Protein AF-0000000066528950 (afdb_homodimer)

Organism: Pseudomonas aeruginosa (strain ATCC 15692 / DSM 22644 / CIP 104116 / JCM 14847 / LMG 12228 / 1C / PRS 101 / PAO1) (NCBI:txid208964)

Radius of gyration: 24.38 Å; Cα contacts (8 Å, |Δi|>4): 460; chains: 2; bounding box: 80×76×51 Å

pLDDT: mean 88.5, std 14.5, range [29.97, 98.81]

GO terms:
  GO:0000976 transcription cis-regulatory region binding (F, IDA)
  GO:0034763 negative regulation of transmembrane transport (P, IMP)
  GO:0045892 negative regulation of DNA-templated transcription (P, IMP)
  GO:0032410 negative regulation of transporter activity (P, IMP)

Solvent-accessible surface area (backbone atoms only — not comparable to full-atom values): 22883 Å² total; per-residue (Å²): 131,84,80,65,73,78,75,67,48,72,70,48,49,51,47,51,50,36,34,43,54,30,38,42,53,39,37,68,73,43,33,74,85,64,40,51,71,62,62,24,29,72,69,42,50,78,49,72,68,56,46,35,74,72,31,66,37,68,68,37,41,49,49,50,35,51,54,50,51,38,50,69,68,54,54,68,72,76,78,57,79,78,56,64,83,41,64,54,43,44,42,46,55,52,48,51,53,50,53,55,46,59,70,30,69,69,46,44,44,51,50,32,51,39,51,53,40,8,83,84,36,38,68,56,12,36,50,48,41,55,58,30,61,50,40,53,23,52,52,48,18,54,58,48,38,72,58,37,70,88,55,56,66,68,59,38,36,53,49,28,24,26,51,62,33,19,63,32,36,85,46,49,64,44,48,59,17,25,74,88,54,68,84,49,70,67,58,51,50,52,47,48,51,50,50,32,51,32,53,41,48,32,53,52,49,56,70,69,51,72,72,87,112,132,84,81,64,71,76,74,66,48,74,68,48,50,52,47,50,50,37,35,43,54,31,38,41,54,40,38,68,74,43,32,74,85,64,39,51,72,63,63,24,30,71,68,41,50,79,48,72,66,55,46,35,73,73,32,69,37,68,68,36,41,51,51,49,34,51,52,50,49,38,48,68,69,54,53,69,70,79,77,58,79,79,56,63,84,41,65,52,44,43,42,46,55,54,48,51,52,51,53,53,45,58,70,31,67,68,47,45,45,50,49,31,50,40,51,54,40,9,84,84,35,38,67,55,11,36,49,48,41,55,59,32,61,48,40,53,24,51,52,47,20,52,56,48,38,72,57,38,69,87,56,56,67,69,58,38,36,53,49,29,25,27,50,63,32,18,63,33,36,86,47,48,65,45,47,59,18,26,74,88,54,70,84,50,69,67,59,50,51,52,49,48,52,50,52,32,52,32,52,42,48,32,54,52,52,57,71,68,53,70,73,86,113

InterPro domains:
  IPR001647 DNA-binding HTH domain, TetR-type [PF00440] (20-65)
  IPR001647 DNA-binding HTH domain, TetR-type [PR00455] (19-32)
  IPR001647 DNA-binding HTH domain, TetR-type [PR00455] (40-63)
  IPR001647 DNA-binding HTH domain, TetR-type [PS50977] (13-73)
  IPR009057 Homedomain-like superfamily [SSF46689] (7-81)
  IPR039536 Transcriptional regulator TetR, C-terminal, Proteobacteria type [PF14246] (90-199)
  IPR050109 HTH-type, TetR-like transcriptional regulator [PTHR30055] (3-188)

Sequence (426 aa):
MNDASPRLTERGRQRRRAMLDAATQAFLEHGFEGTTLDMVIERAGGSRGTLYSSFGGKEGLFAAVIAHMIGEIFDDSADQPRPAATLSATLEHFGRRFLTSLLDPRCQSLYRLVVAESPRFPAIGKSFYEQGPQQSYLLLSERLAAVAPHMDEETLYAVACQFLEMLKADLFLKALSVADFQPTMALLETRLKLSVDIIACYLEHLSQSPAQGMNDASPRLTERGRQRRRAMLDAATQAFLEHGFEGTTLDMVIERAGGSRGTLYSSFGGKEGLFAAVIAHMIGEIFDDSADQPRPAATLSATLEHFGRRFLTSLLDPRCQSLYRLVVAESPRFPAIGKSFYEQGPQQSYLLLSERLAAVAPHMDEETLYAVACQFLEMLKADLFLKALSVADFQPTMALLETRLKLSVDIIACYLEHLSQSPAQG

Secondary structure (DSSP, 8-state):
---------HHHHHHHHHHHHHHHHHHHHHHHHH--HHHHHHHH---HHHHHHHHSSHHHHHHHHHHHHHHHHH---TTS----SSHHHHHHHHHHHHHHHHTSHHHHHHHHHHHHHTTT-HHHHHHHHHHTHHHHHHHHHHHHHHH-TTS-HHHHHHHHHHHHHHTTTTTHHHHHHSTT----HHHHHHHHHHHHHHHHHHHHHHHHS----/---------HHHHHHHHHHHHHHHHHHHHHHHHH--HHHHHHHH---HHHHHHHHSSHHHHHHHHHHHHHHHHH---TTS----SSHHHHHHHHHHHHHHHHHSHHHHHHHHHHHHHTTT-HHHHHHHHHHTHHHHHHHHHHHHHHH-TTS-HHHHHHHHHHHHHHTTTTTHHHHHHSTT----HHHHHHHHHHHHHHHHHHHHHHHHS----

Structure (mmCIF, N/CA/C/O backbone):
data_AF-0000000066528950-model_v1
#
loop_
_entity.id
_entity.type
_entity.pdbx_description
1 polymer NalC
#
loop_
_atom_site.group_PDB
_atom_site.id
_atom_site.type_symbol
_atom_site.label_atom_id
_atom_site.label_alt_id
_atom_site.label_comp_id
_atom_site.label_asym_id
_atom_site.label_entity_id
_atom_site.label_seq_id
_atom_site.pdbx_PDB_ins_code
_atom_site.Cartn_x
_atom_site.Cartn_y
_atom_site.Cartn_z
_atom_site.occupancy
_atom_site.B_iso_or_equiv
_atom_site.auth_seq_id
_atom_site.auth_comp_id
_atom_site.auth_asym_id
_atom_site.auth_atom_id
_atom_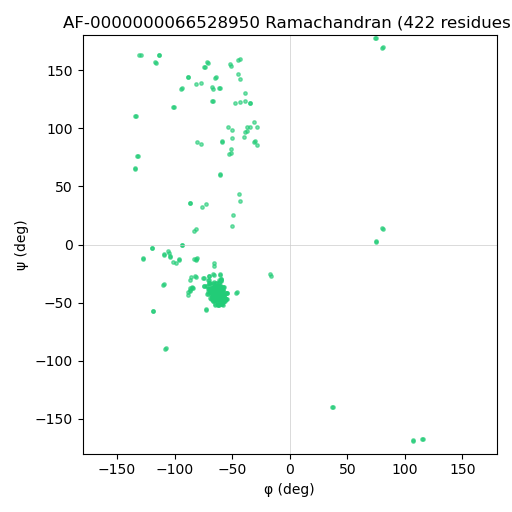site.pdbx_PDB_model_num
ATOM 1 N N . MET A 1 1 ? 31.219 -38.688 -7.145 1 31.03 1 MET A N 1
ATOM 2 C CA . MET A 1 1 ? 30.156 -38.312 -8.07 1 31.03 1 MET A CA 1
ATOM 3 C C . MET A 1 1 ? 29.906 -36.812 -8.023 1 31.03 1 MET A C 1
ATOM 5 O O . MET A 1 1 ? 29.625 -36.25 -6.957 1 31.03 1 MET A O 1
ATOM 9 N N . ASN A 1 2 ? 30.641 -35.969 -8.773 1 33.94 2 ASN A N 1
ATOM 10 C CA . ASN A 1 2 ? 30.688 -34.5 -8.898 1 33.94 2 ASN A CA 1
ATOM 11 C C . ASN A 1 2 ? 29.297 -33.938 -9.125 1 33.94 2 ASN A C 1
ATOM 13 O O . ASN A 1 2 ? 28.641 -34.219 -10.125 1 33.94 2 ASN A O 1
ATOM 17 N N . ASP A 1 3 ? 28.453 -33.781 -8.164 1 37.16 3 ASP A N 1
ATOM 18 C CA . ASP A 1 3 ? 27.078 -33.344 -8.125 1 37.16 3 ASP A CA 1
ATOM 19 C C . ASP A 1 3 ? 26.906 -32.031 -8.922 1 37.16 3 ASP A C 1
ATOM 21 O O . ASP A 1 3 ? 26.859 -30.953 -8.344 1 37.16 3 ASP A O 1
ATOM 25 N N . ALA A 1 4 ? 27.828 -31.781 -9.945 1 39.41 4 ALA A N 1
ATOM 26 C CA . ALA A 1 4 ? 27.703 -30.594 -10.789 1 39.41 4 ALA A CA 1
ATOM 27 C C . ALA A 1 4 ? 26.281 -30.484 -11.344 1 39.41 4 ALA A C 1
ATOM 29 O O . ALA A 1 4 ? 25.797 -31.406 -12 1 39.41 4 ALA A O 1
ATOM 30 N N . SER A 1 5 ? 25.281 -29.953 -10.633 1 45.22 5 SER A N 1
ATOM 31 C CA . SER A 1 5 ? 24.016 -29.656 -11.281 1 45.22 5 SER A CA 1
ATOM 32 C C . SER A 1 5 ? 24.203 -29.344 -12.766 1 45.22 5 SER A C 1
ATOM 34 O O . SER A 1 5 ? 25.094 -28.562 -13.125 1 45.22 5 SER A O 1
ATOM 36 N N . PRO A 1 6 ? 23.984 -30.125 -13.773 1 48.28 6 PRO A N 1
ATOM 37 C CA . PRO A 1 6 ? 24.266 -29.938 -15.203 1 48.28 6 PRO A CA 1
ATOM 38 C C . PRO A 1 6 ? 24.047 -28.5 -15.664 1 48.28 6 PRO A C 1
ATOM 40 O O . PRO A 1 6 ? 23.094 -27.859 -15.25 1 48.28 6 PRO A O 1
ATOM 43 N N . ARG A 1 7 ? 25.078 -27.656 -15.758 1 52.94 7 ARG A N 1
ATOM 44 C CA . ARG A 1 7 ? 25.188 -26.391 -16.484 1 52.94 7 ARG A CA 1
ATOM 45 C C . ARG A 1 7 ? 24.281 -26.375 -17.703 1 52.94 7 ARG A C 1
ATOM 47 O O . ARG A 1 7 ? 24.422 -27.203 -18.594 1 52.94 7 ARG A O 1
ATOM 54 N N . LEU A 1 8 ? 22.891 -25.953 -17.422 1 59.25 8 LEU A N 1
ATOM 55 C CA . LEU A 1 8 ? 21.984 -25.844 -18.578 1 59.25 8 LEU A CA 1
ATOM 56 C C . LEU A 1 8 ? 22.75 -25.359 -19.812 1 59.25 8 LEU A C 1
ATOM 58 O O . LEU A 1 8 ? 23.547 -24.438 -19.719 1 59.25 8 LEU A O 1
ATOM 62 N N . THR A 1 9 ? 22.719 -26.125 -20.844 1 73.5 9 THR A N 1
ATOM 63 C CA . THR A 1 9 ? 23.203 -25.719 -22.172 1 73.5 9 THR A CA 1
ATOM 64 C C . THR A 1 9 ? 22.562 -24.391 -22.578 1 73.5 9 THR A C 1
ATOM 66 O O . THR A 1 9 ? 21.641 -23.906 -21.922 1 73.5 9 THR A O 1
ATOM 69 N N . GLU A 1 10 ? 23.188 -23.656 -23.422 1 76.06 10 GLU A N 1
ATOM 70 C CA . GLU A 1 10 ? 22.641 -22.406 -23.938 1 76.06 10 GLU A CA 1
ATOM 71 C C . GLU A 1 10 ? 21.188 -22.578 -24.359 1 76.06 10 GLU A C 1
ATOM 73 O O . GLU A 1 10 ? 20.359 -21.688 -24.109 1 76.06 10 GLU A O 1
ATOM 78 N N . ARG A 1 11 ? 20.875 -23.703 -25.016 1 75.75 11 ARG A N 1
ATOM 79 C CA . ARG A 1 11 ? 19.5 -24 -25.422 1 75.75 11 ARG A CA 1
ATOM 80 C C . ARG A 1 11 ? 18.594 -24.141 -24.203 1 75.75 11 ARG A C 1
ATOM 82 O O . ARG A 1 11 ? 17.438 -23.688 -24.219 1 75.75 11 ARG A O 1
ATOM 89 N N . GLY A 1 12 ? 19.109 -24.75 -23.172 1 79.06 12 GLY A N 1
ATOM 90 C CA . GLY A 1 12 ? 18.375 -24.906 -21.922 1 79.06 12 GLY A CA 1
ATOM 91 C C . GLY A 1 12 ? 18.078 -23.594 -21.234 1 79.06 12 GLY A C 1
ATOM 92 O O . GLY A 1 12 ? 16.969 -23.391 -20.75 1 79.06 12 GLY A O 1
ATOM 93 N N . ARG A 1 13 ? 19.047 -22.719 -21.328 1 83.12 13 ARG A N 1
ATOM 94 C CA . ARG A 1 13 ? 18.891 -21.391 -20.719 1 83.12 13 ARG A CA 1
ATOM 95 C C . ARG A 1 13 ? 17.859 -20.562 -21.484 1 83.12 13 ARG A C 1
ATOM 97 O O . ARG A 1 13 ? 17.047 -19.875 -20.859 1 83.12 13 ARG A O 1
ATOM 104 N N . GLN A 1 14 ? 17.875 -20.688 -22.719 1 85.75 14 GLN A N 1
ATOM 105 C CA . GLN A 1 14 ? 16.922 -19.969 -23.547 1 85.75 14 GLN A CA 1
ATOM 106 C C . GLN A 1 14 ? 15.5 -20.469 -23.297 1 85.75 14 GLN A C 1
ATOM 108 O O . GLN A 1 14 ? 14.555 -19.672 -23.234 1 85.75 14 GLN A O 1
ATOM 113 N N . ARG A 1 15 ? 15.398 -21.75 -23.156 1 86.81 15 ARG A N 1
ATOM 114 C CA . ARG A 1 15 ? 14.094 -22.344 -22.906 1 86.81 15 ARG A CA 1
ATOM 115 C C . ARG A 1 15 ? 13.57 -21.938 -21.531 1 86.81 15 ARG A C 1
ATOM 117 O O . ARG A 1 15 ? 12.383 -21.641 -21.375 1 86.81 15 ARG A O 1
ATOM 124 N N . ARG A 1 16 ? 14.43 -22.016 -20.641 1 88.88 16 ARG A N 1
ATOM 125 C CA . ARG A 1 16 ? 14.047 -21.609 -19.297 1 88.88 16 ARG A CA 1
ATOM 126 C C . ARG A 1 16 ? 13.562 -20.172 -19.266 1 88.88 16 ARG A C 1
ATOM 128 O O . ARG A 1 16 ? 12.562 -19.859 -18.625 1 88.88 16 ARG A O 1
ATOM 135 N N . ARG A 1 17 ? 14.25 -19.328 -19.969 1 90.88 17 ARG A N 1
ATOM 136 C CA . ARG A 1 17 ? 13.867 -17.922 -20.047 1 90.88 17 ARG A CA 1
ATOM 137 C C . ARG A 1 17 ? 12.523 -17.766 -20.75 1 90.88 17 ARG A C 1
ATOM 139 O O . ARG A 1 17 ? 11.688 -16.953 -20.328 1 90.88 17 ARG A O 1
ATOM 146 N N . ALA A 1 18 ? 12.352 -18.5 -21.781 1 92.5 18 ALA A N 1
ATOM 147 C CA . ALA A 1 18 ? 11.086 -18.469 -22.516 1 92.5 18 ALA A CA 1
ATOM 148 C C . ALA A 1 18 ? 9.93 -18.922 -21.625 1 92.5 18 ALA A C 1
ATOM 150 O O . ALA A 1 18 ? 8.844 -18.328 -21.672 1 92.5 18 ALA A O 1
ATOM 151 N N . MET A 1 19 ? 10.195 -19.906 -20.875 1 93.19 19 MET A N 1
ATOM 152 C CA . MET A 1 19 ? 9.164 -20.406 -19.969 1 93.19 19 MET A CA 1
ATOM 153 C C . MET A 1 19 ? 8.859 -19.391 -18.875 1 93.19 19 MET A C 1
ATOM 155 O O . MET A 1 19 ? 7.699 -19.203 -18.516 1 93.19 19 MET A O 1
ATOM 159 N N . LEU A 1 20 ? 9.875 -18.812 -18.422 1 93.94 20 LEU A N 1
ATOM 160 C CA . LEU A 1 20 ? 9.695 -17.797 -17.391 1 93.94 20 LEU A CA 1
ATOM 161 C C . LEU A 1 20 ? 8.883 -16.625 -17.922 1 93.94 20 LEU A C 1
ATOM 163 O O . LEU A 1 20 ? 7.992 -16.125 -17.219 1 93.94 20 LEU A O 1
ATOM 167 N N . ASP A 1 21 ? 9.164 -16.188 -19.109 1 94.5 21 ASP A N 1
ATOM 168 C CA . ASP A 1 21 ? 8.445 -15.078 -19.719 1 94.5 21 ASP A CA 1
ATOM 169 C C . ASP A 1 21 ? 6.977 -15.43 -19.953 1 94.5 21 ASP A C 1
ATOM 171 O O . ASP A 1 21 ? 6.09 -14.625 -19.641 1 94.5 21 ASP A O 1
ATOM 175 N N . ALA A 1 22 ? 6.777 -16.609 -20.406 1 95.81 22 ALA A N 1
ATOM 176 C CA . ALA A 1 22 ? 5.414 -17.078 -20.641 1 95.81 22 ALA A CA 1
ATOM 177 C C . ALA A 1 22 ? 4.641 -17.203 -19.328 1 95.81 22 ALA A C 1
ATOM 179 O O . ALA A 1 22 ? 3.465 -16.828 -19.266 1 95.81 22 ALA A O 1
ATOM 180 N N . ALA A 1 23 ? 5.328 -17.766 -18.406 1 96.25 23 ALA A N 1
ATOM 181 C CA . ALA A 1 23 ? 4.703 -17.922 -17.094 1 96.25 23 ALA A CA 1
ATOM 182 C C . ALA A 1 23 ? 4.363 -16.578 -16.484 1 96.25 23 ALA A C 1
ATOM 184 O O . ALA A 1 23 ? 3.307 -16.422 -15.867 1 96.25 23 ALA A O 1
ATOM 185 N N . THR A 1 24 ? 5.262 -15.641 -16.625 1 95.38 24 THR A N 1
ATOM 186 C CA . THR A 1 24 ? 5.031 -14.297 -16.109 1 95.38 24 THR A CA 1
ATOM 187 C C . THR A 1 24 ? 3.748 -13.703 -16.688 1 95.38 24 THR A C 1
ATOM 189 O O . THR A 1 24 ? 2.887 -13.234 -15.945 1 95.38 24 THR A O 1
ATOM 192 N N . GLN A 1 25 ? 3.602 -13.789 -17.906 1 94.31 25 GLN A N 1
ATOM 193 C CA . GLN A 1 25 ? 2.414 -13.266 -18.578 1 94.31 25 GLN A CA 1
ATOM 194 C C . GLN A 1 25 ? 1.156 -13.992 -18.109 1 94.31 25 GLN A C 1
ATOM 196 O O . GLN A 1 25 ? 0.139 -13.359 -17.812 1 94.31 25 GLN A O 1
ATOM 201 N N . ALA A 1 26 ? 1.238 -15.312 -18 1 94.62 26 ALA A N 1
ATOM 202 C CA . ALA A 1 26 ? 0.092 -16.125 -17.594 1 94.62 26 ALA A CA 1
ATOM 203 C C . ALA A 1 26 ? -0.336 -15.789 -16.172 1 94.62 26 ALA A C 1
ATOM 205 O O . ALA A 1 26 ? -1.521 -15.562 -15.898 1 94.62 26 ALA A O 1
ATOM 206 N N . PHE A 1 27 ? 0.618 -15.734 -15.25 1 93.56 27 PHE A N 1
ATOM 207 C CA . PHE A 1 27 ? 0.308 -15.461 -13.852 1 93.56 27 PHE A CA 1
ATOM 208 C C . PHE A 1 27 ? -0.244 -14.047 -13.68 1 93.56 27 PHE A C 1
ATOM 210 O O . PHE A 1 27 ? -1.135 -13.82 -12.859 1 93.56 27 PHE A O 1
ATOM 217 N N . LEU A 1 28 ? 0.272 -13.102 -14.445 1 90.5 28 LEU A N 1
ATOM 218 C CA . LEU A 1 28 ? -0.211 -11.727 -14.352 1 90.5 28 LEU A CA 1
ATOM 219 C C . LEU A 1 28 ? -1.622 -11.609 -14.922 1 90.5 28 LEU A C 1
ATOM 221 O O . LEU A 1 28 ? -2.436 -10.828 -14.414 1 90.5 28 LEU A O 1
ATOM 225 N N . GLU A 1 29 ? -1.892 -12.391 -15.906 1 87.62 29 GLU A N 1
ATOM 226 C CA . GLU A 1 29 ? -3.17 -12.305 -16.609 1 87.62 29 GLU A CA 1
ATOM 227 C C . GLU A 1 29 ? -4.25 -13.109 -15.883 1 87.62 29 GLU A C 1
ATOM 229 O O . GLU A 1 29 ? -5.398 -12.68 -15.797 1 87.62 29 GLU A O 1
ATOM 234 N N . HIS A 1 30 ? -3.842 -14.32 -15.297 1 88.12 30 HIS A N 1
ATOM 235 C CA . HIS A 1 30 ? -4.863 -15.258 -14.852 1 88.12 30 HIS A CA 1
ATOM 236 C C . HIS A 1 30 ? -4.746 -15.523 -13.352 1 88.12 30 HIS A C 1
ATOM 238 O O . HIS A 1 30 ? -5.598 -16.203 -12.773 1 88.12 30 HIS A O 1
ATOM 244 N N . GLY A 1 31 ? -3.75 -14.922 -12.812 1 86.69 31 GLY A N 1
ATOM 245 C CA . GLY A 1 31 ? -3.523 -15.266 -11.414 1 86.69 31 GLY A CA 1
ATOM 246 C C . GLY A 1 31 ? -2.922 -16.641 -11.234 1 86.69 31 GLY A C 1
ATOM 247 O O . GLY A 1 31 ? -2.65 -17.344 -12.211 1 86.69 31 GLY A O 1
ATOM 248 N N . PHE A 1 32 ? -2.648 -16.984 -9.977 1 88.62 32 PHE A N 1
ATOM 249 C CA . PHE A 1 32 ? -2.035 -18.281 -9.664 1 88.62 32 PHE A CA 1
ATOM 250 C C . PHE A 1 32 ? -2.99 -19.422 -9.977 1 88.62 32 PHE A C 1
ATOM 252 O O . PHE A 1 32 ? -2.613 -20.375 -10.648 1 88.62 32 PHE A O 1
ATOM 259 N N . GLU A 1 33 ? -4.211 -19.281 -9.508 1 85.81 33 GLU A N 1
ATOM 260 C CA . GLU A 1 33 ? -5.176 -20.375 -9.68 1 85.81 33 GLU A CA 1
ATOM 261 C C . GLU A 1 33 ? -5.578 -20.531 -11.141 1 85.81 33 GLU A C 1
ATOM 263 O O . GLU A 1 33 ? -5.73 -21.656 -11.625 1 85.81 33 GLU A O 1
ATOM 268 N N . GLY A 1 34 ? -5.617 -19.469 -11.805 1 88.19 34 GLY A N 1
ATOM 269 C CA . GLY A 1 34 ? -6.102 -19.5 -13.172 1 88.19 34 GLY A CA 1
ATOM 270 C C . GLY A 1 34 ? -5.047 -19.953 -14.172 1 88.19 34 GLY A C 1
ATOM 271 O O . GLY A 1 34 ? -5.363 -20.25 -15.32 1 88.19 34 GLY A O 1
ATOM 272 N N . THR A 1 35 ? -3.838 -20 -13.711 1 93.69 35 THR A N 1
ATOM 273 C CA . THR A 1 35 ? -2.744 -20.375 -14.602 1 93.69 35 THR A CA 1
ATOM 274 C C . THR A 1 35 ? -2.467 -21.875 -14.5 1 93.69 35 THR A C 1
ATOM 276 O O . THR A 1 35 ? -2.451 -22.438 -13.398 1 93.69 35 THR A O 1
ATOM 279 N N . THR A 1 36 ? -2.324 -22.5 -15.68 1 94.38 36 THR A N 1
ATOM 280 C CA . THR A 1 36 ? -1.925 -23.906 -15.719 1 94.38 36 THR A CA 1
ATOM 281 C C . THR A 1 36 ? -0.564 -24.062 -16.391 1 94.38 36 THR A C 1
ATOM 283 O O . THR A 1 36 ? -0.136 -23.188 -17.141 1 94.38 36 THR A O 1
ATOM 286 N N . LEU A 1 37 ? 0.059 -25.141 -16.047 1 95.19 37 LEU A N 1
ATOM 287 C CA . LEU A 1 37 ? 1.342 -25.422 -16.688 1 95.19 37 LEU A CA 1
ATOM 288 C C . LEU A 1 37 ? 1.179 -25.562 -18.203 1 95.19 37 LEU A C 1
ATOM 290 O O . LEU A 1 37 ? 2.068 -25.188 -18.969 1 95.19 37 LEU A O 1
ATOM 294 N N . ASP A 1 38 ? 0.055 -26.031 -18.625 1 95.06 38 ASP A N 1
ATOM 295 C CA . ASP A 1 38 ? -0.221 -26.219 -20.047 1 95.06 38 ASP A CA 1
ATOM 296 C C . ASP A 1 38 ? -0.268 -24.859 -20.766 1 95.06 38 ASP A C 1
ATOM 298 O O . ASP A 1 38 ? 0.194 -24.75 -21.906 1 95.06 38 ASP A O 1
ATOM 302 N N . MET A 1 39 ? -0.856 -23.922 -20.156 1 95.12 39 MET A N 1
ATOM 303 C CA . MET A 1 39 ? -0.883 -22.578 -20.734 1 95.12 39 MET A CA 1
ATOM 304 C C . MET A 1 39 ? 0.529 -22.078 -21.016 1 95.12 39 MET A C 1
ATOM 306 O O . MET A 1 39 ? 0.772 -21.438 -22.047 1 95.12 39 MET A O 1
ATOM 310 N N . VAL A 1 40 ? 1.465 -22.328 -20.078 1 96.06 40 VAL A N 1
ATOM 311 C CA . VAL A 1 40 ? 2.848 -21.875 -20.188 1 96.06 40 VAL A CA 1
ATOM 312 C C . VAL A 1 40 ? 3.566 -22.641 -21.297 1 96.06 40 VAL A C 1
ATOM 314 O O . VAL A 1 40 ? 4.266 -22.062 -22.125 1 96.06 40 VAL A O 1
ATOM 317 N N . ILE A 1 41 ? 3.291 -23.922 -21.359 1 94.69 41 ILE A N 1
ATOM 318 C CA . ILE A 1 41 ? 3.93 -24.797 -22.328 1 94.69 41 ILE A CA 1
ATOM 319 C C . ILE A 1 41 ? 3.469 -24.422 -23.734 1 94.69 41 ILE A C 1
ATOM 321 O O . ILE A 1 41 ? 4.27 -24.406 -24.672 1 94.69 41 ILE A O 1
ATOM 325 N N . GLU A 1 42 ? 2.229 -24.141 -23.828 1 95 42 GLU A N 1
ATOM 326 C CA . GLU A 1 42 ? 1.663 -23.766 -25.125 1 95 42 GLU A CA 1
ATOM 327 C C . GLU A 1 42 ? 2.309 -22.5 -25.672 1 95 42 GLU A C 1
ATOM 329 O O . GLU A 1 42 ? 2.521 -22.375 -26.875 1 95 42 GLU A O 1
ATOM 334 N N . ARG A 1 43 ? 2.67 -21.641 -24.859 1 92.44 43 ARG A N 1
ATOM 335 C CA . ARG A 1 43 ? 3.211 -20.344 -25.266 1 92.44 43 ARG A CA 1
ATOM 336 C C . ARG A 1 43 ? 4.723 -20.422 -25.453 1 92.44 43 ARG A C 1
ATOM 338 O O . ARG A 1 43 ? 5.266 -19.797 -26.375 1 92.44 43 ARG A O 1
ATOM 345 N N . ALA A 1 44 ? 5.438 -21.094 -24.609 1 93 44 ALA A N 1
ATOM 346 C CA . ALA A 1 44 ? 6.898 -21.047 -24.562 1 93 44 ALA A CA 1
ATOM 347 C C . ALA A 1 44 ? 7.5 -22.281 -25.234 1 93 44 ALA A C 1
ATOM 349 O O . ALA A 1 44 ? 8.688 -22.297 -25.578 1 93 44 ALA A O 1
ATOM 350 N N . GLY A 1 45 ? 6.676 -23.281 -25.453 1 90.25 45 GLY A N 1
ATOM 351 C CA . GLY A 1 45 ? 7.215 -24.562 -25.875 1 90.25 45 GLY A CA 1
ATOM 352 C C . GLY A 1 45 ? 7.773 -25.375 -24.734 1 90.25 45 GLY A C 1
ATOM 353 O O . GLY A 1 45 ? 7.824 -24.922 -23.594 1 90.25 45 GLY A O 1
ATOM 354 N N . GLY A 1 46 ? 8.07 -26.609 -25.016 1 87.75 46 GLY A N 1
ATOM 355 C CA . GLY A 1 46 ? 8.602 -27.516 -24.016 1 87.75 46 GLY A CA 1
ATOM 356 C C . GLY A 1 46 ? 7.605 -28.562 -23.562 1 87.75 46 GLY A C 1
ATOM 357 O O . GLY A 1 46 ? 6.621 -28.828 -24.25 1 87.75 46 GLY A O 1
ATOM 358 N N . SER A 1 47 ? 8.086 -29.203 -22.484 1 90.62 47 SER A N 1
ATOM 359 C CA . SER A 1 47 ? 7.242 -30.266 -21.969 1 90.62 47 SER A CA 1
ATOM 360 C C . SER A 1 47 ? 7.012 -30.125 -20.469 1 90.62 47 SER A C 1
ATOM 362 O O . SER A 1 47 ? 7.711 -29.375 -19.797 1 90.62 47 SER A O 1
ATOM 364 N N . ARG A 1 48 ? 5.984 -30.828 -20 1 91.44 48 ARG A N 1
ATOM 365 C CA . ARG A 1 48 ? 5.719 -30.859 -18.562 1 91.44 48 ARG A CA 1
ATOM 366 C C . ARG A 1 48 ? 6.934 -31.375 -17.797 1 91.44 48 ARG A C 1
ATOM 368 O O . ARG A 1 48 ? 7.238 -30.891 -16.703 1 91.44 48 ARG A O 1
ATOM 375 N N . GLY A 1 49 ? 7.613 -32.344 -18.406 1 91.06 49 GLY A N 1
ATOM 376 C CA . GLY A 1 49 ? 8.82 -32.875 -17.797 1 91.06 49 GLY A CA 1
ATOM 377 C C . GLY A 1 49 ? 9.906 -31.828 -17.625 1 91.06 49 GLY A C 1
ATOM 378 O O . GLY A 1 49 ? 10.516 -31.734 -16.547 1 91.06 49 GLY A O 1
ATOM 379 N N . THR A 1 50 ? 10.094 -31.047 -18.609 1 89.25 50 THR A N 1
ATOM 380 C CA . THR A 1 50 ? 11.102 -29.984 -18.562 1 89.25 50 THR A CA 1
ATOM 381 C C . THR A 1 50 ? 10.734 -28.938 -17.531 1 89.25 50 THR A C 1
ATOM 383 O O . THR A 1 50 ? 11.609 -28.453 -16.797 1 89.25 50 THR A O 1
ATOM 386 N N . LEU A 1 51 ? 9.477 -28.594 -17.406 1 92.62 51 LEU A N 1
ATOM 387 C CA . LEU A 1 51 ? 9.016 -27.594 -16.453 1 92.62 51 LEU A CA 1
ATOM 388 C C . LEU A 1 51 ? 9.211 -28.078 -15.023 1 92.62 51 LEU A C 1
ATOM 390 O O . LEU A 1 51 ? 9.672 -27.328 -14.156 1 92.62 51 LEU A O 1
ATOM 394 N N . TYR A 1 52 ? 8.891 -29.344 -14.828 1 92.31 52 TYR A N 1
ATOM 395 C CA . TYR A 1 52 ? 9.039 -29.906 -13.484 1 92.31 52 TYR A CA 1
ATOM 396 C C . TYR A 1 52 ? 10.508 -30.016 -13.102 1 92.31 52 TYR A C 1
ATOM 398 O O . TYR A 1 52 ? 10.875 -29.75 -11.953 1 92.31 52 TYR A O 1
ATOM 406 N N . SER A 1 53 ? 11.32 -30.422 -14.07 1 91.06 53 SER A N 1
ATOM 407 C CA . SER A 1 53 ? 12.75 -30.531 -13.797 1 91.06 53 SER A CA 1
ATOM 408 C C . SER A 1 53 ? 13.367 -29.172 -13.5 1 91.06 53 SER A C 1
ATOM 410 O O . SER A 1 53 ? 14.242 -29.047 -12.648 1 91.06 53 SER A O 1
ATOM 412 N N . SER A 1 54 ? 12.852 -28.172 -14.164 1 91.56 54 SER A N 1
ATOM 413 C CA . SER A 1 54 ? 13.438 -26.844 -14.047 1 91.56 54 SER A CA 1
ATOM 414 C C . SER A 1 54 ? 12.891 -26.094 -12.828 1 91.56 54 SER A C 1
ATOM 416 O O . SER A 1 54 ? 13.617 -25.359 -12.164 1 91.56 54 SER A O 1
ATOM 418 N N . PHE A 1 55 ? 11.539 -26.266 -12.5 1 94.62 55 PHE A N 1
ATOM 419 C CA . PHE A 1 55 ? 10.914 -25.359 -11.531 1 94.62 55 PHE A CA 1
ATOM 420 C C . PHE A 1 55 ? 10.227 -26.156 -10.422 1 94.62 55 PHE A C 1
ATOM 422 O O . PHE A 1 55 ? 9.82 -25.578 -9.406 1 94.62 55 PHE A O 1
ATOM 429 N N . GLY A 1 56 ? 10.07 -27.406 -10.57 1 93.06 56 GLY A N 1
ATOM 430 C CA . GLY A 1 56 ? 9.484 -28.234 -9.531 1 93.06 56 GLY A CA 1
ATOM 431 C C . GLY A 1 56 ? 7.969 -28.156 -9.5 1 93.06 56 GLY A C 1
ATOM 432 O O . GLY A 1 56 ? 7.348 -28.453 -8.469 1 93.06 56 GLY A O 1
ATOM 433 N N . GLY A 1 57 ? 7.348 -27.562 -10.641 1 92.81 57 GLY A N 1
ATOM 434 C CA . GLY A 1 57 ? 5.898 -27.469 -10.711 1 92.81 57 GLY A CA 1
ATOM 435 C C . GLY A 1 57 ? 5.398 -26.031 -10.719 1 92.81 57 GLY A C 1
ATOM 436 O O . GLY A 1 57 ? 6.18 -25.109 -10.93 1 92.81 57 GLY A O 1
ATOM 437 N N . LYS A 1 58 ? 4.137 -25.953 -10.516 1 92.69 58 LYS A N 1
ATOM 438 C CA . LYS A 1 58 ? 3.502 -24.641 -10.641 1 92.69 58 LYS A CA 1
ATOM 439 C C . LYS A 1 58 ? 3.971 -23.703 -9.539 1 92.69 58 LYS A C 1
ATOM 441 O O . LYS A 1 58 ? 4.234 -22.516 -9.789 1 92.69 58 LYS A O 1
ATOM 446 N N . GLU A 1 59 ? 4.074 -24.219 -8.336 1 93.12 59 GLU A N 1
ATOM 447 C CA . GLU A 1 59 ? 4.488 -23.375 -7.211 1 93.12 59 GLU A CA 1
ATOM 448 C C . GLU A 1 59 ? 5.926 -22.891 -7.383 1 93.12 59 GLU A C 1
ATOM 450 O O . GLU A 1 59 ? 6.23 -21.734 -7.121 1 93.12 59 GLU A O 1
ATOM 455 N N . GLY A 1 60 ? 6.73 -23.797 -7.781 1 94.31 60 GLY A N 1
ATOM 456 C CA . GLY A 1 60 ? 8.109 -23.406 -8.055 1 94.31 60 GLY A CA 1
ATOM 457 C C . GLY A 1 60 ? 8.234 -22.422 -9.188 1 94.31 60 GLY A C 1
ATOM 458 O O . GLY A 1 60 ? 9.039 -21.484 -9.117 1 94.31 60 GLY A O 1
ATOM 459 N N . LEU A 1 61 ? 7.492 -22.656 -10.227 1 94.56 61 LEU A N 1
ATOM 460 C CA . LEU A 1 61 ? 7.457 -21.719 -11.352 1 94.56 61 LEU A CA 1
ATOM 461 C C . LEU A 1 61 ? 6.965 -20.344 -10.906 1 94.56 61 LEU A C 1
ATOM 463 O O . LEU A 1 61 ? 7.523 -19.328 -11.312 1 94.56 61 LEU A O 1
ATOM 467 N N . PHE A 1 62 ? 6.008 -20.359 -10.094 1 93.44 62 PHE A N 1
ATOM 468 C CA . PHE A 1 62 ? 5.457 -19.125 -9.57 1 93.44 62 PHE A CA 1
ATOM 469 C C . PHE A 1 62 ? 6.508 -18.359 -8.766 1 93.44 62 PHE A C 1
ATOM 471 O O . PHE A 1 62 ? 6.707 -17.156 -8.977 1 93.44 62 PHE A O 1
ATOM 478 N N . ALA A 1 63 ? 7.223 -19.047 -7.938 1 93.62 63 ALA A N 1
ATOM 479 C CA . ALA A 1 63 ? 8.289 -18.438 -7.145 1 93.62 63 ALA A CA 1
ATOM 480 C C . ALA A 1 63 ? 9.375 -17.859 -8.039 1 93.62 63 ALA A C 1
ATOM 482 O O . ALA A 1 63 ? 9.883 -16.766 -7.781 1 93.62 63 ALA A O 1
ATOM 483 N N . ALA A 1 64 ? 9.695 -18.5 -9.039 1 93.75 64 ALA A N 1
ATOM 484 C CA . ALA A 1 64 ? 10.719 -18.062 -9.977 1 93.75 64 ALA A CA 1
ATOM 485 C C . ALA A 1 64 ? 10.273 -16.797 -10.719 1 93.75 64 ALA A C 1
ATOM 487 O O . ALA A 1 64 ? 11.07 -15.891 -10.961 1 93.75 64 ALA A O 1
ATOM 488 N N . VAL A 1 65 ? 9.062 -16.766 -11.094 1 94.06 65 VAL A N 1
ATOM 489 C CA . VAL A 1 65 ? 8.5 -15.609 -11.781 1 94.06 65 VAL A CA 1
ATOM 490 C C . VAL A 1 65 ? 8.555 -14.391 -10.867 1 94.06 65 VAL A C 1
ATOM 492 O O . VAL A 1 65 ? 8.977 -13.305 -11.289 1 94.06 65 VAL A O 1
ATOM 495 N N . ILE A 1 66 ? 8.195 -14.562 -9.656 1 93 66 ILE A N 1
ATOM 496 C CA . ILE A 1 66 ? 8.188 -13.461 -8.695 1 93 66 ILE A CA 1
ATOM 497 C C . ILE A 1 66 ? 9.609 -12.945 -8.5 1 93 66 ILE A C 1
ATOM 499 O O . ILE A 1 66 ? 9.852 -11.734 -8.562 1 93 66 ILE A O 1
ATOM 503 N N . ALA A 1 67 ? 10.484 -13.836 -8.32 1 91.31 67 ALA A N 1
ATOM 504 C CA . ALA A 1 67 ? 11.891 -13.469 -8.156 1 91.31 67 ALA A CA 1
ATOM 505 C C . ALA A 1 67 ? 12.398 -12.711 -9.375 1 91.31 67 ALA A C 1
ATOM 507 O O . ALA A 1 67 ? 13.109 -11.711 -9.242 1 91.31 67 ALA A O 1
ATOM 508 N N . HIS A 1 68 ? 12.016 -13.211 -10.477 1 91.12 68 HIS A N 1
ATOM 509 C CA . HIS A 1 68 ? 12.414 -12.594 -11.734 1 91.12 68 HIS A CA 1
ATOM 510 C C . HIS A 1 68 ? 11.867 -11.172 -11.836 1 91.12 68 HIS A C 1
ATOM 512 O O . HIS A 1 68 ? 12.602 -10.242 -12.195 1 91.12 68 HIS A O 1
ATOM 518 N N . MET A 1 69 ? 10.688 -10.992 -11.555 1 91.81 69 MET A N 1
ATOM 519 C CA . MET A 1 69 ? 10.055 -9.68 -11.641 1 91.81 69 MET A CA 1
ATOM 520 C C . MET A 1 69 ? 10.648 -8.719 -10.625 1 91.81 69 MET A C 1
ATOM 522 O O . MET A 1 69 ? 10.891 -7.547 -10.93 1 91.81 69 MET A O 1
ATOM 526 N N . ILE A 1 70 ? 10.891 -9.211 -9.43 1 89.94 70 ILE A N 1
ATOM 527 C CA . ILE A 1 70 ? 11.508 -8.391 -8.391 1 89.94 70 ILE A CA 1
ATOM 528 C C . ILE A 1 70 ? 12.859 -7.867 -8.891 1 89.94 70 ILE A C 1
ATOM 530 O O . ILE A 1 70 ? 13.148 -6.672 -8.773 1 89.94 70 ILE A O 1
ATOM 534 N N . GLY A 1 71 ? 13.641 -8.727 -9.406 1 85.94 71 GLY A N 1
ATOM 535 C CA . GLY A 1 71 ? 14.938 -8.344 -9.938 1 85.94 71 GLY A CA 1
ATOM 536 C C . GLY A 1 71 ? 14.852 -7.301 -11.039 1 85.94 71 GLY A C 1
ATOM 537 O O . GLY A 1 71 ? 15.656 -6.371 -11.086 1 85.94 71 GLY A O 1
ATOM 538 N N . GLU A 1 72 ? 13.875 -7.406 -11.898 1 84.44 72 GLU A N 1
ATOM 539 C CA . GLU A 1 72 ? 13.695 -6.484 -13.016 1 84.44 72 GLU A CA 1
ATOM 540 C C . GLU A 1 72 ? 13.242 -5.109 -12.531 1 84.44 72 GLU A C 1
ATOM 542 O O . GLU A 1 72 ? 13.68 -4.086 -13.055 1 84.44 72 GLU A O 1
ATOM 547 N N . ILE A 1 73 ? 12.445 -5.133 -11.586 1 83.25 73 ILE A N 1
ATOM 548 C CA . ILE A 1 73 ? 11.766 -3.904 -11.172 1 83.25 73 ILE A CA 1
ATOM 549 C C . ILE A 1 73 ? 12.633 -3.145 -10.172 1 83.25 73 ILE A C 1
ATOM 551 O O . ILE A 1 73 ? 12.727 -1.916 -10.227 1 83.25 73 ILE A O 1
ATOM 555 N N . PHE A 1 74 ? 13.281 -3.896 -9.273 1 79.75 74 PHE A N 1
ATOM 556 C CA . PHE A 1 74 ? 13.961 -3.24 -8.164 1 79.75 74 PHE A CA 1
ATOM 557 C C . PHE A 1 74 ? 15.477 -3.266 -8.375 1 79.75 74 PHE A C 1
ATOM 559 O O . PHE A 1 74 ? 16.234 -2.777 -7.535 1 79.75 74 PHE A O 1
ATOM 566 N N . ASP A 1 75 ? 15.883 -3.955 -9.43 1 69.06 75 ASP A N 1
ATOM 567 C CA . ASP A 1 75 ? 17.328 -4.004 -9.688 1 69.06 75 ASP A CA 1
ATOM 568 C C . ASP A 1 75 ? 17.891 -2.598 -9.883 1 69.06 75 ASP A C 1
ATOM 570 O O . ASP A 1 75 ? 17.406 -1.848 -10.742 1 69.06 75 ASP A O 1
ATOM 574 N N . ASP A 1 76 ? 18.297 -1.959 -8.805 1 60.94 76 ASP A N 1
ATOM 575 C CA . ASP A 1 76 ? 18.984 -0.672 -8.82 1 60.94 76 ASP A CA 1
ATOM 576 C C . ASP A 1 76 ? 20.312 -0.764 -9.586 1 60.94 76 ASP A C 1
ATOM 578 O O . ASP A 1 76 ? 21.344 -1.127 -9.016 1 60.94 76 ASP A O 1
ATOM 582 N N . SER A 1 77 ? 20.359 -1.113 -10.828 1 52.66 77 SER A N 1
ATOM 583 C CA . SER A 1 77 ? 21.672 -1.032 -11.477 1 52.66 77 SER A CA 1
ATOM 584 C C . SER A 1 77 ? 22.453 0.177 -10.984 1 52.66 77 SER A C 1
ATOM 586 O O . SER A 1 77 ? 21.906 1.266 -10.828 1 52.66 77 SER A O 1
ATOM 588 N N . ALA A 1 78 ? 23.359 0.002 -10.109 1 49.03 78 ALA A N 1
ATOM 589 C CA . ALA A 1 78 ? 24.469 0.812 -9.594 1 49.03 78 ALA A CA 1
ATOM 590 C C . ALA A 1 78 ? 24.781 1.97 -10.531 1 49.03 78 ALA A C 1
ATOM 592 O O . ALA A 1 78 ? 25.469 2.926 -10.148 1 49.03 78 ALA A O 1
ATOM 593 N N . ASP A 1 79 ? 24.516 1.83 -11.719 1 48.34 79 ASP A N 1
ATOM 594 C CA . ASP A 1 79 ? 25.219 2.723 -12.641 1 48.34 79 ASP A CA 1
ATOM 595 C C . ASP A 1 79 ? 24.531 4.094 -12.695 1 48.34 79 ASP A C 1
ATOM 597 O O . ASP A 1 79 ? 24.688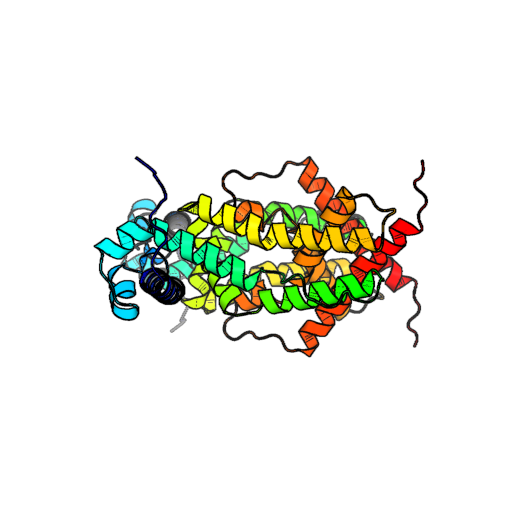 4.824 -13.672 1 48.34 79 ASP A O 1
ATOM 601 N N . GLN A 1 80 ? 23.625 4.355 -11.734 1 53.91 80 GLN A N 1
ATOM 602 C CA . GLN A 1 80 ? 23.094 5.68 -12.062 1 53.91 80 GLN A CA 1
ATOM 603 C C . GLN A 1 80 ? 24.031 6.777 -11.562 1 53.91 80 GLN A C 1
ATOM 605 O O . GLN A 1 80 ? 24.734 6.598 -10.578 1 53.91 80 GLN A O 1
ATOM 610 N N . PRO A 1 81 ? 24.203 7.773 -12.422 1 53.66 81 PRO A N 1
ATOM 611 C CA . PRO A 1 81 ? 25.047 8.906 -12.016 1 53.66 81 PRO A CA 1
ATOM 612 C C . PRO A 1 81 ? 24.766 9.359 -10.586 1 53.66 81 PRO A C 1
ATOM 614 O O . PRO A 1 81 ? 23.625 9.312 -10.125 1 53.66 81 PRO A O 1
ATOM 617 N N . ARG A 1 82 ? 25.812 9.359 -9.742 1 57.88 82 ARG A N 1
ATOM 618 C CA . ARG A 1 82 ? 25.766 9.859 -8.375 1 57.88 82 ARG A CA 1
ATOM 619 C C . ARG A 1 82 ? 25.234 11.289 -8.328 1 57.88 82 ARG A C 1
ATOM 621 O O . ARG A 1 82 ? 25.828 12.203 -8.914 1 57.88 82 ARG A O 1
ATOM 628 N N . PRO A 1 83 ? 23.844 11.461 -7.934 1 59.25 83 PRO A N 1
ATOM 629 C CA . PRO A 1 83 ? 23.375 12.844 -7.789 1 59.25 83 PRO A CA 1
ATOM 630 C C . PRO A 1 83 ? 24.359 13.727 -7.035 1 59.25 83 PRO A C 1
ATOM 632 O O . PRO A 1 83 ? 25.297 13.227 -6.418 1 59.25 83 PRO A O 1
ATOM 635 N N . ALA A 1 84 ? 24.219 15.016 -7.242 1 62.47 84 ALA A N 1
ATOM 636 C CA . ALA A 1 84 ? 24.938 15.969 -6.406 1 62.47 84 ALA A CA 1
ATOM 637 C C . ALA A 1 84 ? 24.891 15.562 -4.938 1 62.47 84 ALA A C 1
ATOM 639 O O . ALA A 1 84 ? 23.969 14.867 -4.512 1 62.47 84 ALA A O 1
ATOM 640 N N . ALA A 1 85 ? 25.781 15.695 -4.227 1 79.31 85 ALA A N 1
ATOM 641 C CA . ALA A 1 85 ? 26.125 15.258 -2.881 1 79.31 85 ALA A CA 1
ATOM 642 C C . ALA A 1 85 ? 25.312 16.016 -1.829 1 79.31 85 ALA A C 1
ATOM 644 O O . ALA A 1 85 ? 25.875 16.547 -0.868 1 79.31 85 ALA A O 1
ATOM 645 N N . THR A 1 86 ? 23.953 16.359 -2.207 1 91.88 86 THR A N 1
ATOM 646 C CA . THR A 1 86 ? 23.156 16.938 -1.128 1 91.88 86 THR A CA 1
ATOM 647 C C . THR A 1 86 ? 22.016 15.984 -0.739 1 91.88 86 THR A C 1
ATOM 649 O O . THR A 1 86 ? 21.688 15.07 -1.491 1 91.88 86 THR A O 1
ATOM 652 N N . LEU A 1 87 ? 21.5 16.234 0.361 1 94.38 87 LEU A N 1
ATOM 653 C CA . LEU A 1 87 ? 20.375 15.469 0.86 1 94.38 87 LEU A CA 1
ATOM 654 C C . LEU A 1 87 ? 19.188 15.555 -0.099 1 94.38 87 LEU A C 1
ATOM 656 O O . LEU A 1 87 ? 18.625 14.523 -0.494 1 94.38 87 LEU A O 1
ATOM 660 N N . SER A 1 88 ? 18.859 16.766 -0.569 1 96.19 88 SER A N 1
ATOM 661 C CA . SER A 1 88 ? 17.703 16.984 -1.436 1 96.19 88 SER A CA 1
ATOM 662 C C . SER A 1 88 ? 17.875 16.297 -2.783 1 96.19 88 SER A C 1
ATOM 664 O O . SER A 1 88 ? 16.953 15.68 -3.301 1 96.19 88 SER A O 1
ATOM 666 N N . ALA A 1 89 ? 19.062 16.406 -3.318 1 94.69 89 ALA A N 1
ATOM 667 C CA . ALA A 1 89 ? 19.328 15.781 -4.613 1 94.69 89 ALA A CA 1
ATOM 668 C C . ALA A 1 89 ? 19.25 14.266 -4.523 1 94.69 89 ALA A C 1
ATOM 670 O O . ALA A 1 89 ? 18.766 13.609 -5.441 1 94.69 89 ALA A O 1
ATOM 671 N N . THR A 1 90 ? 19.781 13.734 -3.457 1 94 90 THR A N 1
ATOM 672 C CA . THR A 1 90 ? 19.734 12.289 -3.23 1 94 90 THR A CA 1
ATOM 673 C C . THR A 1 90 ? 18.281 11.82 -3.111 1 94 90 THR A C 1
ATOM 675 O O . THR A 1 90 ? 17.891 10.852 -3.766 1 94 90 THR A O 1
ATOM 678 N N . LEU A 1 91 ? 17.5 12.523 -2.34 1 96.94 91 LEU A N 1
ATOM 679 C CA . LEU A 1 91 ? 16.094 12.195 -2.145 1 96.94 91 LEU A CA 1
ATOM 680 C C . LEU A 1 91 ? 15.328 12.297 -3.457 1 96.94 91 LEU A C 1
ATOM 682 O O . LEU A 1 91 ? 14.531 11.414 -3.787 1 96.94 91 LEU A O 1
ATOM 686 N N . GLU A 1 92 ? 15.578 13.344 -4.184 1 96.44 92 GLU A N 1
ATOM 687 C CA . GLU A 1 92 ? 14.867 13.57 -5.438 1 96.44 92 GLU A CA 1
ATOM 688 C C . GLU A 1 92 ? 15.172 12.477 -6.457 1 96.44 92 GLU A C 1
ATOM 690 O O . GLU A 1 92 ? 14.266 11.945 -7.102 1 96.44 92 GLU A O 1
ATOM 695 N N . HIS A 1 93 ? 16.422 12.172 -6.582 1 92.81 93 HIS A N 1
ATOM 696 C CA . HIS A 1 93 ? 16.844 11.172 -7.555 1 92.81 93 HIS A CA 1
ATOM 697 C C . HIS A 1 93 ? 16.266 9.797 -7.223 1 92.81 93 HIS A C 1
ATOM 699 O O . HIS A 1 93 ? 15.641 9.164 -8.078 1 92.81 93 HIS A O 1
ATOM 705 N N . PHE A 1 94 ? 16.438 9.398 -6.039 1 92.94 94 PHE A N 1
ATOM 706 C CA . PHE A 1 94 ? 15.953 8.086 -5.621 1 92.94 94 PHE A CA 1
ATOM 707 C C . PHE A 1 94 ? 14.43 8.039 -5.605 1 92.94 94 PHE A C 1
ATOM 709 O O . PHE A 1 94 ? 13.828 7.059 -6.043 1 92.94 94 PHE A O 1
ATOM 716 N N . GLY A 1 95 ? 13.812 9.086 -5.09 1 95.75 95 GLY A N 1
ATOM 717 C CA . GLY A 1 95 ? 12.367 9.164 -5.035 1 95.75 95 GLY A CA 1
ATOM 718 C C . GLY A 1 95 ? 11.711 9.102 -6.402 1 95.75 95 GLY A C 1
ATOM 719 O O . GLY A 1 95 ? 10.688 8.438 -6.578 1 95.75 95 GLY A O 1
ATOM 720 N N . ARG A 1 96 ? 12.266 9.789 -7.375 1 94.75 96 ARG A N 1
ATOM 721 C CA . ARG A 1 96 ? 11.742 9.797 -8.734 1 94.75 96 ARG A CA 1
ATOM 722 C C . ARG A 1 96 ? 11.766 8.391 -9.336 1 94.75 96 ARG A C 1
ATOM 724 O O . ARG A 1 96 ? 10.789 7.953 -9.945 1 94.75 96 ARG A O 1
ATOM 731 N N . ARG A 1 97 ? 12.836 7.754 -9.18 1 91.44 97 ARG A N 1
ATOM 732 C CA . ARG A 1 97 ? 12.969 6.398 -9.703 1 91.44 97 ARG A CA 1
ATOM 733 C C . ARG A 1 97 ? 11.984 5.449 -9.031 1 91.44 97 ARG A C 1
ATOM 735 O O . ARG A 1 97 ? 11.352 4.625 -9.695 1 91.44 97 ARG A O 1
ATOM 742 N N . PHE A 1 98 ? 11.914 5.535 -7.766 1 93.56 98 PHE A N 1
ATOM 743 C CA . PHE A 1 98 ? 11.008 4.688 -6.992 1 93.56 98 PHE A CA 1
ATOM 744 C C . PHE A 1 98 ? 9.562 4.906 -7.426 1 93.56 98 PHE A C 1
ATOM 746 O O . PHE A 1 98 ? 8.844 3.943 -7.703 1 93.56 98 PHE A O 1
ATOM 753 N N . LEU A 1 99 ? 9.18 6.16 -7.453 1 94.69 99 LEU A N 1
ATOM 754 C CA . LEU A 1 99 ? 7.809 6.516 -7.816 1 94.69 99 LEU A CA 1
ATOM 755 C C . LEU A 1 99 ? 7.48 6.035 -9.227 1 94.69 99 LEU A C 1
ATOM 757 O O . LEU A 1 99 ? 6.387 5.523 -9.469 1 94.69 99 LEU A O 1
ATOM 761 N N . THR A 1 100 ? 8.383 6.168 -10.141 1 91.69 100 THR A N 1
ATOM 762 C CA . THR A 1 100 ? 8.203 5.707 -11.516 1 91.69 100 THR A CA 1
ATOM 763 C C . THR A 1 100 ? 8.016 4.195 -11.555 1 91.69 100 THR A C 1
ATOM 765 O O . THR A 1 100 ? 7.145 3.689 -12.266 1 91.69 100 THR A O 1
ATOM 768 N N . SER A 1 101 ? 8.812 3.475 -10.836 1 91.62 101 SER A N 1
ATOM 769 C CA . SER A 1 101 ? 8.695 2.021 -10.773 1 91.62 101 SER A CA 1
ATOM 770 C C . SER A 1 101 ? 7.355 1.597 -10.18 1 91.62 101 SER A C 1
ATOM 772 O O . SER A 1 101 ? 6.723 0.662 -10.68 1 91.62 101 SER A O 1
ATOM 774 N N . LEU A 1 102 ? 6.922 2.26 -9.164 1 93.88 102 LEU A N 1
ATOM 775 C CA . LEU A 1 102 ? 5.68 1.941 -8.469 1 93.88 102 LEU A CA 1
ATOM 776 C C . LEU A 1 102 ? 4.484 2.064 -9.398 1 93.88 102 LEU A C 1
ATOM 778 O O . LEU A 1 102 ? 3.531 1.287 -9.305 1 93.88 102 LEU A O 1
ATOM 782 N N . LEU A 1 103 ? 4.559 3.018 -10.258 1 94.38 103 LEU A N 1
ATOM 783 C CA . LEU A 1 103 ? 3.391 3.326 -11.078 1 94.38 103 LEU A CA 1
ATOM 784 C C . LEU A 1 103 ? 3.449 2.586 -12.406 1 94.38 103 LEU A C 1
ATOM 786 O O . LEU A 1 103 ? 2.525 2.688 -13.219 1 94.38 103 LEU A O 1
ATOM 790 N N . ASP A 1 104 ? 4.523 1.821 -12.586 1 92.19 104 ASP A N 1
ATOM 791 C CA . ASP A 1 104 ? 4.605 0.924 -13.734 1 92.19 104 ASP A CA 1
ATOM 792 C C . ASP A 1 104 ? 3.566 -0.191 -13.633 1 92.19 104 ASP A C 1
ATOM 794 O O . ASP A 1 104 ? 3.42 -0.818 -12.586 1 92.19 104 ASP A O 1
ATOM 798 N N . PRO A 1 105 ? 2.867 -0.456 -14.727 1 90.94 105 PRO A N 1
ATOM 799 C CA . PRO A 1 105 ? 1.816 -1.476 -14.703 1 90.94 105 PRO A CA 1
ATOM 800 C C . PRO A 1 105 ? 2.338 -2.85 -14.289 1 90.94 105 PRO A C 1
ATOM 802 O O . PRO A 1 105 ? 1.624 -3.617 -13.641 1 90.94 105 PRO A O 1
ATOM 805 N N . ARG A 1 106 ? 3.496 -3.211 -14.672 1 89.31 106 ARG A N 1
ATOM 806 C CA . ARG A 1 106 ? 4.07 -4.496 -14.289 1 89.31 106 ARG A CA 1
ATOM 807 C C . ARG A 1 106 ? 4.277 -4.574 -12.781 1 89.31 106 ARG A C 1
ATOM 809 O O . ARG A 1 106 ? 4.027 -5.613 -12.164 1 89.31 106 ARG A O 1
ATOM 816 N N . CYS A 1 107 ? 4.766 -3.473 -12.234 1 92.81 107 CYS A N 1
ATOM 817 C CA . CYS A 1 107 ? 4.949 -3.42 -10.789 1 92.81 107 CYS A CA 1
ATOM 818 C C . CYS A 1 107 ? 3.611 -3.539 -10.07 1 92.81 107 CYS A C 1
ATOM 820 O O . CYS A 1 107 ? 3.502 -4.254 -9.07 1 92.81 107 CYS A O 1
ATOM 822 N N . GLN A 1 108 ? 2.633 -2.865 -10.578 1 94.12 108 GLN A N 1
ATOM 823 C CA . GLN A 1 108 ? 1.305 -2.906 -9.977 1 94.12 108 GLN A CA 1
ATOM 824 C C . GLN A 1 108 ? 0.715 -4.312 -10.039 1 94.12 108 GLN A C 1
ATOM 826 O O . GLN A 1 108 ? 0.097 -4.777 -9.078 1 94.12 108 GLN A O 1
ATOM 831 N N . SER A 1 109 ? 0.897 -4.992 -11.164 1 92.88 109 SER A N 1
ATOM 832 C CA . SER A 1 109 ? 0.418 -6.363 -11.32 1 92.88 109 SER A CA 1
ATOM 833 C C . SER A 1 109 ? 1.131 -7.309 -10.352 1 92.88 109 SER A C 1
ATOM 835 O O . SER A 1 109 ? 0.502 -8.188 -9.758 1 92.88 109 SER A O 1
ATOM 837 N N . LEU A 1 110 ? 2.424 -7.152 -10.266 1 93.19 110 LEU A N 1
ATOM 838 C CA . LEU A 1 110 ? 3.193 -7.953 -9.32 1 93.19 110 LEU A CA 1
ATOM 839 C C . LEU A 1 110 ? 2.709 -7.719 -7.895 1 93.19 110 LEU A C 1
ATOM 841 O O . LEU A 1 110 ? 2.529 -8.672 -7.133 1 93.19 110 LEU A O 1
ATOM 845 N N . TYR A 1 111 ? 2.518 -6.426 -7.508 1 95.38 111 TYR A N 1
ATOM 846 C CA . TYR A 1 111 ? 2.027 -6.055 -6.188 1 95.38 111 TYR A CA 1
ATOM 847 C C . TYR A 1 111 ? 0.703 -6.746 -5.883 1 95.38 111 TYR A C 1
ATOM 849 O O . TYR A 1 111 ? 0.542 -7.355 -4.82 1 95.38 111 TYR A O 1
ATOM 857 N N . ARG A 1 112 ? -0.2 -6.711 -6.828 1 93.94 112 ARG A N 1
ATOM 858 C CA . ARG A 1 112 ? -1.511 -7.332 -6.68 1 93.94 112 ARG A CA 1
ATOM 859 C C . ARG A 1 112 ? -1.381 -8.836 -6.457 1 93.94 112 ARG A C 1
ATOM 861 O O . ARG A 1 112 ? -2.037 -9.398 -5.578 1 93.94 112 ARG A O 1
ATOM 868 N N . LEU A 1 113 ? -0.636 -9.406 -7.27 1 92.06 113 LEU A N 1
ATOM 869 C CA . LEU A 1 113 ? -0.451 -10.852 -7.211 1 92.06 113 LEU A CA 1
ATOM 870 C C . LEU A 1 113 ? 0.13 -11.273 -5.863 1 92.06 113 LEU A C 1
ATOM 872 O O . LEU A 1 113 ? -0.345 -12.227 -5.246 1 92.06 113 LEU A O 1
ATOM 876 N N . VAL A 1 114 ? 1.146 -10.562 -5.383 1 93.62 114 VAL A N 1
ATOM 877 C CA . VAL A 1 114 ? 1.821 -10.906 -4.137 1 93.62 114 VAL A CA 1
ATOM 878 C C . VAL A 1 114 ? 0.874 -10.688 -2.959 1 93.62 114 VAL A C 1
ATOM 880 O O . VAL A 1 114 ? 0.745 -11.555 -2.09 1 93.62 114 VAL A O 1
ATOM 883 N N . VAL A 1 115 ? 0.191 -9.555 -2.916 1 94.06 115 VAL A N 1
ATOM 884 C CA . VAL A 1 115 ? -0.708 -9.227 -1.814 1 94.06 115 VAL A CA 1
ATOM 885 C C . VAL A 1 115 ? -1.836 -10.25 -1.743 1 94.06 115 VAL A C 1
ATOM 887 O O . VAL A 1 115 ? -2.229 -10.68 -0.655 1 94.06 115 VAL A O 1
ATOM 890 N N . ALA A 1 116 ? -2.262 -10.68 -2.855 1 89 116 ALA A N 1
ATOM 891 C CA . ALA A 1 116 ? -3.369 -11.633 -2.916 1 89 116 ALA A CA 1
ATOM 892 C C . ALA A 1 116 ? -2.916 -13.023 -2.496 1 89 116 ALA A C 1
ATOM 894 O O . ALA A 1 116 ? -3.656 -13.75 -1.827 1 89 116 ALA A O 1
ATOM 895 N N . GLU A 1 117 ? -1.702 -13.414 -2.828 1 90.19 117 GLU A N 1
ATOM 896 C CA . GLU A 1 117 ? -1.316 -14.812 -2.744 1 90.19 117 GLU A CA 1
ATOM 897 C C . GLU A 1 117 ? -0.435 -15.078 -1.525 1 90.19 117 GLU A C 1
ATOM 899 O O . GLU A 1 117 ? -0.215 -16.234 -1.146 1 90.19 117 GLU A O 1
ATOM 904 N N . SER A 1 118 ? -0.017 -14.039 -0.912 1 92.81 118 SER A N 1
ATOM 905 C CA . SER A 1 118 ? 0.92 -14.18 0.199 1 92.81 118 SER A CA 1
ATOM 906 C C . SER A 1 118 ? 0.343 -15.055 1.306 1 92.81 118 SER A C 1
ATOM 908 O O . SER A 1 118 ? 1.062 -15.844 1.919 1 92.81 118 SER A O 1
ATOM 910 N N . PRO A 1 119 ? -0.933 -14.969 1.628 1 90.31 119 PRO A N 1
ATOM 911 C CA . PRO A 1 119 ? -1.456 -15.852 2.672 1 90.31 119 PRO A CA 1
ATOM 912 C C . PRO A 1 119 ? -1.323 -17.328 2.312 1 90.31 119 PRO A C 1
ATOM 914 O O . PRO A 1 119 ? -1.073 -18.156 3.188 1 90.31 119 PRO A O 1
ATOM 917 N N . ARG A 1 120 ? -1.491 -17.594 1.088 1 88.44 120 ARG A N 1
ATOM 918 C CA . ARG A 1 120 ? -1.382 -18.969 0.609 1 88.44 120 ARG A CA 1
ATOM 919 C C . ARG A 1 120 ? 0.077 -19.359 0.406 1 88.44 120 ARG A C 1
ATOM 921 O O . ARG A 1 120 ? 0.432 -20.531 0.536 1 88.44 120 ARG A O 1
ATOM 928 N N . PHE A 1 121 ? 0.929 -18.422 0.115 1 91.94 121 PHE A N 1
ATOM 929 C CA . PHE A 1 121 ? 2.338 -18.656 -0.179 1 91.94 121 PHE A CA 1
ATOM 930 C C . PHE A 1 121 ? 3.223 -17.703 0.622 1 91.94 121 PHE A C 1
ATOM 932 O O . PHE A 1 121 ? 3.852 -16.812 0.057 1 91.94 121 PHE A O 1
ATOM 939 N N . PRO A 1 122 ? 3.396 -17.953 1.844 1 93.75 122 PRO A N 1
ATOM 940 C CA . PRO A 1 122 ? 4.109 -17.016 2.717 1 93.75 122 PRO A CA 1
ATOM 941 C C . PRO A 1 122 ? 5.539 -16.75 2.256 1 93.75 122 PRO A C 1
ATOM 943 O O . PRO A 1 122 ? 6.059 -15.648 2.441 1 93.75 122 PRO A O 1
ATOM 946 N N . ALA A 1 123 ? 6.133 -17.703 1.664 1 92.81 123 ALA A N 1
ATOM 947 C CA . ALA A 1 123 ? 7.508 -17.531 1.207 1 92.81 123 ALA A CA 1
ATOM 948 C C . ALA A 1 123 ? 7.59 -16.484 0.105 1 92.81 123 ALA A C 1
ATOM 950 O O . ALA A 1 123 ? 8.578 -15.742 0.011 1 92.81 123 ALA A O 1
ATOM 951 N N . ILE A 1 124 ? 6.613 -16.406 -0.702 1 92 124 ILE A N 1
ATOM 952 C CA . ILE A 1 124 ? 6.566 -15.438 -1.8 1 92 124 ILE A CA 1
ATOM 953 C C . ILE A 1 124 ? 6.43 -14.023 -1.242 1 92 124 ILE A C 1
ATOM 955 O O . ILE A 1 124 ? 7.141 -13.109 -1.667 1 92 124 ILE A O 1
ATOM 959 N N . GLY A 1 125 ? 5.516 -13.875 -0.296 1 95.19 125 GLY A N 1
ATOM 960 C CA . GLY A 1 125 ? 5.355 -12.57 0.334 1 95.19 125 GLY A CA 1
ATOM 961 C C . GLY A 1 125 ? 6.621 -12.078 1.007 1 95.19 125 GLY A C 1
ATOM 962 O O . GLY A 1 125 ? 7 -10.914 0.853 1 95.19 125 GLY A O 1
ATOM 963 N N . LYS A 1 126 ? 7.242 -12.969 1.673 1 95.56 126 LYS A N 1
ATOM 964 C CA . LYS A 1 126 ? 8.477 -12.641 2.375 1 95.56 126 LYS A CA 1
ATOM 965 C C . LYS A 1 126 ? 9.578 -12.25 1.393 1 95.56 126 LYS A C 1
ATOM 967 O O . LYS A 1 126 ? 10.273 -11.25 1.595 1 95.56 126 LYS A O 1
ATOM 972 N N . SER A 1 127 ? 9.75 -13.016 0.363 1 92.06 127 SER A N 1
ATOM 973 C CA . SER A 1 127 ? 10.766 -12.727 -0.646 1 92.06 127 SER A CA 1
ATOM 974 C C . SER A 1 127 ? 10.5 -11.391 -1.333 1 92.06 127 SER A C 1
ATOM 976 O O . SER A 1 127 ? 11.43 -10.609 -1.553 1 92.06 127 SER A O 1
ATOM 978 N N . PHE A 1 128 ? 9.289 -11.156 -1.664 1 94.25 128 PHE A N 1
ATOM 979 C CA . PHE A 1 128 ? 8.914 -9.898 -2.289 1 94.25 128 PHE A CA 1
ATOM 980 C C . PHE A 1 128 ? 9.273 -8.719 -1.394 1 94.25 128 PHE A C 1
ATOM 982 O O . PHE A 1 128 ? 9.922 -7.77 -1.838 1 94.25 128 PHE A O 1
ATOM 989 N N . TYR A 1 129 ? 8.93 -8.812 -0.161 1 96.56 129 TYR A N 1
ATOM 990 C CA . TYR A 1 129 ? 9.172 -7.699 0.754 1 96.56 129 TYR A CA 1
ATOM 991 C C . TYR A 1 129 ? 10.664 -7.457 0.936 1 96.56 129 TYR A C 1
ATOM 993 O O . TYR A 1 129 ? 11.133 -6.316 0.864 1 96.56 129 TYR A O 1
ATOM 1001 N N . GLU A 1 130 ? 11.398 -8.508 1.125 1 94.38 130 GLU A N 1
ATOM 1002 C CA . GLU A 1 130 ? 12.82 -8.406 1.46 1 94.38 130 GLU A CA 1
ATOM 1003 C C . GLU A 1 130 ? 13.641 -7.957 0.254 1 94.38 130 GLU A C 1
ATOM 1005 O O . GLU A 1 130 ? 14.578 -7.176 0.394 1 94.38 130 GLU A O 1
ATOM 1010 N N . GLN A 1 131 ? 13.227 -8.406 -0.894 1 91.69 131 GLN A N 1
ATOM 1011 C CA . GLN A 1 131 ? 14.031 -8.133 -2.076 1 91.69 131 GLN A CA 1
ATOM 1012 C C . GLN A 1 131 ? 13.516 -6.91 -2.826 1 91.69 131 GLN A C 1
ATOM 1014 O O . GLN A 1 131 ? 14.195 -6.383 -3.711 1 91.69 131 GLN A O 1
ATOM 1019 N N . GLY A 1 132 ? 12.375 -6.48 -2.504 1 93.19 132 GLY A N 1
ATOM 1020 C CA . GLY A 1 132 ? 11.797 -5.305 -3.133 1 93.19 132 GLY A CA 1
ATOM 1021 C C . GLY A 1 132 ? 11.766 -4.094 -2.221 1 93.19 132 GLY A C 1
ATOM 1022 O O . GLY A 1 132 ? 12.742 -3.34 -2.154 1 93.19 132 GLY A O 1
ATOM 1023 N N . PRO A 1 133 ? 10.703 -3.924 -1.439 1 95.12 133 PRO A N 1
ATOM 1024 C CA . PRO A 1 133 ? 10.555 -2.738 -0.591 1 95.12 133 PRO A CA 1
ATOM 1025 C C . PRO A 1 133 ? 11.703 -2.57 0.4 1 95.12 133 PRO A C 1
ATOM 1027 O O . PRO A 1 133 ? 12.305 -1.497 0.475 1 95.12 133 PRO A O 1
ATOM 1030 N N . GLN A 1 134 ? 11.992 -3.588 1.124 1 96.06 134 GLN A N 1
ATOM 1031 C CA . GLN A 1 134 ? 13.016 -3.477 2.158 1 96.06 134 GLN A CA 1
ATOM 1032 C C . GLN A 1 134 ? 14.383 -3.154 1.55 1 96.06 134 GLN A C 1
ATOM 1034 O O . GLN A 1 134 ? 15.141 -2.361 2.105 1 96.06 134 GLN A O 1
ATOM 1039 N N . GLN A 1 135 ? 14.68 -3.76 0.476 1 92.94 135 GLN A N 1
ATOM 1040 C CA . GLN A 1 135 ? 15.938 -3.445 -0.198 1 92.94 135 GLN A CA 1
ATOM 1041 C C . GLN A 1 135 ? 15.977 -1.98 -0.623 1 92.94 135 GLN A C 1
ATOM 1043 O O . GLN A 1 135 ? 17.031 -1.346 -0.573 1 92.94 135 GLN A O 1
ATOM 1048 N N . SER A 1 136 ? 14.875 -1.442 -1.113 1 94.31 136 SER A N 1
ATOM 1049 C CA . SER A 1 136 ? 14.805 -0.032 -1.481 1 94.31 136 SER A CA 1
ATOM 1050 C C . SER A 1 136 ? 15.062 0.868 -0.278 1 94.31 136 SER A C 1
ATOM 1052 O O . SER A 1 136 ? 15.773 1.869 -0.386 1 94.31 136 SER A O 1
ATOM 1054 N N . TYR A 1 137 ? 14.508 0.504 0.891 1 96.62 137 TYR A N 1
ATOM 1055 C CA . TYR A 1 137 ? 14.758 1.259 2.113 1 96.62 137 TYR A CA 1
ATOM 1056 C C . TYR A 1 137 ? 16.234 1.26 2.461 1 96.62 137 TYR A C 1
ATOM 1058 O O . TYR A 1 137 ? 16.812 2.307 2.787 1 96.62 137 TYR A O 1
ATOM 1066 N N . LEU A 1 138 ? 16.812 0.111 2.363 1 94.44 138 LEU A N 1
ATOM 1067 C CA . LEU A 1 138 ? 18.219 -0.062 2.73 1 94.44 138 LEU A CA 1
ATOM 1068 C C . LEU A 1 138 ? 19.125 0.734 1.798 1 94.44 138 LEU A C 1
ATOM 1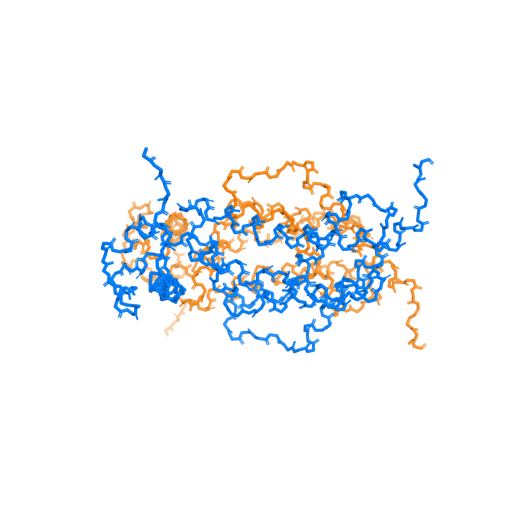070 O O . LEU A 1 138 ? 20.047 1.419 2.254 1 94.44 138 LEU A O 1
ATOM 1074 N N . LEU A 1 139 ? 18.828 0.663 0.539 1 91.75 139 LEU A N 1
ATOM 1075 C CA . LEU A 1 139 ? 19.641 1.364 -0.446 1 91.75 139 LEU A CA 1
ATOM 1076 C C . LEU A 1 139 ? 19.562 2.873 -0.249 1 91.75 139 LEU A C 1
ATOM 1078 O O . LEU A 1 139 ? 20.578 3.568 -0.279 1 91.75 139 LEU A O 1
ATOM 1082 N N . LEU A 1 140 ? 18.422 3.4 -0.067 1 94.81 140 LEU A N 1
ATOM 1083 C CA . LEU A 1 140 ? 18.281 4.836 0.164 1 94.81 140 LEU A CA 1
ATOM 1084 C C . LEU A 1 140 ? 18.969 5.246 1.461 1 94.81 140 LEU A C 1
ATOM 1086 O O . LEU A 1 140 ? 19.641 6.281 1.515 1 94.81 140 LEU A O 1
ATOM 1090 N N . SER A 1 141 ? 18.766 4.445 2.535 1 95.62 141 SER A N 1
ATOM 1091 C CA . SER A 1 141 ? 19.422 4.73 3.807 1 95.62 141 SER A CA 1
ATOM 1092 C C . SER A 1 141 ? 20.922 4.836 3.637 1 95.62 141 SER A C 1
ATOM 1094 O O . SER A 1 141 ? 21.562 5.73 4.207 1 95.62 141 SER A O 1
ATOM 1096 N N . GLU A 1 142 ? 21.469 3.971 2.863 1 92.62 142 GLU A N 1
ATOM 1097 C CA . GLU A 1 142 ? 22.906 3.973 2.602 1 92.62 142 GLU A CA 1
ATOM 1098 C C . GLU A 1 142 ? 23.328 5.23 1.845 1 92.62 142 GLU A C 1
ATOM 1100 O O . GLU A 1 142 ? 24.375 5.816 2.139 1 92.62 142 GLU A O 1
ATOM 1105 N N . ARG A 1 143 ? 22.562 5.605 0.866 1 92.19 143 ARG A N 1
ATOM 1106 C CA . ARG A 1 143 ? 22.875 6.801 0.087 1 92.19 143 ARG A CA 1
ATOM 1107 C C . ARG A 1 143 ? 22.766 8.055 0.943 1 92.19 143 ARG A C 1
ATOM 1109 O O . ARG A 1 143 ? 23.547 8.992 0.779 1 92.19 143 ARG A O 1
ATOM 1116 N N . LEU A 1 144 ? 21.797 8.086 1.803 1 94.38 144 LEU A N 1
ATOM 1117 C CA . LEU A 1 144 ? 21.641 9.227 2.705 1 94.38 144 LEU A CA 1
ATOM 1118 C C . LEU A 1 144 ? 22.812 9.305 3.682 1 94.38 144 LEU A C 1
ATOM 1120 O O . LEU A 1 144 ? 23.281 10.391 4.008 1 94.38 144 LEU A O 1
ATOM 1124 N N . ALA A 1 145 ? 23.266 8.148 4.16 1 93.38 145 ALA A N 1
ATOM 1125 C CA . ALA A 1 145 ? 24.391 8.094 5.09 1 93.38 145 ALA A CA 1
ATOM 1126 C C . ALA A 1 145 ? 25.641 8.695 4.461 1 93.38 145 ALA A C 1
ATOM 1128 O O . ALA A 1 145 ? 26.469 9.297 5.156 1 93.38 145 ALA A O 1
ATOM 1129 N N . ALA A 1 146 ? 25.766 8.602 3.176 1 90.81 146 ALA A N 1
ATOM 1130 C CA . ALA A 1 146 ? 26.922 9.125 2.457 1 90.81 146 ALA A CA 1
ATOM 1131 C C . ALA A 1 146 ? 26.922 10.656 2.465 1 90.81 146 ALA A C 1
ATOM 1133 O O . ALA A 1 146 ? 28 11.273 2.438 1 90.81 146 ALA A O 1
ATOM 1134 N N . VAL A 1 147 ? 25.828 11.281 2.559 1 91.56 147 VAL A N 1
ATOM 1135 C CA . VAL A 1 147 ? 25.766 12.734 2.484 1 91.56 147 VAL A CA 1
ATOM 1136 C C . VAL A 1 147 ? 25.438 13.312 3.859 1 91.56 147 VAL A C 1
ATOM 1138 O O . VAL A 1 147 ? 25.438 14.531 4.051 1 91.56 147 VAL A O 1
ATOM 1141 N N . ALA A 1 148 ? 25.109 12.492 4.797 1 91.25 148 ALA A N 1
ATOM 1142 C CA . ALA A 1 148 ? 24.859 12.875 6.184 1 91.25 148 ALA A CA 1
ATOM 1143 C C . ALA A 1 148 ? 25.547 11.922 7.152 1 91.25 148 ALA A C 1
ATOM 1145 O O . ALA A 1 148 ? 24.875 11.273 7.969 1 91.25 148 ALA A O 1
ATOM 1146 N N . PRO A 1 149 ? 26.812 11.922 7.137 1 89.31 149 PRO A N 1
ATOM 1147 C CA . PRO A 1 149 ? 27.578 10.938 7.906 1 89.31 149 PRO A CA 1
ATOM 1148 C C . PRO A 1 149 ? 27.406 11.109 9.414 1 89.31 149 PRO A C 1
ATOM 1150 O O . PRO A 1 149 ? 27.703 10.195 10.188 1 89.31 149 PRO A O 1
ATOM 1153 N N . HIS A 1 150 ? 26.969 12.18 9.883 1 91.81 150 HIS A N 1
ATOM 1154 C CA . HIS A 1 150 ? 26.828 12.438 11.312 1 91.81 150 HIS A CA 1
ATOM 1155 C C . HIS A 1 150 ? 25.547 11.836 11.859 1 91.81 150 HIS A C 1
ATOM 1157 O O . HIS A 1 150 ? 25.359 11.758 13.078 1 91.81 150 HIS A O 1
ATOM 1163 N N . MET A 1 151 ? 24.656 11.438 11 1 93.62 151 MET A N 1
ATOM 1164 C CA . MET A 1 151 ? 23.375 10.891 11.43 1 93.62 151 MET A CA 1
ATOM 1165 C C . MET A 1 151 ? 23.469 9.383 11.641 1 93.62 151 MET A C 1
ATOM 1167 O O . MET A 1 151 ? 24.156 8.688 10.891 1 93.62 151 MET A O 1
ATOM 1171 N N . ASP A 1 152 ? 22.766 8.93 12.617 1 94.5 152 ASP A N 1
ATOM 1172 C CA . ASP A 1 152 ? 22.828 7.508 12.938 1 94.5 152 ASP A CA 1
ATOM 1173 C C . ASP A 1 152 ? 22.062 6.672 11.914 1 94.5 152 ASP A C 1
ATOM 1175 O O . ASP A 1 152 ? 21.047 7.113 11.383 1 94.5 152 ASP A O 1
ATOM 1179 N N . GLU A 1 153 ? 22.469 5.461 11.766 1 95.44 153 GLU A N 1
ATOM 1180 C CA . GLU A 1 153 ? 21.953 4.555 10.742 1 95.44 153 GLU A CA 1
ATOM 1181 C C . GLU A 1 153 ? 20.5 4.199 10.992 1 95.44 153 GLU A C 1
ATOM 1183 O O . GLU A 1 153 ? 19.719 4.062 10.047 1 95.44 153 GLU A O 1
ATOM 1188 N N . GLU A 1 154 ? 20.156 4.027 12.18 1 96.06 154 GLU A N 1
ATOM 1189 C CA . GLU A 1 154 ? 18.781 3.652 12.508 1 96.06 154 GLU A CA 1
ATOM 1190 C C . GLU A 1 154 ? 17.797 4.754 12.125 1 96.06 154 GLU A C 1
ATOM 1192 O O . GLU A 1 154 ? 16.734 4.477 11.586 1 96.06 154 GLU A O 1
ATOM 1197 N N . THR A 1 155 ? 18.219 5.98 12.422 1 95.94 155 THR A N 1
ATOM 1198 C CA . THR A 1 155 ? 17.391 7.125 12.062 1 95.94 155 THR A CA 1
ATOM 1199 C C . THR A 1 155 ? 17.266 7.242 10.547 1 95.94 155 THR A C 1
ATOM 1201 O O . THR A 1 155 ? 16.156 7.457 10.023 1 95.94 155 THR A O 1
ATOM 1204 N N . LEU A 1 156 ? 18.375 7.039 9.875 1 97 156 LEU A N 1
ATOM 1205 C CA . LEU A 1 156 ? 18.359 7.164 8.422 1 97 156 LEU A CA 1
ATOM 1206 C C . LEU A 1 156 ? 17.516 6.062 7.789 1 97 156 LEU A C 1
ATOM 1208 O O . LEU A 1 156 ? 16.812 6.301 6.801 1 97 156 LEU A O 1
ATOM 1212 N N . TYR A 1 157 ? 17.578 4.863 8.336 1 97.94 157 TYR A N 1
ATOM 1213 C CA . TYR A 1 157 ? 16.75 3.775 7.84 1 97.94 157 TYR A CA 1
ATOM 1214 C C . TYR A 1 157 ? 15.266 4.086 8.039 1 97.94 157 TYR A C 1
ATOM 1216 O O . TYR A 1 157 ? 14.461 3.912 7.121 1 97.94 157 TYR A O 1
ATOM 1224 N N . ALA A 1 158 ? 14.922 4.539 9.25 1 98.31 158 ALA A N 1
ATOM 1225 C CA . ALA A 1 158 ? 13.531 4.867 9.539 1 98.31 158 ALA A CA 1
ATOM 1226 C C . ALA A 1 158 ? 13.023 5.977 8.625 1 98.31 158 ALA A C 1
ATOM 1228 O O . ALA A 1 158 ? 11.906 5.902 8.109 1 98.31 158 ALA A O 1
ATOM 1229 N N . VAL A 1 159 ? 13.82 6.988 8.375 1 98.44 159 VAL A N 1
ATOM 1230 C CA . VAL A 1 159 ? 13.461 8.109 7.52 1 98.44 159 VAL A CA 1
ATOM 1231 C C . VAL A 1 159 ? 13.305 7.629 6.078 1 98.44 159 VAL A C 1
ATOM 1233 O O . VAL A 1 159 ? 12.422 8.086 5.355 1 98.44 159 VAL A O 1
ATOM 1236 N N . ALA A 1 160 ? 14.195 6.73 5.652 1 98.12 160 ALA A N 1
ATOM 1237 C CA . ALA A 1 160 ? 14.094 6.164 4.309 1 98.12 160 ALA A CA 1
ATOM 1238 C C . ALA A 1 160 ? 12.766 5.43 4.121 1 98.12 160 ALA A C 1
ATOM 1240 O O . ALA A 1 160 ? 12.117 5.57 3.086 1 98.12 160 ALA A O 1
ATOM 1241 N N . CYS A 1 161 ? 12.352 4.629 5.117 1 98.56 161 CYS A N 1
ATOM 1242 C CA . CYS A 1 161 ? 11.062 3.947 5.086 1 98.56 161 CYS A CA 1
ATOM 1243 C C . CYS A 1 161 ? 9.922 4.949 4.961 1 98.56 161 CYS A C 1
ATOM 1245 O O . CYS A 1 161 ? 9.055 4.805 4.094 1 98.56 161 CYS A O 1
ATOM 1247 N N . GLN A 1 162 ? 9.953 5.965 5.824 1 98.75 162 GLN A N 1
ATOM 1248 C CA . GLN A 1 162 ? 8.906 6.984 5.836 1 98.75 162 GLN A CA 1
ATOM 1249 C C . GLN A 1 162 ? 8.844 7.723 4.5 1 98.75 162 GLN A C 1
ATOM 1251 O O . GLN A 1 162 ? 7.758 7.941 3.959 1 98.75 162 GLN A O 1
ATOM 1256 N N . PHE A 1 163 ? 10 8.039 3.947 1 98.81 163 PHE A N 1
ATOM 1257 C CA . PHE A 1 163 ? 10.078 8.805 2.713 1 98.81 163 PHE A CA 1
ATOM 1258 C C . PHE A 1 163 ? 9.484 8.023 1.547 1 98.81 163 PHE A C 1
ATOM 1260 O O . PHE A 1 163 ? 8.625 8.531 0.822 1 98.81 163 PHE A O 1
ATOM 1267 N N . LEU A 1 164 ? 9.914 6.84 1.381 1 98.25 164 LEU A N 1
ATOM 1268 C CA . LEU A 1 164 ? 9.469 6.07 0.224 1 98.25 164 LEU A CA 1
ATOM 1269 C C . LEU A 1 164 ? 7.98 5.746 0.324 1 98.25 164 LEU A C 1
ATOM 1271 O O . LEU A 1 164 ? 7.266 5.789 -0.679 1 98.25 164 LEU A O 1
ATOM 1275 N N . GLU A 1 165 ? 7.484 5.461 1.512 1 98.44 165 GLU A N 1
ATOM 1276 C CA . GLU A 1 165 ? 6.062 5.191 1.68 1 98.44 165 GLU A CA 1
ATOM 1277 C C . GLU A 1 165 ? 5.234 6.457 1.474 1 98.44 165 GLU A C 1
ATOM 1279 O O . GLU A 1 165 ? 4.148 6.406 0.888 1 98.44 165 GLU A O 1
ATOM 1284 N N . MET A 1 166 ? 5.719 7.621 1.919 1 98.12 166 MET A N 1
ATOM 1285 C CA . MET A 1 166 ? 4.934 8.844 1.766 1 98.12 166 MET A CA 1
ATOM 1286 C C . MET A 1 166 ? 4.773 9.203 0.293 1 98.12 166 MET A C 1
ATOM 1288 O O . MET A 1 166 ? 3.809 9.875 -0.086 1 98.12 166 MET A O 1
ATOM 1292 N N . LEU A 1 167 ? 5.742 8.773 -0.569 1 98.31 167 LEU A N 1
ATOM 1293 C CA . LEU A 1 167 ? 5.672 9.07 -1.996 1 98.31 167 LEU A CA 1
ATOM 1294 C C . LEU A 1 167 ? 4.406 8.477 -2.613 1 98.31 167 LEU A C 1
ATOM 1296 O O . LEU A 1 167 ? 3.945 8.938 -3.656 1 98.31 167 LEU A O 1
ATOM 1300 N N . LYS A 1 168 ? 3.896 7.457 -2.025 1 97.94 168 LYS A N 1
ATOM 1301 C CA . LYS A 1 168 ? 2.686 6.816 -2.527 1 97.94 168 LYS A CA 1
ATOM 1302 C C . LYS A 1 168 ? 1.489 7.758 -2.447 1 97.94 168 LYS A C 1
ATOM 1304 O O . LYS A 1 168 ? 0.609 7.727 -3.311 1 97.94 168 LYS A O 1
ATOM 1309 N N . ALA A 1 169 ? 1.375 8.586 -1.348 1 97.06 169 ALA A N 1
ATOM 1310 C CA . ALA A 1 169 ? 0.401 9.656 -1.187 1 97.06 169 ALA A CA 1
ATOM 1311 C C . ALA A 1 169 ? -0.951 9.273 -1.776 1 97.06 169 ALA A C 1
ATOM 1313 O O . ALA A 1 169 ? -1.446 8.164 -1.534 1 97.06 169 ALA A O 1
ATOM 1314 N N . ASP A 1 170 ? -1.613 10.156 -2.414 1 97.81 170 ASP A N 1
ATOM 1315 C CA . ASP A 1 170 ? -2.883 9.891 -3.086 1 97.81 170 ASP A CA 1
ATOM 1316 C C . ASP A 1 170 ? -2.656 9.383 -4.508 1 97.81 170 ASP A C 1
ATOM 1318 O O . ASP A 1 170 ? -3.408 9.727 -5.422 1 97.81 170 ASP A O 1
ATOM 1322 N N . LEU A 1 171 ? -1.626 8.602 -4.758 1 98 171 LEU A N 1
ATOM 1323 C CA . LEU A 1 171 ? -1.247 8.195 -6.105 1 98 171 LEU A CA 1
ATOM 1324 C C . LEU A 1 171 ? -1.328 6.676 -6.254 1 98 171 LEU A C 1
ATOM 1326 O O . LEU A 1 171 ? -2.09 6.172 -7.078 1 98 171 LEU A O 1
ATOM 1330 N N . PHE A 1 172 ? -0.615 5.926 -5.426 1 97.38 172 PHE A N 1
ATOM 1331 C CA . PHE A 1 172 ? -0.362 4.516 -5.691 1 97.38 172 PHE A CA 1
ATOM 1332 C C . PHE A 1 172 ? -1.626 3.689 -5.48 1 97.38 172 PHE A C 1
ATOM 1334 O O . PHE A 1 172 ? -2.074 2.99 -6.391 1 97.38 172 PHE A O 1
ATOM 1341 N N . LEU A 1 173 ? -2.205 3.807 -4.273 1 97.06 173 LEU A N 1
ATOM 1342 C CA . LEU A 1 173 ? -3.406 3.021 -4.012 1 97.06 173 LEU A CA 1
ATOM 1343 C C . LEU A 1 173 ? -4.539 3.436 -4.945 1 97.06 173 LEU A C 1
ATOM 1345 O O . LEU A 1 173 ? -5.336 2.596 -5.375 1 97.06 173 LEU A O 1
ATOM 1349 N N . LYS A 1 174 ? -4.594 4.742 -5.25 1 97.31 174 LYS A N 1
ATOM 1350 C CA . LYS A 1 174 ? -5.586 5.195 -6.219 1 97.31 174 LYS A CA 1
ATOM 1351 C C . LYS A 1 174 ? -5.379 4.52 -7.57 1 97.31 174 LYS A C 1
ATOM 1353 O O . LYS A 1 174 ? -6.336 4.055 -8.195 1 97.31 174 LYS A O 1
ATOM 1358 N N . ALA A 1 175 ? -4.164 4.41 -8.023 1 96.69 175 ALA A N 1
ATOM 1359 C CA . ALA A 1 175 ? -3.84 3.766 -9.297 1 96.69 175 ALA A CA 1
ATOM 1360 C C . ALA A 1 175 ? -4.195 2.283 -9.266 1 96.69 175 ALA A C 1
ATOM 1362 O O . ALA A 1 175 ? -4.574 1.707 -10.289 1 96.69 175 ALA A O 1
ATOM 1363 N N . LEU A 1 176 ? -4.07 1.646 -8.094 1 95.75 176 LEU A N 1
ATOM 1364 C CA . LEU A 1 176 ? -4.375 0.228 -7.949 1 95.75 176 LEU A CA 1
ATOM 1365 C C . LEU A 1 176 ? -5.883 -0.002 -7.934 1 95.75 176 LEU A C 1
ATOM 1367 O O . LEU A 1 176 ? -6.359 -1.059 -8.359 1 95.75 176 LEU A O 1
ATOM 1371 N N . SER A 1 177 ? -6.633 0.965 -7.473 1 95.5 177 SER A N 1
ATOM 1372 C CA . SER A 1 177 ? -8.023 0.708 -7.098 1 95.5 177 SER A CA 1
ATOM 1373 C C . SER A 1 177 ? -8.984 1.366 -8.078 1 95.5 177 SER A C 1
ATOM 1375 O O . SER A 1 177 ? -10.117 0.898 -8.258 1 95.5 177 SER A O 1
ATOM 1377 N N . VAL A 1 178 ? -8.594 2.508 -8.578 1 95.31 178 VAL A N 1
ATOM 1378 C CA . VAL A 1 178 ? -9.492 3.283 -9.438 1 95.31 178 VAL A CA 1
ATOM 1379 C C . VAL A 1 178 ? -9.109 3.076 -10.898 1 95.31 178 VAL A C 1
ATOM 1381 O O . VAL A 1 178 ? -8.023 3.484 -11.328 1 95.31 178 VAL A O 1
ATOM 1384 N N . ALA A 1 179 ? -10.023 2.553 -11.586 1 91.38 179 ALA A N 1
ATOM 1385 C CA . ALA A 1 179 ? -9.789 2.221 -12.984 1 91.38 179 ALA A CA 1
ATOM 1386 C C . ALA A 1 179 ? -9.453 3.469 -13.797 1 91.38 179 ALA A C 1
ATOM 1388 O O . ALA A 1 179 ? -10.055 4.527 -13.602 1 91.38 179 ALA A O 1
ATOM 1389 N N . ASP A 1 180 ? -8.477 3.439 -14.617 1 88.94 180 ASP A N 1
ATOM 1390 C CA . ASP A 1 180 ? -8.102 4.438 -15.617 1 88.94 180 ASP A CA 1
ATOM 1391 C C . ASP A 1 180 ? -7.441 5.648 -14.961 1 88.94 180 ASP A C 1
ATOM 1393 O O . ASP A 1 180 ? -7.191 6.656 -15.625 1 88.94 180 ASP A O 1
ATOM 1397 N N . PHE A 1 181 ? -7.301 5.527 -13.656 1 94.88 181 PHE A N 1
ATOM 1398 C CA . PHE A 1 181 ? -6.539 6.605 -13.039 1 94.88 181 PHE A CA 1
ATOM 1399 C C . PHE A 1 181 ? -5.086 6.57 -13.492 1 94.88 181 PHE A C 1
ATOM 1401 O O . PHE A 1 181 ? -4.398 5.562 -13.32 1 94.88 181 PHE A O 1
ATOM 1408 N N . GLN A 1 182 ? -4.59 7.648 -14.062 1 92.88 182 GLN A N 1
ATOM 1409 C CA . GLN A 1 182 ? -3.201 7.918 -14.422 1 92.88 182 GLN A CA 1
ATOM 1410 C C . GLN A 1 182 ? -2.779 9.312 -13.984 1 92.88 182 GLN A C 1
ATOM 1412 O O . GLN A 1 182 ? -3.258 10.312 -14.523 1 92.88 182 GLN A O 1
ATOM 1417 N N . PRO A 1 183 ? -1.917 9.32 -13.016 1 95.62 183 PRO A N 1
ATOM 1418 C CA . PRO A 1 183 ? -1.521 10.656 -12.586 1 95.62 183 PRO A CA 1
ATOM 1419 C C . PRO A 1 183 ? -0.776 11.438 -13.664 1 95.62 183 PRO A C 1
ATOM 1421 O O . PRO A 1 183 ? -0.011 10.844 -14.438 1 95.62 183 PRO A O 1
ATOM 1424 N N . THR A 1 184 ? -1.035 12.703 -13.695 1 95.56 184 THR A N 1
ATOM 1425 C CA . THR A 1 184 ? -0.294 13.57 -14.602 1 95.56 184 THR A CA 1
ATOM 1426 C C . THR A 1 184 ? 1.146 13.75 -14.133 1 95.56 184 THR A C 1
ATOM 1428 O O . THR A 1 184 ? 1.441 13.57 -12.945 1 95.56 184 THR A O 1
ATOM 1431 N N . MET A 1 185 ? 1.969 14.07 -15.078 1 95.62 185 MET A N 1
ATOM 1432 C CA . MET A 1 185 ? 3.357 14.352 -14.719 1 95.62 185 MET A CA 1
ATOM 1433 C C . MET A 1 185 ? 3.441 15.508 -13.727 1 95.62 185 MET A C 1
ATOM 1435 O O . MET A 1 185 ? 4.281 15.5 -12.828 1 95.62 185 MET A O 1
ATOM 1439 N N . ALA A 1 186 ? 2.631 16.453 -13.883 1 96.94 186 ALA A N 1
ATOM 1440 C CA . ALA A 1 186 ? 2.613 17.609 -12.984 1 96.94 186 ALA A CA 1
ATOM 1441 C C . ALA A 1 186 ? 2.289 17.172 -11.555 1 96.94 186 ALA A C 1
ATOM 1443 O O . ALA A 1 186 ? 2.922 17.641 -10.602 1 96.94 186 ALA A O 1
ATOM 1444 N N . LEU A 1 187 ? 1.3 16.328 -11.406 1 96.88 187 LEU A N 1
ATOM 1445 C CA . LEU A 1 187 ? 0.922 15.844 -10.078 1 96.88 187 LEU A CA 1
ATOM 1446 C C . LEU A 1 187 ? 2.055 15.031 -9.461 1 96.88 187 LEU A C 1
ATOM 1448 O O . LEU A 1 187 ? 2.355 15.188 -8.273 1 96.88 187 LEU A O 1
ATOM 1452 N N . LEU A 1 188 ? 2.732 14.203 -10.281 1 97.62 188 LEU A N 1
ATOM 1453 C CA . LEU A 1 188 ? 3.859 13.406 -9.812 1 97.62 188 LEU A CA 1
ATOM 1454 C C . LEU A 1 188 ? 4.988 14.297 -9.305 1 97.62 188 LEU A C 1
ATOM 1456 O O . LEU A 1 188 ? 5.551 14.055 -8.234 1 97.62 188 LEU A O 1
ATOM 1460 N N . GLU A 1 189 ? 5.27 15.297 -10.07 1 97.62 189 GLU A N 1
ATOM 1461 C CA . GLU A 1 189 ? 6.355 16.203 -9.711 1 97.62 189 GLU A CA 1
ATOM 1462 C C . GLU A 1 189 ? 6.031 16.984 -8.438 1 97.62 189 GLU A C 1
ATOM 1464 O O . GLU A 1 189 ? 6.906 17.203 -7.598 1 97.62 189 GLU A O 1
ATOM 1469 N N . THR A 1 190 ? 4.82 17.391 -8.336 1 97.44 190 THR A N 1
ATOM 1470 C CA . THR A 1 190 ? 4.418 18.156 -7.156 1 97.44 190 THR A CA 1
ATOM 1471 C C . THR A 1 190 ? 4.488 17.281 -5.902 1 97.44 190 THR A C 1
ATOM 1473 O O . THR A 1 190 ? 4.941 17.734 -4.852 1 97.44 190 THR A O 1
ATOM 1476 N N . ARG A 1 191 ? 4.039 16.031 -5.973 1 98.12 191 ARG A N 1
ATOM 1477 C CA . ARG A 1 191 ? 4.078 15.125 -4.828 1 98.12 191 ARG A CA 1
ATOM 1478 C C . ARG A 1 191 ? 5.516 14.742 -4.484 1 98.12 191 ARG A C 1
ATOM 1480 O O . ARG A 1 191 ? 5.871 14.641 -3.309 1 98.12 191 ARG A O 1
ATOM 1487 N N . LEU A 1 192 ? 6.289 14.523 -5.527 1 98.38 192 LEU A N 1
ATOM 1488 C CA . LEU A 1 192 ? 7.695 14.219 -5.289 1 98.38 192 LEU A CA 1
ATOM 1489 C C . LEU A 1 192 ? 8.391 15.391 -4.594 1 98.38 192 LEU A C 1
ATOM 1491 O O . LEU A 1 192 ? 9.094 15.195 -3.6 1 98.38 192 LEU A O 1
ATOM 1495 N N . LYS A 1 193 ? 8.242 16.578 -5.129 1 98.44 193 LYS A N 1
ATOM 1496 C CA . LYS A 1 193 ? 8.883 17.75 -4.566 1 98.44 193 LYS A CA 1
ATOM 1497 C C . LYS A 1 193 ? 8.453 17.984 -3.117 1 98.44 193 LYS A C 1
ATOM 1499 O O . LYS A 1 193 ? 9.281 18.266 -2.256 1 98.44 193 LYS A O 1
ATOM 1504 N N . LEU A 1 194 ? 7.184 17.844 -2.881 1 98.38 194 LEU A N 1
ATOM 1505 C CA . LEU A 1 194 ? 6.684 18 -1.521 1 98.38 194 LEU A CA 1
ATOM 1506 C C . LEU A 1 194 ? 7.316 16.984 -0.58 1 98.38 194 LEU A C 1
ATOM 1508 O O . LEU A 1 194 ? 7.73 17.328 0.529 1 98.38 194 LEU A O 1
ATOM 1512 N N . SER A 1 195 ? 7.359 15.703 -0.976 1 98.75 195 SER A N 1
ATOM 1513 C CA . SER A 1 195 ? 7.957 14.648 -0.156 1 98.75 195 SER A CA 1
ATOM 1514 C C . SER A 1 195 ? 9.43 14.945 0.134 1 98.75 195 SER A C 1
ATOM 1516 O O . SER A 1 195 ? 9.891 14.773 1.265 1 98.75 195 SER A O 1
ATOM 1518 N N . VAL A 1 196 ? 10.133 15.398 -0.881 1 98.56 196 VAL A N 1
ATOM 1519 C CA . VAL A 1 196 ? 11.539 15.742 -0.73 1 98.56 196 VAL A CA 1
ATOM 1520 C C . VAL A 1 196 ? 11.688 16.906 0.248 1 98.56 196 VAL A C 1
ATOM 1522 O O . VAL A 1 196 ? 12.523 16.859 1.158 1 98.56 196 VAL A O 1
ATOM 1525 N N . ASP A 1 197 ? 10.906 17.953 0.099 1 98.25 197 ASP A N 1
ATOM 1526 C CA . ASP A 1 197 ? 10.984 19.141 0.959 1 98.25 197 ASP A CA 1
ATOM 1527 C C . ASP A 1 197 ? 10.703 18.766 2.414 1 98.25 197 ASP A C 1
ATOM 1529 O O . ASP A 1 197 ? 11.367 19.266 3.324 1 98.25 197 ASP A O 1
ATOM 1533 N N . ILE A 1 198 ? 9.742 17.922 2.646 1 98.44 198 ILE A N 1
ATOM 1534 C CA . ILE A 1 198 ? 9.359 17.516 3.992 1 98.44 198 ILE A CA 1
ATOM 1535 C C . ILE A 1 198 ? 10.523 16.797 4.668 1 98.44 198 ILE A C 1
ATOM 1537 O O . ILE A 1 198 ? 10.922 17.172 5.777 1 98.44 198 ILE A O 1
ATOM 1541 N N . ILE A 1 199 ? 11.055 15.828 3.992 1 98.62 199 ILE A N 1
ATOM 1542 C CA . ILE A 1 199 ? 12.086 15.008 4.602 1 98.62 199 ILE A CA 1
ATOM 1543 C C . ILE A 1 199 ? 13.383 15.805 4.723 1 98.62 199 ILE A C 1
ATOM 1545 O O . ILE A 1 199 ? 14.086 15.719 5.734 1 98.62 199 ILE A O 1
ATOM 1549 N N . ALA A 1 200 ? 13.742 16.562 3.682 1 97.25 200 ALA A N 1
ATOM 1550 C CA . ALA A 1 200 ? 14.945 17.391 3.738 1 97.25 200 ALA A CA 1
ATOM 1551 C C . ALA A 1 200 ? 14.867 18.391 4.887 1 97.25 200 ALA A C 1
ATOM 1553 O O . ALA A 1 200 ? 15.852 18.594 5.605 1 97.25 200 ALA A O 1
ATOM 1554 N N . CYS A 1 201 ? 13.734 19.047 5.055 1 96.56 201 CYS A N 1
ATOM 1555 C CA . CYS A 1 201 ? 13.531 20 6.152 1 96.56 201 CYS A CA 1
ATOM 1556 C C . CYS A 1 201 ? 13.797 19.328 7.496 1 96.56 201 CYS A C 1
ATOM 1558 O O . CYS A 1 201 ? 14.492 19.891 8.344 1 96.56 201 CYS A O 1
ATOM 1560 N N . TYR A 1 202 ? 13.273 18.156 7.676 1 97.38 202 TYR A N 1
ATOM 1561 C CA . TYR A 1 202 ? 13.43 17.438 8.938 1 97.38 202 TYR A CA 1
ATOM 1562 C C . TYR A 1 202 ? 14.883 17.062 9.18 1 97.38 202 TYR A C 1
ATOM 1564 O O . TYR A 1 202 ? 15.406 17.25 10.281 1 97.38 202 TYR A O 1
ATOM 1572 N N . LEU A 1 203 ? 15.516 16.5 8.164 1 96.25 203 LEU A N 1
ATOM 1573 C CA . LEU A 1 203 ? 16.906 16.078 8.297 1 96.25 203 LEU A CA 1
ATOM 1574 C C . LEU A 1 203 ? 17.812 17.266 8.562 1 96.25 203 LEU A C 1
ATOM 1576 O O . LEU A 1 203 ? 18.781 17.156 9.32 1 96.25 203 LEU A O 1
ATOM 1580 N N . GLU A 1 204 ? 17.531 18.375 7.945 1 93.56 204 GLU A N 1
ATOM 1581 C CA . GLU A 1 204 ? 18.297 19.594 8.211 1 93.56 204 GLU A CA 1
ATOM 1582 C C . GLU A 1 204 ? 18.078 20.062 9.648 1 93.56 204 GLU A C 1
ATOM 1584 O O . GLU A 1 204 ? 19.016 20.531 10.297 1 93.56 204 GLU A O 1
ATOM 1589 N N . HIS A 1 205 ? 16.859 20.016 10.062 1 93.38 205 HIS A N 1
ATOM 1590 C CA . HIS A 1 205 ? 16.547 20.359 11.438 1 93.38 205 HIS A CA 1
ATOM 1591 C C . HIS A 1 205 ? 17.328 19.5 12.422 1 93.38 205 HIS A C 1
ATOM 1593 O O . HIS A 1 205 ? 17.828 20 13.43 1 93.38 205 HIS A O 1
ATOM 1599 N N . LEU A 1 206 ? 17.422 18.188 12.195 1 92.62 206 LEU A N 1
ATOM 1600 C CA . LEU A 1 206 ? 18.156 17.266 13.062 1 92.62 206 LEU A CA 1
ATOM 1601 C C . LEU A 1 206 ? 19.641 17.609 13.094 1 92.62 206 LEU A C 1
ATOM 1603 O O . LEU A 1 206 ? 20.312 17.422 14.117 1 92.62 206 LEU A O 1
ATOM 1607 N N . SER A 1 207 ? 20.094 18.016 12.008 1 88.81 207 SER A N 1
ATOM 1608 C CA . SER A 1 207 ? 21.516 18.344 11.898 1 88.81 207 SER A CA 1
ATOM 1609 C C . SER A 1 207 ? 21.859 19.609 12.68 1 88.81 207 SER A C 1
ATOM 1611 O O . SER A 1 207 ? 23 19.797 13.109 1 88.81 207 SER A O 1
ATOM 1613 N N . GLN A 1 208 ? 20.953 20.562 12.82 1 84.12 208 GLN A N 1
ATOM 1614 C CA . GLN A 1 208 ? 21.188 21.828 13.508 1 84.12 208 GLN A CA 1
ATOM 1615 C C . GLN A 1 208 ? 20.938 21.688 15.008 1 84.12 208 GLN A C 1
ATOM 1617 O O . GLN A 1 208 ? 21.344 22.547 15.789 1 84.12 208 GLN A O 1
ATOM 1622 N N . SER A 1 209 ? 20.094 20.797 15.477 1 74.44 209 SER A N 1
ATOM 1623 C CA . SER A 1 209 ? 19.797 20.625 16.891 1 74.44 209 SER A CA 1
ATOM 1624 C C . SER A 1 209 ? 20.859 19.812 17.594 1 74.44 209 SER A C 1
ATOM 1626 O O . SER A 1 209 ? 21.094 18.641 17.25 1 74.44 209 SER A O 1
ATOM 1628 N N . PRO A 1 210 ? 22.016 20.328 18.172 1 55.94 210 PRO A N 1
ATOM 1629 C CA . PRO A 1 210 ? 23.047 19.594 18.906 1 55.94 210 PRO A CA 1
ATOM 1630 C C . PRO A 1 210 ? 22.484 18.5 19.797 1 55.94 210 PRO A C 1
ATOM 1632 O O . PRO A 1 210 ? 21.328 18.594 20.219 1 55.94 210 PRO A O 1
ATOM 1635 N N . ALA A 1 211 ? 23.062 17.234 19.703 1 47.78 211 ALA A N 1
ATOM 1636 C CA . ALA A 1 211 ? 22.797 16.156 20.656 1 47.78 211 ALA A CA 1
ATOM 1637 C C . ALA A 1 211 ? 22.719 16.688 22.078 1 47.78 211 ALA A C 1
ATOM 1639 O O . ALA A 1 211 ? 23.625 17.391 22.531 1 47.78 211 ALA A O 1
ATOM 1640 N N . GLN A 1 212 ? 21.484 17.031 22.547 1 36.66 212 GLN A N 1
ATOM 1641 C CA . GLN A 1 212 ? 21.641 17.172 23.984 1 36.66 212 GLN A CA 1
ATOM 1642 C C . GLN A 1 212 ? 22.484 16.031 24.562 1 36.66 212 GLN A C 1
ATOM 1644 O O . GLN A 1 212 ? 21.984 14.914 24.734 1 36.66 212 GLN A O 1
ATOM 1649 N N . GLY A 1 213 ? 23.484 15.547 23.922 1 29.97 213 GLY A N 1
ATOM 1650 C CA . GLY A 1 213 ? 24.422 15.039 24.906 1 29.97 213 GLY A CA 1
ATOM 1651 C C . GLY A 1 213 ? 24.844 16.078 25.938 1 29.97 213 GLY A C 1
ATOM 1652 O O . GLY A 1 213 ? 24.719 17.281 25.703 1 29.97 213 GLY A O 1
ATOM 1653 N N . MET B 1 1 ? -49.5 4.734 -7.414 1 31.45 1 MET B N 1
ATOM 1654 C CA . MET B 1 1 ? -48.812 3.557 -6.875 1 31.45 1 MET B CA 1
ATOM 1655 C C . MET B 1 1 ? -47.531 3.947 -6.16 1 31.45 1 MET B C 1
ATOM 1657 O O . MET B 1 1 ? -46.656 4.59 -6.746 1 31.45 1 MET B O 1
ATOM 1661 N N . ASN B 1 2 ? -47.531 4.301 -4.824 1 32.53 2 ASN B N 1
ATOM 1662 C CA . ASN B 1 2 ? -46.531 4.777 -3.875 1 32.53 2 ASN B CA 1
ATOM 1663 C C . ASN B 1 2 ? -45.312 3.867 -3.842 1 32.53 2 ASN B C 1
ATOM 1665 O O . ASN B 1 2 ? -45.406 2.695 -3.477 1 32.53 2 ASN B O 1
ATOM 1669 N N . ASP B 1 3 ? -44.375 3.9 -4.777 1 32.72 3 ASP B N 1
ATOM 1670 C CA . ASP B 1 3 ? -43.156 3.17 -5.031 1 32.72 3 ASP B CA 1
ATOM 1671 C C . ASP B 1 3 ? -42.281 3.129 -3.781 1 32.72 3 ASP B C 1
ATOM 1673 O O . ASP B 1 3 ? -41.188 3.707 -3.762 1 32.72 3 ASP B O 1
ATOM 1677 N N . ALA B 1 4 ? -42.844 3.447 -2.543 1 37.28 4 ALA B N 1
ATOM 1678 C CA . ALA B 1 4 ? -42.062 3.33 -1.314 1 37.28 4 ALA B CA 1
ATOM 1679 C C . ALA B 1 4 ? -41.375 1.966 -1.227 1 37.28 4 ALA B C 1
ATOM 1681 O O . ALA B 1 4 ? -42.031 0.929 -1.334 1 37.28 4 ALA B O 1
ATOM 1682 N N . SER B 1 5 ? -40.188 1.79 -1.68 1 43.66 5 SER B N 1
ATOM 1683 C CA . SER B 1 5 ? -39.469 0.538 -1.481 1 43.66 5 SER B CA 1
ATOM 1684 C C . SER B 1 5 ? -39.875 -0.131 -0.172 1 43.66 5 SER B C 1
ATOM 1686 O O . SER B 1 5 ? -39.938 0.526 0.869 1 43.66 5 SER B O 1
ATOM 1688 N N . PRO B 1 6 ? -40.625 -1.151 -0.015 1 47.38 6 PRO B N 1
ATOM 1689 C CA . PRO B 1 6 ? -41.125 -1.71 1.243 1 47.38 6 PRO B CA 1
ATOM 1690 C C . PRO B 1 6 ? -40.094 -1.666 2.361 1 47.38 6 PRO B C 1
ATOM 1692 O O . PRO B 1 6 ? -38.938 -1.97 2.133 1 47.38 6 PRO B O 1
ATOM 1695 N N . ARG B 1 7 ? -40.094 -0.682 3.246 1 51.44 7 ARG B N 1
ATOM 1696 C CA . ARG B 1 7 ? -39.406 -0.593 4.543 1 51.44 7 ARG B CA 1
ATOM 1697 C C . ARG B 1 7 ? -39.25 -1.974 5.172 1 51.44 7 ARG B C 1
ATOM 1699 O O . ARG B 1 7 ? -40.25 -2.682 5.387 1 51.44 7 ARG B O 1
ATOM 1706 N N . LEU B 1 8 ? -38.031 -2.654 4.789 1 59.53 8 LEU B N 1
ATOM 1707 C CA . LEU B 1 8 ? -37.781 -3.955 5.402 1 59.53 8 LEU B CA 1
ATOM 1708 C C . LEU B 1 8 ? -38.312 -3.99 6.836 1 59.53 8 LEU B C 1
ATOM 1710 O O . LEU B 1 8 ? -38.094 -3.047 7.602 1 59.53 8 LEU B O 1
ATOM 1714 N N . THR B 1 9 ? -39.188 -4.898 7.094 1 72.44 9 THR B N 1
ATOM 1715 C CA . THR B 1 9 ? -39.594 -5.199 8.453 1 72.44 9 THR B CA 1
ATOM 1716 C C . THR B 1 9 ? -38.375 -5.441 9.359 1 72.44 9 THR B C 1
ATOM 1718 O O . THR B 1 9 ? -37.25 -5.555 8.875 1 72.44 9 THR B O 1
ATOM 1721 N N . GLU B 1 10 ? -38.531 -5.211 10.602 1 76.5 10 GLU B N 1
ATOM 1722 C CA . GLU B 1 10 ? -37.469 -5.484 11.562 1 76.5 10 GLU B CA 1
ATOM 1723 C C . GLU B 1 10 ? -36.844 -6.848 11.312 1 76.5 10 GLU B C 1
ATOM 1725 O O . GLU B 1 10 ? -35.625 -6.996 11.383 1 76.5 10 GLU B O 1
ATOM 1730 N N . ARG B 1 11 ? -37.656 -7.852 11 1 74.75 11 ARG B N 1
ATOM 1731 C CA . ARG B 1 11 ? -37.188 -9.195 10.688 1 74.75 11 ARG B CA 1
ATOM 1732 C C . ARG B 1 11 ? -36.344 -9.188 9.422 1 74.75 11 ARG B C 1
ATOM 1734 O O . ARG B 1 11 ? -35.344 -9.891 9.344 1 74.75 11 ARG B O 1
ATOM 1741 N N . GLY B 1 12 ? -36.781 -8.398 8.484 1 78.81 12 GLY B N 1
ATOM 1742 C CA . GLY B 1 12 ? -36.031 -8.266 7.238 1 78.81 12 GLY B CA 1
ATOM 1743 C C . GLY B 1 12 ? -34.656 -7.621 7.414 1 78.81 12 GLY B C 1
ATOM 1744 O O . GLY B 1 12 ? -33.688 -8.07 6.824 1 78.81 12 GLY B O 1
ATOM 1745 N N . ARG B 1 13 ? -34.656 -6.664 8.312 1 82.81 13 ARG B N 1
ATOM 1746 C CA . ARG B 1 13 ? -33.406 -5.973 8.602 1 82.81 13 ARG B CA 1
ATOM 1747 C C . ARG B 1 13 ? -32.406 -6.895 9.32 1 82.81 13 ARG B C 1
ATOM 1749 O O . ARG B 1 13 ? -31.219 -6.883 9.023 1 82.81 13 ARG B O 1
ATOM 1756 N N . GLN B 1 14 ? -32.938 -7.645 10.164 1 85.88 14 GLN B N 1
ATOM 1757 C CA . GLN B 1 14 ? -32.094 -8.594 10.898 1 85.88 14 GLN B CA 1
ATOM 1758 C C . GLN B 1 14 ? -31.516 -9.656 9.977 1 85.88 14 GLN B C 1
ATOM 1760 O O . GLN B 1 14 ? -30.359 -10.047 10.102 1 85.88 14 GLN B O 1
ATOM 1765 N N . ARG B 1 15 ? -32.344 -10.094 9.078 1 86.5 15 ARG B N 1
ATOM 1766 C CA . ARG B 1 15 ? -31.906 -11.102 8.117 1 86.5 15 ARG B CA 1
ATOM 1767 C C . ARG B 1 15 ? -30.844 -10.539 7.172 1 86.5 15 ARG B C 1
ATOM 1769 O O . ARG B 1 15 ? -29.859 -11.211 6.867 1 86.5 15 ARG B O 1
ATOM 1776 N N . ARG B 1 16 ? -31.141 -9.406 6.762 1 88.75 16 ARG B N 1
ATOM 1777 C CA . ARG B 1 16 ? -30.172 -8.758 5.875 1 88.75 16 ARG B CA 1
ATOM 1778 C C . ARG B 1 16 ? -28.812 -8.602 6.562 1 88.75 16 ARG B C 1
ATOM 1780 O O . ARG B 1 16 ? -27.781 -8.844 5.953 1 88.75 16 ARG B O 1
ATOM 1787 N N . ARG B 1 17 ? -28.859 -8.227 7.793 1 90.81 17 ARG B N 1
ATOM 1788 C CA . ARG B 1 17 ? -27.625 -8.07 8.562 1 90.81 17 ARG B CA 1
ATOM 1789 C C . ARG B 1 17 ? -26.922 -9.414 8.75 1 90.81 17 ARG B C 1
ATOM 1791 O O . ARG B 1 17 ? -25.703 -9.5 8.648 1 90.81 17 ARG B O 1
ATOM 1798 N N . ALA B 1 18 ? -27.688 -10.398 9.016 1 92.38 18 ALA B N 1
ATOM 1799 C CA . ALA B 1 18 ? -27.125 -11.734 9.18 1 92.38 18 ALA B CA 1
ATOM 1800 C C . ALA B 1 18 ? -26.469 -12.219 7.887 1 92.38 18 ALA B C 1
ATOM 1802 O O . ALA B 1 18 ? -25.406 -12.836 7.918 1 92.38 18 ALA B O 1
ATOM 1803 N N . MET B 1 19 ? -27.109 -11.93 6.828 1 93.12 19 MET B N 1
ATOM 1804 C CA . MET B 1 19 ? -26.562 -12.32 5.527 1 93.12 19 MET B CA 1
ATOM 1805 C C . MET B 1 19 ? -25.281 -11.547 5.219 1 93.12 19 MET B C 1
ATOM 1807 O O . MET B 1 19 ? -24.328 -12.109 4.691 1 93.12 19 MET B O 1
ATOM 1811 N N . LEU B 1 20 ? -25.328 -10.344 5.562 1 94 20 LEU B N 1
ATOM 1812 C CA . LEU B 1 20 ? -24.156 -9.516 5.332 1 94 20 LEU B CA 1
ATOM 1813 C C . LEU B 1 20 ? -22.969 -10.016 6.16 1 94 20 LEU B C 1
ATOM 1815 O O . LEU B 1 20 ? -21.844 -10.086 5.664 1 94 20 LEU B O 1
ATOM 1819 N N . ASP B 1 21 ? -23.219 -10.359 7.375 1 94.44 21 ASP B N 1
ATOM 1820 C CA . ASP B 1 21 ? -22.188 -10.867 8.266 1 94.44 21 ASP B CA 1
ATOM 1821 C C . ASP B 1 21 ? -21.625 -12.188 7.762 1 94.44 21 ASP B C 1
ATOM 1823 O O . ASP B 1 21 ? -20.406 -12.383 7.727 1 94.44 21 ASP B O 1
ATOM 1827 N N . ALA B 1 22 ? -22.5 -13.023 7.34 1 95.81 22 ALA B 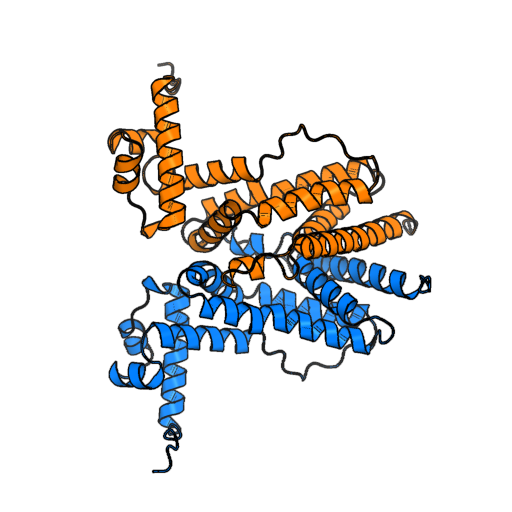N 1
ATOM 1828 C CA . ALA B 1 22 ? -22.094 -14.32 6.805 1 95.81 22 ALA B CA 1
ATOM 1829 C C . ALA B 1 22 ? -21.297 -14.156 5.512 1 95.81 22 ALA B C 1
ATOM 1831 O O . ALA B 1 22 ? -20.297 -14.844 5.301 1 95.81 22 ALA B O 1
ATOM 1832 N N . ALA B 1 23 ? -21.812 -13.297 4.719 1 96.25 23 ALA B N 1
ATOM 1833 C CA . ALA B 1 23 ? -21.125 -13.031 3.455 1 96.25 23 ALA B CA 1
ATOM 1834 C C . ALA B 1 23 ? -19.734 -12.453 3.691 1 96.25 23 ALA B C 1
ATOM 1836 O O . ALA B 1 23 ? -18.781 -12.805 2.996 1 96.25 23 ALA B O 1
ATOM 1837 N N . THR B 1 24 ? -19.656 -11.562 4.648 1 95.38 24 THR B N 1
ATOM 1838 C CA . THR B 1 24 ? -18.375 -10.961 4.988 1 95.38 24 THR B CA 1
ATOM 1839 C C . THR B 1 24 ? -17.359 -12.039 5.355 1 95.38 24 THR B C 1
ATOM 1841 O O . THR B 1 24 ? -16.25 -12.062 4.809 1 95.38 24 THR B O 1
ATOM 1844 N N . GLN B 1 25 ? -17.719 -12.898 6.156 1 94.31 25 GLN B N 1
ATOM 1845 C CA . GLN B 1 25 ? -16.844 -13.977 6.578 1 94.31 25 GLN B CA 1
ATOM 1846 C C . GLN B 1 25 ? -16.453 -14.859 5.402 1 94.31 25 GLN B C 1
ATOM 1848 O O . GLN B 1 25 ? -15.281 -15.219 5.242 1 94.31 25 GLN B O 1
ATOM 1853 N N . ALA B 1 26 ? -17.422 -15.203 4.566 1 94.62 26 ALA B N 1
ATOM 1854 C CA . ALA B 1 26 ? -17.172 -16.078 3.42 1 94.62 26 ALA B CA 1
ATOM 1855 C C . ALA B 1 26 ? -16.219 -15.438 2.428 1 94.62 26 ALA B C 1
ATOM 1857 O O . ALA B 1 26 ? -15.25 -16.062 1.991 1 94.62 26 ALA B O 1
ATOM 1858 N N . PHE B 1 27 ? -16.453 -14.172 2.092 1 93.5 27 PHE B N 1
ATOM 1859 C CA . PHE B 1 27 ? -15.617 -13.477 1.12 1 93.5 27 PHE B CA 1
ATOM 1860 C C . PHE B 1 27 ? -14.203 -13.289 1.656 1 93.5 27 PHE B C 1
ATOM 1862 O O . PHE B 1 27 ? -13.227 -13.375 0.903 1 93.5 27 PHE B O 1
ATOM 1869 N N . LEU B 1 28 ? -14.078 -13.031 2.953 1 90.44 28 LEU B N 1
ATOM 1870 C CA . LEU B 1 28 ? -12.758 -12.852 3.545 1 90.44 28 LEU B CA 1
ATOM 1871 C C . LEU B 1 28 ? -12 -14.172 3.59 1 90.44 28 LEU B C 1
ATOM 1873 O O . LEU B 1 28 ? -10.781 -14.203 3.42 1 90.44 28 LEU B O 1
ATOM 1877 N N . GLU B 1 29 ? -12.727 -15.234 3.766 1 87.56 29 GLU B N 1
ATOM 1878 C CA . GLU B 1 29 ? -12.109 -16.547 3.93 1 87.56 29 GLU B CA 1
ATOM 1879 C C . GLU B 1 29 ? -11.812 -17.188 2.578 1 87.56 29 GLU B C 1
ATOM 1881 O O . GLU B 1 29 ? -10.773 -17.828 2.404 1 87.56 29 GLU B O 1
ATOM 1886 N N . HIS B 1 30 ? -12.75 -16.969 1.552 1 88.06 30 HIS B N 1
ATOM 1887 C CA . HIS B 1 30 ? -12.664 -17.766 0.34 1 88.06 30 HIS B CA 1
ATOM 1888 C C . HIS B 1 30 ? -12.445 -16.891 -0.89 1 88.06 30 HIS B C 1
ATOM 1890 O O . HIS B 1 30 ? -12.227 -17.406 -1.99 1 88.06 30 HIS B O 1
ATOM 1896 N N . GLY B 1 31 ? -12.445 -15.641 -0.619 1 86.62 31 GLY B N 1
ATOM 1897 C CA . GLY B 1 31 ? -12.375 -14.773 -1.782 1 86.62 31 GLY B CA 1
ATOM 1898 C C . GLY B 1 31 ? -13.688 -14.695 -2.547 1 86.62 31 GLY B C 1
ATOM 1899 O O . GLY B 1 31 ? -14.68 -15.312 -2.154 1 86.62 31 GLY B O 1
ATOM 1900 N N . PHE B 1 32 ? -13.695 -13.875 -3.588 1 88.75 32 PHE B N 1
ATOM 1901 C CA . PHE B 1 32 ? -14.898 -13.68 -4.387 1 88.75 32 PHE B CA 1
ATOM 1902 C C . PHE B 1 32 ? -15.266 -14.953 -5.141 1 88.75 32 PHE B C 1
ATOM 1904 O O . PHE B 1 32 ? -16.406 -15.406 -5.09 1 88.75 32 PHE B O 1
ATOM 1911 N N . GLU B 1 33 ? -14.273 -15.516 -5.793 1 86 33 GLU B N 1
ATOM 1912 C CA . GLU B 1 33 ? -14.531 -16.688 -6.621 1 86 33 GLU B CA 1
ATOM 1913 C C . GLU B 1 33 ? -14.883 -17.906 -5.766 1 86 33 GLU B C 1
ATOM 1915 O O . GLU B 1 33 ? -15.758 -18.688 -6.125 1 86 33 GLU B O 1
ATOM 1920 N N . GLY B 1 34 ? -14.289 -17.969 -4.66 1 88.19 34 GLY B N 1
ATOM 1921 C CA . GLY B 1 34 ? -14.461 -19.141 -3.818 1 88.19 34 GLY B CA 1
ATOM 1922 C C . GLY B 1 34 ? -15.742 -19.109 -3.01 1 88.19 34 GLY B C 1
ATOM 1923 O O . GLY B 1 34 ? -16.156 -20.125 -2.449 1 88.19 34 GLY B O 1
ATOM 1924 N N . THR B 1 35 ? -16.375 -17.969 -2.986 1 93.75 35 THR B N 1
ATOM 1925 C CA . THR B 1 35 ? -17.594 -17.828 -2.211 1 93.75 35 THR B CA 1
ATOM 1926 C C . THR B 1 35 ? -18.812 -18.094 -3.084 1 93.75 35 THR B C 1
ATOM 1928 O O . THR B 1 35 ? -18.891 -17.609 -4.223 1 93.75 35 THR B O 1
ATOM 1931 N N . THR B 1 36 ? -19.75 -18.891 -2.545 1 94.38 36 THR B N 1
ATOM 1932 C CA . THR B 1 36 ? -21.016 -19.109 -3.227 1 94.38 36 THR B CA 1
ATOM 1933 C C . THR B 1 36 ? -22.172 -18.578 -2.391 1 94.38 36 THR B C 1
ATOM 1935 O O . THR B 1 36 ? -22.047 -18.406 -1.177 1 94.38 36 THR B O 1
ATOM 1938 N N . LEU B 1 37 ? -23.234 -18.297 -3.084 1 95.12 37 LEU B N 1
ATOM 1939 C CA . LEU B 1 37 ? -24.422 -17.828 -2.367 1 95.12 37 LEU B CA 1
ATOM 1940 C C . LEU B 1 37 ? -24.906 -18.891 -1.391 1 95.12 37 LEU B C 1
ATOM 1942 O O . LEU B 1 37 ? -25.422 -18.562 -0.32 1 95.12 37 LEU B O 1
ATOM 1946 N N . ASP B 1 38 ? -24.703 -20.109 -1.711 1 95.06 38 ASP B N 1
ATOM 1947 C CA . ASP B 1 38 ? -25.125 -21.219 -0.851 1 95.06 38 ASP B CA 1
ATOM 1948 C C . ASP B 1 38 ? -24.359 -21.203 0.467 1 95.06 38 ASP B C 1
ATOM 1950 O O . ASP B 1 38 ? -24.922 -21.5 1.524 1 95.06 38 ASP B O 1
ATOM 1954 N N . MET B 1 39 ? -23.125 -20.953 0.402 1 95.12 39 MET B N 1
ATOM 1955 C CA . MET B 1 39 ? -22.312 -20.844 1.613 1 95.12 39 MET B CA 1
ATOM 1956 C C . MET B 1 39 ? -22.891 -19.812 2.566 1 95.12 39 MET B C 1
ATOM 1958 O O . MET B 1 39 ? -22.922 -20.016 3.781 1 95.12 39 MET B O 1
ATOM 1962 N N . VAL B 1 40 ? -23.344 -18.672 2.018 1 96.06 40 VAL B N 1
ATOM 1963 C CA . VAL B 1 40 ? -23.891 -17.562 2.803 1 96.06 40 VAL B CA 1
ATOM 1964 C C . VAL B 1 40 ? -25.25 -17.953 3.385 1 96.06 40 VAL B C 1
ATOM 1966 O O . VAL B 1 40 ? -25.5 -17.734 4.566 1 96.06 40 VAL B O 1
ATOM 1969 N N . ILE B 1 41 ? -26.031 -18.625 2.584 1 94.62 41 ILE B N 1
ATOM 1970 C CA . ILE B 1 41 ? -27.359 -19.047 2.988 1 94.62 41 ILE B CA 1
ATOM 1971 C C . ILE B 1 41 ? -27.266 -20.078 4.105 1 94.62 41 ILE B C 1
ATOM 1973 O O . ILE B 1 41 ? -28.047 -20.047 5.062 1 94.62 41 ILE B O 1
ATOM 1977 N N . GLU B 1 42 ? -26.359 -20.938 3.961 1 95 42 GLU B N 1
ATOM 1978 C CA . 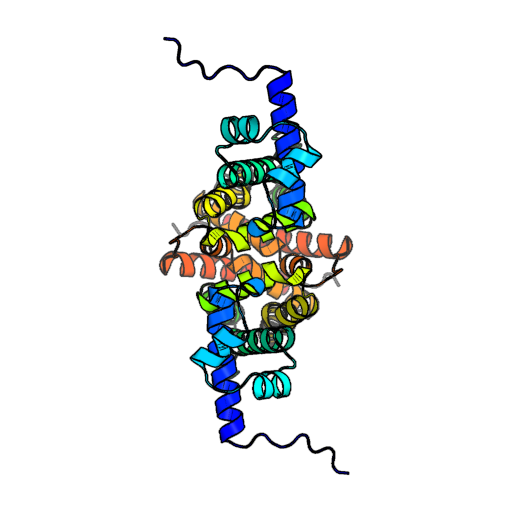GLU B 1 42 ? -26.172 -21.984 4.957 1 95 42 GLU B CA 1
ATOM 1979 C C . GLU B 1 42 ? -25.812 -21.406 6.32 1 95 42 GLU B C 1
ATOM 1981 O O . GLU B 1 42 ? -26.234 -21.922 7.352 1 95 42 GLU B O 1
ATOM 1986 N N . ARG B 1 43 ? -25.141 -20.359 6.344 1 92.5 43 ARG B N 1
ATOM 1987 C CA . ARG B 1 43 ? -24.656 -19.75 7.582 1 92.5 43 ARG B CA 1
ATOM 1988 C C . ARG B 1 43 ? -25.688 -18.797 8.156 1 92.5 43 ARG B C 1
ATOM 1990 O O . ARG B 1 43 ? -25.875 -18.719 9.375 1 92.5 43 ARG B O 1
ATOM 1997 N N . ALA B 1 44 ? -26.312 -17.984 7.367 1 93.06 44 ALA B N 1
ATOM 1998 C CA . ALA B 1 44 ? -27.156 -16.891 7.816 1 93.06 44 ALA B CA 1
ATOM 1999 C C . ALA B 1 44 ? -28.641 -17.266 7.777 1 93.06 44 ALA B C 1
ATOM 2001 O O . ALA B 1 44 ? -29.469 -16.594 8.391 1 93.06 44 ALA B O 1
ATOM 2002 N N . GLY B 1 45 ? -28.938 -18.328 7.07 1 90.31 45 GLY B N 1
ATOM 2003 C CA . GLY B 1 45 ? -30.328 -18.625 6.789 1 90.31 45 GLY B CA 1
ATOM 2004 C C . GLY B 1 45 ? -30.891 -17.828 5.629 1 90.31 45 GLY B C 1
ATOM 2005 O O . GLY B 1 45 ? -30.203 -16.969 5.07 1 90.31 45 GLY B O 1
ATOM 2006 N N . GLY B 1 46 ? -32.062 -18.203 5.219 1 87.88 46 GLY B N 1
ATOM 2007 C CA . GLY B 1 46 ? -32.719 -17.531 4.105 1 87.88 46 GLY B CA 1
ATOM 2008 C C . GLY B 1 46 ? -32.75 -18.359 2.832 1 87.88 46 GLY B C 1
ATOM 2009 O O . GLY B 1 46 ? -32.562 -19.578 2.877 1 87.88 46 GLY B O 1
ATOM 2010 N N . SER B 1 47 ? -33.125 -17.594 1.807 1 90.56 47 SER B N 1
ATOM 2011 C CA . SER B 1 47 ? -33.219 -18.281 0.524 1 90.56 47 SER B CA 1
ATOM 2012 C C . SER B 1 47 ? -32.5 -17.516 -0.577 1 90.56 47 SER B C 1
ATOM 2014 O O . SER B 1 47 ? -32.156 -16.344 -0.401 1 90.56 47 SER B O 1
ATOM 2016 N N . ARG B 1 48 ? -32.25 -18.219 -1.651 1 91.56 48 ARG B N 1
ATOM 2017 C CA . ARG B 1 48 ? -31.641 -17.578 -2.82 1 91.56 48 ARG B CA 1
ATOM 2018 C C . ARG B 1 48 ? -32.5 -16.422 -3.309 1 91.56 48 ARG B C 1
ATOM 2020 O O . ARG B 1 48 ? -31.984 -15.391 -3.732 1 91.56 48 ARG B O 1
ATOM 2027 N N . GLY B 1 49 ? -33.812 -16.641 -3.211 1 91.06 49 GLY B N 1
ATOM 2028 C CA . GLY B 1 49 ? -34.719 -15.57 -3.59 1 91.06 49 GLY B CA 1
ATOM 2029 C C . GLY B 1 49 ? -34.562 -14.32 -2.752 1 91.06 49 GLY B C 1
ATOM 2030 O O . GLY B 1 49 ? -34.531 -13.211 -3.287 1 91.06 49 GLY B O 1
ATOM 2031 N N . THR B 1 50 ? -34.438 -14.5 -1.494 1 89.25 50 THR B N 1
ATOM 2032 C CA . THR B 1 50 ? -34.25 -13.383 -0.573 1 89.25 50 THR B CA 1
ATOM 2033 C C . THR B 1 50 ? -32.938 -12.664 -0.835 1 89.25 50 THR B C 1
ATOM 2035 O O . THR B 1 50 ? -32.875 -11.438 -0.807 1 89.25 50 THR B O 1
ATOM 2038 N N . LEU B 1 51 ? -31.891 -13.398 -1.134 1 92.62 51 LEU B N 1
ATOM 2039 C CA . LEU B 1 51 ? -30.562 -12.82 -1.392 1 92.62 51 LEU B CA 1
ATOM 2040 C C . LEU B 1 51 ? -30.578 -12 -2.68 1 92.62 51 LEU B C 1
ATOM 2042 O O . LEU B 1 51 ? -30.031 -10.898 -2.723 1 92.62 51 LEU B O 1
ATOM 2046 N N . TYR B 1 52 ? -31.25 -12.555 -3.656 1 92.25 52 TYR B N 1
ATOM 2047 C CA . TYR B 1 52 ? -31.312 -11.852 -4.934 1 92.25 52 TYR B CA 1
ATOM 2048 C C . TYR B 1 52 ? -32.156 -10.586 -4.816 1 92.25 52 TYR B C 1
ATOM 2050 O O . TYR B 1 52 ? -31.812 -9.547 -5.395 1 92.25 52 TYR B O 1
ATOM 2058 N N . SER B 1 53 ? -33.25 -10.719 -4.082 1 90.88 53 SER B N 1
ATOM 2059 C CA . SER B 1 53 ? -34.094 -9.555 -3.898 1 90.88 53 SER B CA 1
ATOM 2060 C C . SER B 1 53 ? -33.406 -8.461 -3.109 1 90.88 53 SER B C 1
ATOM 2062 O O . SER B 1 53 ? -33.562 -7.27 -3.389 1 90.88 53 SER B O 1
ATOM 2064 N N . SER B 1 54 ? -32.562 -8.883 -2.199 1 91.5 54 SER B N 1
ATOM 2065 C CA . SER B 1 54 ? -31.922 -7.926 -1.308 1 91.5 54 SER B CA 1
ATOM 2066 C C . SER B 1 54 ? -30.656 -7.352 -1.941 1 91.5 54 SER B C 1
ATOM 2068 O O . SER B 1 54 ? -30.344 -6.172 -1.755 1 91.5 54 SER B O 1
ATOM 2070 N N . PHE B 1 55 ? -29.844 -8.188 -2.721 1 94.56 55 PHE B N 1
ATOM 2071 C CA . PHE B 1 55 ? -28.5 -7.766 -3.098 1 94.56 55 PHE B CA 1
ATOM 2072 C C . PHE B 1 55 ? -28.312 -7.879 -4.605 1 94.56 55 PHE B C 1
ATOM 2074 O O . PHE B 1 55 ? -27.312 -7.379 -5.145 1 94.56 55 PHE B O 1
ATOM 2081 N N . GLY B 1 56 ? -29.156 -8.5 -5.285 1 93.06 56 GLY B N 1
ATOM 2082 C CA . GLY B 1 56 ? -29.062 -8.602 -6.734 1 93.06 56 GLY B CA 1
ATOM 2083 C C . GLY B 1 56 ? -28.094 -9.672 -7.199 1 93.06 56 GLY B C 1
ATOM 2084 O O . GLY B 1 56 ? -27.594 -9.617 -8.32 1 93.06 56 GLY B O 1
ATOM 2085 N N . GLY B 1 57 ? -27.656 -10.602 -6.215 1 92.75 57 GLY B N 1
ATOM 2086 C CA . GLY B 1 57 ? -26.734 -11.672 -6.555 1 92.75 57 GLY B CA 1
ATOM 2087 C C . GLY B 1 57 ? -25.391 -11.547 -5.852 1 92.75 57 GLY B C 1
ATOM 2088 O O . GLY B 1 57 ? -25.266 -10.781 -4.895 1 92.75 57 GLY B O 1
ATOM 2089 N N . LYS B 1 58 ? -24.516 -12.328 -6.348 1 92.81 58 LYS B N 1
ATOM 2090 C CA . LYS B 1 58 ? -23.219 -12.414 -5.684 1 92.81 58 LYS B CA 1
ATOM 2091 C C . LYS B 1 58 ? -22.453 -11.094 -5.789 1 92.81 58 LYS B C 1
ATOM 2093 O O . LYS B 1 58 ? -21.844 -10.648 -4.82 1 92.81 58 LYS B O 1
ATOM 2098 N N . GLU B 1 59 ? -22.484 -10.492 -6.957 1 93.25 59 GLU B N 1
ATOM 2099 C CA . GLU B 1 59 ? -21.766 -9.242 -7.16 1 93.25 59 GLU B CA 1
ATOM 2100 C C . GLU B 1 59 ? -22.344 -8.125 -6.293 1 93.25 59 GLU B C 1
ATOM 2102 O O . GLU B 1 59 ? -21.609 -7.344 -5.695 1 93.25 59 GLU B O 1
ATOM 2107 N N . GLY B 1 60 ? -23.625 -8.094 -6.27 1 94.31 60 GLY B N 1
ATOM 2108 C CA . GLY B 1 60 ? -24.266 -7.113 -5.406 1 94.31 60 GLY B CA 1
ATOM 2109 C C . GLY B 1 60 ? -23.984 -7.344 -3.934 1 94.31 60 GLY B C 1
ATOM 2110 O O . GLY B 1 60 ? -23.766 -6.395 -3.182 1 94.31 60 GLY B O 1
ATOM 2111 N N . LEU B 1 61 ? -24.031 -8.578 -3.545 1 94.5 61 LEU B N 1
ATOM 2112 C CA . LEU B 1 61 ? -23.703 -8.945 -2.174 1 94.5 61 LEU B CA 1
ATOM 2113 C C . LEU B 1 61 ? -22.266 -8.57 -1.845 1 94.5 61 LEU B C 1
ATOM 2115 O O . LEU B 1 61 ? -21.984 -8.047 -0.761 1 94.5 61 LEU B O 1
ATOM 2119 N N . PHE B 1 62 ? -21.438 -8.805 -2.752 1 93.56 62 PHE B N 1
ATOM 2120 C CA . PHE B 1 62 ? -20.031 -8.469 -2.58 1 93.56 62 PHE B CA 1
ATOM 2121 C C . PHE B 1 62 ? -19.844 -6.965 -2.385 1 93.56 62 PHE B C 1
ATOM 2123 O O . PHE B 1 62 ? -19.172 -6.531 -1.455 1 93.56 62 PHE B O 1
ATOM 2130 N N . ALA B 1 63 ? -20.5 -6.188 -3.191 1 93.62 63 ALA B N 1
ATOM 2131 C CA . ALA B 1 63 ? -20.453 -4.73 -3.08 1 93.62 63 ALA B CA 1
ATOM 2132 C C . ALA B 1 63 ? -20.984 -4.266 -1.725 1 93.62 63 ALA B C 1
ATOM 2134 O O . ALA B 1 63 ? -20.406 -3.367 -1.105 1 93.62 63 ALA B O 1
ATOM 2135 N N . ALA B 1 64 ? -21.969 -4.859 -1.27 1 93.69 64 ALA B N 1
ATOM 2136 C CA . ALA B 1 64 ? -22.562 -4.508 0.017 1 93.69 64 ALA B CA 1
ATOM 2137 C C . ALA B 1 64 ? -21.609 -4.832 1.168 1 93.69 64 ALA B C 1
ATOM 2139 O O . ALA B 1 64 ? -21.516 -4.078 2.137 1 93.69 64 ALA B O 1
ATOM 2140 N N . VAL B 1 65 ? -20.984 -5.918 1.088 1 94.06 65 VAL B N 1
ATOM 2141 C CA . VAL B 1 65 ? -20.031 -6.336 2.102 1 94.06 65 VAL B CA 1
ATOM 2142 C C . VAL B 1 65 ? -18.875 -5.332 2.17 1 94.06 65 VAL B C 1
ATOM 2144 O O . VAL B 1 65 ? -18.484 -4.898 3.256 1 94.06 65 VAL B O 1
ATOM 2147 N N . ILE B 1 66 ? -18.391 -4.949 1.046 1 93.06 66 ILE B N 1
ATOM 2148 C CA . ILE B 1 66 ? -17.266 -4.008 0.99 1 93.06 66 ILE B CA 1
ATOM 2149 C C . ILE B 1 66 ? -17.688 -2.674 1.602 1 93.06 66 ILE B C 1
ATOM 2151 O O . ILE B 1 66 ? -16.984 -2.117 2.441 1 93.06 66 ILE B O 1
ATOM 2155 N N . ALA B 1 67 ? -18.812 -2.24 1.221 1 91.25 67 ALA B N 1
ATOM 2156 C CA . ALA B 1 67 ? -19.344 -0.99 1.763 1 91.25 67 ALA B CA 1
ATOM 2157 C C . ALA B 1 67 ? -19.5 -1.071 3.279 1 91.25 67 ALA B C 1
ATOM 2159 O O . ALA B 1 67 ? -19.156 -0.127 3.996 1 91.25 67 ALA B O 1
ATOM 2160 N N . HIS B 1 68 ? -19.984 -2.178 3.666 1 91 68 HIS B N 1
ATOM 2161 C CA . HIS B 1 68 ? -20.172 -2.418 5.094 1 91 68 HIS B CA 1
ATOM 2162 C C . HIS B 1 68 ? -18.844 -2.383 5.844 1 91 68 HIS B C 1
ATOM 2164 O O . HIS B 1 68 ? -18.734 -1.735 6.887 1 91 68 HIS B O 1
ATOM 2170 N N . MET B 1 69 ? -17.906 -3.012 5.371 1 91.88 69 MET B N 1
ATOM 2171 C CA . MET B 1 69 ? -16.609 -3.068 6.016 1 91.88 69 MET B CA 1
ATOM 2172 C C . MET B 1 69 ? -15.938 -1.696 6.016 1 91.88 69 MET B C 1
ATOM 2174 O O . MET B 1 69 ? -15.336 -1.296 7.016 1 91.88 69 MET B O 1
ATOM 2178 N N . ILE B 1 70 ? -16.047 -0.997 4.906 1 89.94 70 ILE B N 1
ATOM 2179 C CA . ILE B 1 70 ? -15.492 0.351 4.824 1 89.94 70 ILE B CA 1
ATOM 2180 C C . ILE B 1 70 ? -16.094 1.221 5.93 1 89.94 70 ILE B C 1
ATOM 2182 O O . ILE B 1 70 ? -15.359 1.912 6.645 1 89.94 70 ILE B O 1
ATOM 2186 N N . GLY B 1 71 ? -17.359 1.187 6.047 1 86 71 GLY B N 1
ATOM 2187 C CA . GLY B 1 71 ? -18.047 1.951 7.078 1 86 71 GLY B CA 1
ATOM 2188 C C . GLY B 1 71 ? -17.594 1.597 8.484 1 86 71 GLY B C 1
ATOM 2189 O O . GLY B 1 71 ? -17.422 2.479 9.328 1 86 71 GLY B O 1
ATOM 2190 N N . GLU B 1 72 ? -17.359 0.344 8.75 1 84.31 72 GLU B N 1
ATOM 2191 C CA . GLU B 1 72 ? -16.938 -0.126 10.07 1 84.31 72 GLU B CA 1
ATOM 2192 C C . GLU B 1 72 ? -15.516 0.306 10.391 1 84.31 72 GLU B C 1
ATOM 2194 O O . GLU B 1 72 ? -15.203 0.666 11.523 1 84.31 72 GLU B O 1
ATOM 2199 N N . ILE B 1 73 ? -14.727 0.268 9.422 1 83.31 73 ILE B N 1
ATOM 2200 C CA . ILE B 1 73 ? -13.289 0.441 9.641 1 83.31 73 ILE B CA 1
ATOM 2201 C C . ILE B 1 73 ? -12.945 1.928 9.625 1 83.31 73 ILE B C 1
ATOM 2203 O O . ILE B 1 73 ? -12.125 2.389 10.422 1 83.31 73 ILE B O 1
ATOM 2207 N N . PHE B 1 74 ? -13.57 2.666 8.711 1 79.88 74 PHE B N 1
ATOM 2208 C CA . PHE B 1 74 ? -13.148 4.043 8.492 1 79.88 74 PHE B CA 1
ATOM 2209 C C . PHE B 1 74 ? -14.148 5.02 9.102 1 79.88 74 PHE B C 1
ATOM 2211 O O . PHE B 1 74 ? -13.969 6.234 9.016 1 79.88 74 PHE B O 1
ATOM 2218 N N . ASP B 1 75 ? -15.266 4.465 9.57 1 68.69 75 ASP B N 1
ATOM 2219 C CA . ASP B 1 75 ? -16.266 5.348 10.172 1 68.69 75 ASP B CA 1
ATOM 2220 C C . ASP B 1 75 ? -15.672 6.117 11.352 1 68.69 75 ASP B C 1
ATOM 2222 O O . ASP B 1 75 ? -15.125 5.516 12.281 1 68.69 75 ASP B O 1
ATOM 2226 N N . ASP B 1 76 ? -15.086 7.262 11.094 1 60.47 76 ASP B N 1
ATOM 2227 C CA . ASP B 1 76 ? -14.586 8.188 12.109 1 60.47 76 ASP B CA 1
ATOM 2228 C C . ASP B 1 76 ? -15.711 8.664 13.023 1 60.47 76 ASP B C 1
ATOM 2230 O O . ASP B 1 76 ? -16.438 9.602 12.695 1 60.47 76 ASP B O 1
ATOM 2234 N N . SER B 1 77 ? -16.391 7.828 13.75 1 52.03 77 SER B N 1
ATOM 2235 C CA . SER B 1 77 ? -17.344 8.422 14.688 1 52.03 77 SER B CA 1
ATOM 2236 C C . SER B 1 77 ? -16.812 9.742 15.25 1 52.03 77 SER B C 1
ATOM 2238 O O . SER B 1 77 ? -15.633 9.852 15.586 1 52.03 77 SER B O 1
ATOM 2240 N N . ALA B 1 78 ? -17.266 10.812 14.758 1 48.53 78 ALA B N 1
ATOM 2241 C CA . ALA B 1 78 ? -17.219 12.211 15.164 1 48.53 78 ALA B CA 1
ATOM 2242 C C . ALA B 1 78 ? -16.844 12.336 16.641 1 48.53 78 ALA B C 1
ATOM 2244 O O . ALA B 1 78 ? -16.438 13.414 17.094 1 48.53 78 ALA B O 1
ATOM 2245 N N . ASP B 1 79 ? -17.109 11.344 17.391 1 48.28 79 ASP B N 1
ATOM 2246 C CA . ASP B 1 79 ? -17.156 11.656 18.812 1 48.28 79 ASP B CA 1
ATOM 2247 C C . ASP B 1 79 ? -15.773 11.648 19.438 1 48.28 79 ASP B C 1
ATOM 2249 O O . ASP B 1 79 ? -15.625 11.438 20.641 1 48.28 79 ASP B O 1
ATOM 2253 N N . GLN B 1 80 ? -14.742 11.602 18.578 1 53.84 80 GLN B N 1
ATOM 2254 C CA . GLN B 1 80 ? -13.547 11.531 19.406 1 53.84 80 GLN B CA 1
ATOM 2255 C C . GLN B 1 80 ? -13.195 12.898 20 1 53.84 80 GLN B C 1
ATOM 2257 O O . GLN B 1 80 ? -13.484 13.93 19.391 1 53.84 80 GLN B O 1
ATOM 2262 N N . PRO B 1 81 ? -12.805 12.812 21.281 1 53.38 81 PRO B N 1
ATOM 2263 C CA . PRO B 1 81 ? -12.383 14.047 21.953 1 53.38 81 PRO B CA 1
ATOM 2264 C C . PRO B 1 81 ? -11.406 14.867 21.109 1 53.38 81 PRO B C 1
ATOM 2266 O O . PRO B 1 81 ? -10.578 14.305 20.391 1 53.38 81 PRO B O 1
ATOM 2269 N N . ARG B 1 82 ? -11.734 16.109 20.797 1 58.66 82 ARG B N 1
ATOM 2270 C CA . ARG B 1 82 ? -10.898 17.094 20.094 1 58.66 82 ARG B CA 1
ATOM 2271 C C . ARG B 1 82 ? -9.523 17.203 20.734 1 58.66 82 ARG B C 1
ATOM 2273 O O . ARG B 1 82 ? -9.422 17.594 21.906 1 58.66 82 ARG B O 1
ATOM 2280 N N . PRO B 1 83 ? -8.398 16.484 20.156 1 58.31 83 PRO B N 1
ATOM 2281 C CA . PRO B 1 83 ? -7.07 16.703 20.734 1 58.31 83 PRO B CA 1
ATOM 2282 C C . PRO B 1 83 ? -6.785 18.172 21.031 1 58.31 83 PRO B C 1
ATOM 2284 O O . PRO B 1 83 ? -7.52 19.047 20.562 1 58.31 83 PRO B O 1
ATOM 2287 N N . ALA B 1 84 ? -5.797 18.359 21.922 1 61.69 84 ALA B N 1
ATOM 2288 C CA . ALA B 1 84 ? -5.277 19.703 22.125 1 61.69 84 ALA B CA 1
ATOM 2289 C C . ALA B 1 84 ? -5.055 20.406 20.781 1 61.69 84 ALA B C 1
ATOM 2291 O O . ALA B 1 84 ? -4.879 19.75 19.75 1 61.69 84 ALA B O 1
ATOM 2292 N N . ALA B 1 85 ? -5.199 21.547 20.641 1 79.12 85 ALA B N 1
ATOM 2293 C CA . ALA B 1 85 ? -5.293 22.484 19.516 1 79.12 85 ALA B CA 1
ATOM 2294 C C . ALA B 1 85 ? -3.92 22.75 18.906 1 79.12 85 ALA B C 1
ATOM 2296 O O . ALA B 1 85 ? -3.535 23.906 18.719 1 79.12 85 ALA B O 1
ATOM 2297 N N . THR B 1 86 ? -2.953 21.625 18.953 1 91.75 86 THR B N 1
ATOM 2298 C CA . THR B 1 86 ? -1.712 21.875 18.234 1 91.75 86 THR B CA 1
ATOM 2299 C C . THR B 1 86 ? -1.592 20.953 17.016 1 91.75 86 THR B C 1
ATOM 2301 O O . THR B 1 86 ? -2.295 19.953 16.922 1 91.75 86 THR B O 1
ATOM 2304 N N . LEU B 1 87 ? -0.734 21.328 16.172 1 94.31 87 LEU B N 1
ATOM 2305 C CA . LEU B 1 87 ? -0.452 20.531 14.977 1 94.31 87 LEU B CA 1
ATOM 2306 C C . LEU B 1 87 ? 0.018 19.125 15.359 1 94.31 87 LEU B C 1
ATOM 2308 O O . LEU B 1 87 ? -0.514 18.141 14.859 1 94.31 87 LEU B O 1
ATOM 2312 N N . SER B 1 88 ? 0.963 19.016 16.328 1 96.12 88 SER B N 1
ATOM 2313 C CA . SER B 1 88 ? 1.543 17.734 16.719 1 96.12 88 SER B CA 1
ATOM 2314 C C . SER B 1 88 ? 0.498 16.844 17.359 1 96.12 88 SER B C 1
ATOM 2316 O O . SER B 1 88 ? 0.446 15.641 17.078 1 96.12 88 SER B O 1
ATOM 2318 N N . ALA B 1 89 ? -0.32 17.422 18.203 1 94.62 89 ALA B N 1
ATOM 2319 C CA . ALA B 1 89 ? -1.35 16.641 18.891 1 94.62 89 ALA B CA 1
ATOM 2320 C C . ALA B 1 89 ? -2.377 16.109 17.891 1 94.62 89 ALA B C 1
ATOM 2322 O O . ALA B 1 89 ? -2.85 14.977 18.016 1 94.62 89 ALA B O 1
ATOM 2323 N N . THR B 1 90 ? -2.75 16.953 16.969 1 94 90 THR B N 1
ATOM 2324 C CA . THR B 1 90 ? -3.691 16.547 15.922 1 94 90 THR B CA 1
ATOM 2325 C C . THR B 1 90 ? -3.123 15.398 15.094 1 94 90 THR B C 1
ATOM 2327 O O . THR B 1 90 ? -3.795 14.391 14.875 1 94 90 THR B O 1
ATOM 2330 N N . LEU B 1 91 ? -1.888 15.531 14.688 1 96.94 91 LEU B N 1
ATOM 2331 C CA . LEU B 1 91 ? -1.212 14.516 13.898 1 96.94 91 LEU B CA 1
ATOM 2332 C C . LEU B 1 91 ? -1.097 13.211 14.68 1 96.94 91 LEU B C 1
ATOM 2334 O O . LEU B 1 91 ? -1.361 12.133 14.141 1 96.94 91 LEU B O 1
ATOM 2338 N N . GLU B 1 92 ? -0.731 13.32 15.914 1 96.44 92 GLU B N 1
ATOM 2339 C CA . GLU B 1 92 ? -0.538 12.133 16.75 1 96.44 92 GLU B CA 1
ATOM 2340 C C . GLU B 1 92 ? -1.85 11.375 16.938 1 96.44 92 GLU B C 1
ATOM 2342 O O . GLU B 1 92 ? -1.892 10.156 16.812 1 96.44 92 GLU B O 1
ATOM 2347 N N . HIS B 1 93 ? -2.855 12.102 17.266 1 92.75 93 HIS B N 1
ATOM 2348 C CA . HIS B 1 93 ? -4.156 11.492 17.516 1 92.75 93 HIS B CA 1
ATOM 2349 C C . HIS B 1 93 ? -4.691 10.797 16.281 1 92.75 93 HIS B C 1
ATOM 2351 O O . HIS B 1 93 ? -5.059 9.617 16.328 1 92.75 93 HIS B O 1
ATOM 2357 N N . PHE B 1 94 ? -4.715 11.477 15.219 1 92.88 94 PHE B N 1
ATOM 2358 C CA . PHE B 1 94 ? -5.246 10.93 13.977 1 92.88 94 PHE B CA 1
ATOM 2359 C C . PHE B 1 94 ? -4.352 9.812 13.453 1 92.88 94 PHE B C 1
ATOM 2361 O O . PHE B 1 94 ? -4.84 8.781 12.992 1 92.88 94 PHE B O 1
ATOM 2368 N N . GLY B 1 95 ? -3.043 10.031 13.492 1 95.81 95 GLY B N 1
ATOM 2369 C CA . GLY B 1 95 ? -2.092 9.031 13.039 1 95.81 95 GLY B CA 1
ATOM 2370 C C . GLY B 1 95 ? -2.188 7.719 13.797 1 95.81 95 GLY B C 1
ATOM 2371 O O . GLY B 1 95 ? -2.107 6.641 13.203 1 95.81 95 GLY B O 1
ATOM 2372 N N . ARG B 1 96 ? -2.344 7.797 15.102 1 94.75 96 ARG B N 1
ATOM 2373 C CA . ARG B 1 96 ? -2.463 6.605 15.945 1 94.75 96 ARG B CA 1
ATOM 2374 C C . ARG B 1 96 ? -3.691 5.789 15.562 1 94.75 96 ARG B C 1
ATOM 2376 O O . ARG B 1 96 ? -3.615 4.562 15.438 1 94.75 96 ARG B O 1
ATOM 2383 N N . ARG B 1 97 ? -4.75 6.441 15.414 1 91.38 97 ARG B N 1
ATOM 2384 C CA . ARG B 1 97 ? -5.984 5.766 15.039 1 91.38 97 ARG B CA 1
ATOM 2385 C C . ARG B 1 97 ? -5.859 5.113 13.664 1 91.38 97 ARG B C 1
ATOM 2387 O O . ARG B 1 97 ? -6.293 3.977 13.469 1 91.38 97 ARG B O 1
ATOM 2394 N N . PHE B 1 98 ? -5.355 5.832 12.758 1 93.56 98 PHE B N 1
ATOM 2395 C CA . PHE B 1 98 ? -5.172 5.336 11.398 1 93.56 98 PHE B CA 1
ATOM 2396 C C . PHE B 1 98 ? -4.281 4.102 11.383 1 93.56 98 PHE B C 1
ATOM 2398 O O . PHE B 1 98 ? -4.633 3.08 10.789 1 93.56 98 PHE B O 1
ATOM 2405 N N . LEU B 1 99 ? -3.148 4.246 12.023 1 94.69 99 LEU B N 1
ATOM 2406 C CA . LEU B 1 99 ? -2.178 3.158 12.07 1 94.69 99 LEU B CA 1
ATOM 2407 C C . LEU B 1 99 ? -2.783 1.917 12.727 1 94.69 99 LEU B C 1
ATOM 2409 O O . LEU B 1 99 ? -2.57 0.798 12.25 1 94.69 99 LEU B O 1
ATOM 2413 N N . THR B 1 100 ? -3.535 2.086 13.758 1 91.69 100 THR B N 1
ATOM 2414 C CA . THR B 1 100 ? -4.199 0.982 14.445 1 91.69 100 THR B CA 1
ATOM 2415 C C . THR B 1 100 ? -5.203 0.3 13.516 1 91.69 100 THR B C 1
ATOM 2417 O O . THR B 1 100 ? -5.27 -0.929 13.461 1 91.69 100 THR B O 1
ATOM 2420 N N . SER B 1 101 ? -5.977 1.055 12.812 1 91.62 101 SER B N 1
ATOM 2421 C CA . SER B 1 101 ? -6.945 0.508 11.859 1 91.62 101 SER B CA 1
ATOM 2422 C C . SER B 1 101 ? -6.25 -0.272 10.75 1 91.62 101 SER B C 1
ATOM 2424 O O . SER B 1 101 ? -6.699 -1.353 10.367 1 91.62 101 SER B O 1
ATOM 2426 N N . LEU B 1 102 ? -5.172 0.246 10.25 1 93.88 102 LEU B N 1
ATOM 2427 C CA . LEU B 1 102 ? -4.426 -0.358 9.148 1 93.88 102 LEU B CA 1
ATOM 2428 C C . LEU B 1 102 ? -3.914 -1.742 9.531 1 93.88 102 LEU B C 1
ATOM 2430 O O . LEU B 1 102 ? -3.871 -2.648 8.695 1 93.88 102 LEU B O 1
ATOM 2434 N N . LEU B 1 103 ? -3.551 -1.856 10.758 1 94.44 103 LEU B N 1
ATOM 2435 C CA . LEU B 1 103 ? -2.881 -3.084 11.18 1 94.44 103 LEU B CA 1
ATOM 2436 C C . LEU B 1 103 ? -3.883 -4.086 11.742 1 94.44 103 LEU B C 1
ATOM 2438 O O . LEU B 1 103 ? -3.512 -5.203 12.102 1 94.44 103 LEU B O 1
ATOM 2442 N N . ASP B 1 104 ? -5.148 -3.672 11.758 1 92.19 104 ASP B N 1
ATOM 2443 C CA . ASP B 1 104 ? -6.219 -4.602 12.109 1 92.19 104 ASP B CA 1
ATOM 2444 C C . ASP B 1 104 ? -6.375 -5.684 11.039 1 92.19 104 ASP B C 1
ATOM 2446 O O . ASP B 1 104 ? -6.406 -5.383 9.844 1 92.19 104 ASP B O 1
ATOM 2450 N N . PRO B 1 105 ? -6.516 -6.93 11.477 1 91.06 105 PRO B N 1
ATOM 2451 C CA . PRO B 1 105 ? -6.613 -8.031 10.516 1 91.06 105 PRO B CA 1
ATOM 2452 C C . PRO B 1 105 ? -7.797 -7.883 9.562 1 91.06 105 PRO B C 1
ATOM 2454 O O . PRO B 1 105 ? -7.715 -8.289 8.398 1 91.06 105 PRO B O 1
ATOM 2457 N N . ARG B 1 106 ? -8.883 -7.391 9.992 1 89.38 106 ARG B N 1
ATOM 2458 C CA . ARG B 1 106 ? -10.039 -7.188 9.125 1 89.38 106 ARG B CA 1
ATOM 2459 C C . ARG B 1 106 ? -9.742 -6.172 8.031 1 89.38 106 ARG B C 1
ATOM 2461 O O . ARG B 1 106 ? -10.148 -6.352 6.883 1 89.38 106 ARG B O 1
ATOM 2468 N N . CYS B 1 107 ? -9.062 -5.121 8.438 1 92.94 107 CYS B N 1
ATOM 2469 C CA . CYS B 1 107 ? -8.672 -4.113 7.457 1 92.94 107 CYS B CA 1
ATOM 2470 C C . CYS B 1 107 ? -7.715 -4.703 6.426 1 92.94 107 CYS B C 1
ATOM 2472 O O . CYS B 1 107 ? -7.848 -4.43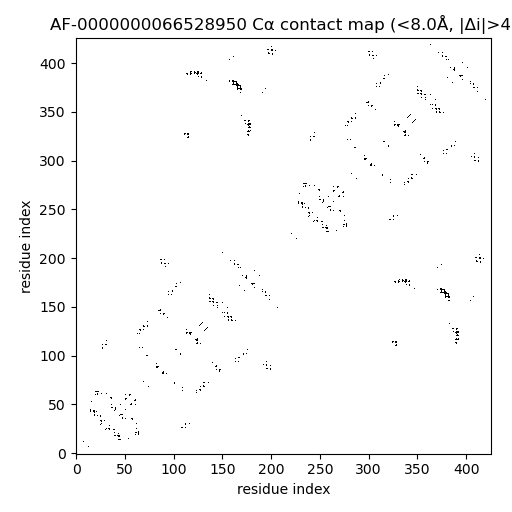8 5.23 1 92.94 107 CYS B O 1
ATOM 2474 N N . GLN B 1 108 ? -6.793 -5.484 6.895 1 94.25 108 GLN B N 1
ATOM 2475 C CA . GLN B 1 108 ? -5.824 -6.109 6 1 94.25 108 GLN B CA 1
ATOM 2476 C C . GLN B 1 108 ? -6.508 -7.066 5.027 1 94.25 108 GLN B C 1
ATOM 2478 O O . GLN B 1 108 ? -6.164 -7.105 3.844 1 94.25 108 GLN B O 1
ATOM 2483 N N . SER B 1 109 ? -7.48 -7.828 5.508 1 93 109 SER B N 1
ATOM 2484 C CA . SER B 1 109 ? -8.242 -8.734 4.656 1 93 109 SER B CA 1
ATOM 2485 C C . SER B 1 109 ? -9.047 -7.973 3.613 1 93 109 SER B C 1
ATOM 2487 O O . SER B 1 109 ? -9.117 -8.383 2.451 1 93 109 SER B O 1
ATOM 2489 N N . LEU B 1 110 ? -9.695 -6.93 4.059 1 93.25 110 LEU B N 1
ATOM 2490 C CA . LEU B 1 110 ? -10.438 -6.082 3.133 1 93.25 110 LEU B CA 1
ATOM 2491 C C . LEU B 1 110 ? -9.516 -5.512 2.061 1 93.25 110 LEU B C 1
ATOM 2493 O O . LEU B 1 110 ? -9.852 -5.52 0.876 1 93.25 110 LEU B O 1
ATOM 2497 N N . TYR B 1 111 ? -8.328 -4.988 2.479 1 95.38 111 TYR B N 1
ATOM 2498 C CA . TYR B 1 111 ? -7.332 -4.438 1.563 1 95.38 111 TYR B CA 1
ATOM 2499 C C . TYR B 1 111 ? -6.938 -5.461 0.506 1 95.38 111 TYR B C 1
ATOM 2501 O O . TYR B 1 111 ? -6.941 -5.16 -0.69 1 95.38 111 TYR B O 1
ATOM 2509 N N . ARG B 1 112 ? -6.672 -6.66 0.934 1 94 112 ARG B N 1
ATOM 2510 C CA . ARG B 1 112 ? -6.289 -7.738 0.03 1 94 112 ARG B CA 1
ATOM 2511 C C . ARG B 1 112 ? -7.391 -8.023 -0.983 1 94 112 ARG B C 1
ATOM 2513 O O . ARG B 1 112 ? -7.121 -8.18 -2.176 1 94 112 ARG B O 1
ATOM 2520 N N . LEU B 1 113 ? -8.523 -8.148 -0.473 1 92 113 LEU B N 1
ATOM 2521 C CA . LEU B 1 113 ? -9.664 -8.469 -1.316 1 92 113 LEU B CA 1
ATOM 2522 C C . LEU B 1 113 ? -9.883 -7.387 -2.371 1 92 113 LEU B C 1
ATOM 2524 O O . LEU B 1 113 ? -10.094 -7.695 -3.547 1 92 113 LEU B O 1
ATOM 2528 N N . VAL B 1 114 ? -9.836 -6.129 -1.975 1 93.62 114 VAL B N 1
ATOM 2529 C CA . VAL B 1 114 ? -10.094 -5.016 -2.885 1 93.62 114 VAL B CA 1
ATOM 2530 C C . VAL B 1 114 ? -8.977 -4.938 -3.93 1 93.62 114 VAL B C 1
ATOM 2532 O O . VAL B 1 114 ? -9.25 -4.816 -5.125 1 93.62 114 VAL B O 1
ATOM 2535 N N . VAL B 1 115 ? -7.715 -5.031 -3.516 1 93.94 115 VAL B N 1
ATOM 2536 C CA . VAL B 1 115 ? -6.578 -4.926 -4.422 1 93.94 115 VAL B CA 1
ATOM 2537 C C . VAL B 1 115 ? -6.625 -6.059 -5.445 1 93.94 115 VAL B C 1
ATOM 2539 O O . VAL B 1 115 ? -6.352 -5.848 -6.629 1 93.94 115 VAL B O 1
ATOM 2542 N N . ALA B 1 116 ? -7.043 -7.168 -5.012 1 89.06 116 ALA B N 1
ATOM 2543 C CA . ALA B 1 116 ? -7.086 -8.336 -5.887 1 89.06 116 ALA B CA 1
ATOM 2544 C C . ALA B 1 116 ? -8.242 -8.234 -6.879 1 89.06 116 ALA B C 1
ATOM 2546 O O . ALA B 1 116 ? -8.109 -8.633 -8.039 1 89.06 116 ALA B O 1
ATOM 2547 N N . GLU B 1 117 ? -9.359 -7.676 -6.465 1 90.25 117 GLU B N 1
ATOM 2548 C CA . GLU B 1 117 ? -10.594 -7.824 -7.238 1 90.25 117 GLU B CA 1
ATOM 2549 C C . GLU B 1 117 ? -10.922 -6.547 -8.008 1 90.25 117 GLU B C 1
ATOM 2551 O O . GLU B 1 117 ? -11.773 -6.555 -8.898 1 90.25 117 GLU B O 1
ATOM 2556 N N . SER B 1 118 ? -10.227 -5.531 -7.711 1 92.88 118 SER B N 1
ATOM 2557 C CA . SER B 1 118 ? -10.539 -4.238 -8.312 1 92.88 118 SER B CA 1
ATOM 2558 C C . SER B 1 118 ? -10.469 -4.301 -9.828 1 92.88 118 SER B C 1
ATOM 2560 O O . SER B 1 118 ? -11.281 -3.688 -10.523 1 92.88 118 SER B O 1
ATOM 2562 N N . PRO B 1 119 ? -9.516 -5 -10.445 1 90.44 119 PRO B N 1
ATOM 2563 C CA . PRO B 1 119 ? -9.508 -5.066 -11.906 1 90.44 119 PRO B CA 1
ATOM 2564 C C . PRO B 1 119 ? -10.781 -5.688 -12.477 1 90.44 119 PRO B C 1
ATOM 2566 O O . PRO B 1 119 ? -11.25 -5.273 -13.539 1 90.44 119 PRO B O 1
ATOM 2569 N N . ARG B 1 120 ? -11.297 -6.633 -11.773 1 88.69 120 ARG B N 1
ATOM 2570 C CA . ARG B 1 120 ? -12.516 -7.309 -12.203 1 88.69 120 ARG B CA 1
ATOM 2571 C C . ARG B 1 120 ? -13.75 -6.508 -11.812 1 88.69 120 ARG B C 1
ATOM 2573 O O . ARG B 1 120 ? -14.773 -6.566 -12.492 1 88.69 120 ARG B O 1
ATOM 2580 N N . PHE B 1 121 ? -13.664 -5.73 -10.773 1 92.06 121 PHE B N 1
ATOM 2581 C CA . PHE B 1 121 ? -14.781 -4.961 -10.242 1 92.06 121 PHE B CA 1
ATOM 2582 C C . PHE B 1 121 ? -14.367 -3.516 -9.9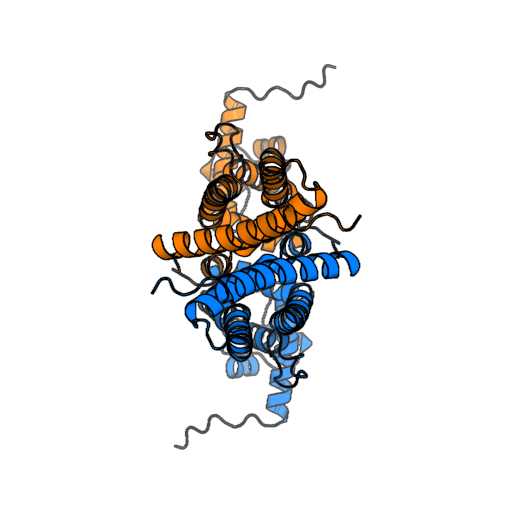84 1 92.06 121 PHE B C 1
ATOM 2584 O O . PHE B 1 121 ? -14.281 -3.086 -8.836 1 92.06 121 PHE B O 1
ATOM 2591 N N . PRO B 1 122 ? -14.258 -2.744 -10.977 1 93.81 122 PRO B N 1
ATOM 2592 C CA . PRO B 1 122 ? -13.719 -1.389 -10.836 1 93.81 122 PRO B CA 1
ATOM 2593 C C . PRO B 1 122 ? -14.539 -0.527 -9.883 1 93.81 122 PRO B C 1
ATOM 2595 O O . PRO B 1 122 ? -13.984 0.341 -9.195 1 93.81 122 PRO B O 1
ATOM 2598 N N . ALA B 1 123 ? -15.781 -0.779 -9.812 1 92.81 123 ALA B N 1
ATOM 2599 C CA . ALA B 1 123 ? -16.625 0.013 -8.93 1 92.81 123 ALA B CA 1
ATOM 2600 C C . ALA B 1 123 ? -16.266 -0.219 -7.469 1 92.81 123 ALA B C 1
ATOM 2602 O O . ALA B 1 123 ? -16.359 0.697 -6.645 1 92.81 123 ALA B O 1
ATOM 2603 N N . ILE B 1 124 ? -15.867 -1.379 -7.141 1 92.19 124 ILE B N 1
ATOM 2604 C CA . ILE B 1 124 ? -15.5 -1.733 -5.773 1 92.19 124 ILE B CA 1
ATOM 2605 C C . ILE B 1 124 ? -14.203 -1.015 -5.391 1 92.19 124 ILE B C 1
ATOM 2607 O O . ILE B 1 124 ? -14.109 -0.437 -4.309 1 92.19 124 ILE B O 1
ATOM 2611 N N . GLY B 1 125 ? -13.227 -1.072 -6.301 1 95.31 125 GLY B N 1
ATOM 2612 C CA . GLY B 1 125 ? -11.984 -0.363 -6.043 1 95.31 125 GLY B CA 1
ATOM 2613 C C . GLY B 1 125 ? -12.18 1.128 -5.84 1 95.31 125 GLY B C 1
ATOM 2614 O O . GLY B 1 125 ? -11.609 1.714 -4.918 1 95.31 125 GLY B O 1
ATOM 2615 N N . LYS B 1 126 ? -12.992 1.665 -6.664 1 95.62 126 LYS B N 1
ATOM 2616 C CA . LYS B 1 126 ? -13.273 3.096 -6.59 1 95.62 126 LYS B CA 1
ATOM 2617 C C . LYS B 1 126 ? -13.969 3.449 -5.277 1 95.62 126 LYS B C 1
ATOM 2619 O O . LYS B 1 126 ? -13.602 4.418 -4.609 1 95.62 126 LYS B O 1
ATOM 2624 N N . SER B 1 127 ? -14.945 2.693 -4.914 1 92.12 127 SER B N 1
ATOM 2625 C CA . SER B 1 127 ? -15.68 2.934 -3.676 1 92.12 127 SER B CA 1
ATOM 2626 C C . SER B 1 127 ? -14.766 2.793 -2.461 1 92.12 127 SER B C 1
ATOM 2628 O O . SER B 1 127 ? -14.828 3.605 -1.536 1 92.12 127 SER B O 1
ATOM 2630 N N . PHE B 1 128 ? -13.984 1.809 -2.465 1 94.25 128 PHE B N 1
ATOM 2631 C CA . PHE B 1 128 ? -13.039 1.596 -1.376 1 94.25 128 PHE B CA 1
ATOM 2632 C C . PHE B 1 128 ? -12.109 2.795 -1.223 1 94.25 128 PHE B C 1
ATOM 2634 O O . PHE B 1 128 ? -11.953 3.328 -0.122 1 94.25 128 PHE B O 1
ATOM 2641 N N . TYR B 1 129 ? -11.562 3.242 -2.297 1 96.56 129 TYR B N 1
ATOM 2642 C CA . TYR B 1 129 ? -10.609 4.348 -2.234 1 96.56 129 TYR B CA 1
ATOM 2643 C C . TYR B 1 129 ? -11.289 5.621 -1.741 1 96.56 129 TYR B C 1
ATOM 2645 O O . TYR B 1 129 ? -10.766 6.305 -0.86 1 96.56 129 TYR B O 1
ATOM 2653 N N . GLU B 1 130 ? -12.43 5.906 -2.277 1 94.5 130 GLU B N 1
ATOM 2654 C CA . GLU B 1 130 ? -13.109 7.172 -2.008 1 94.5 130 GLU B CA 1
ATOM 2655 C C . GLU B 1 130 ? -13.672 7.203 -0.587 1 94.5 130 GLU B C 1
ATOM 2657 O O . GLU B 1 130 ? -13.625 8.242 0.078 1 94.5 130 GLU B O 1
ATOM 2662 N N . GLN B 1 131 ? -14.117 6.059 -0.14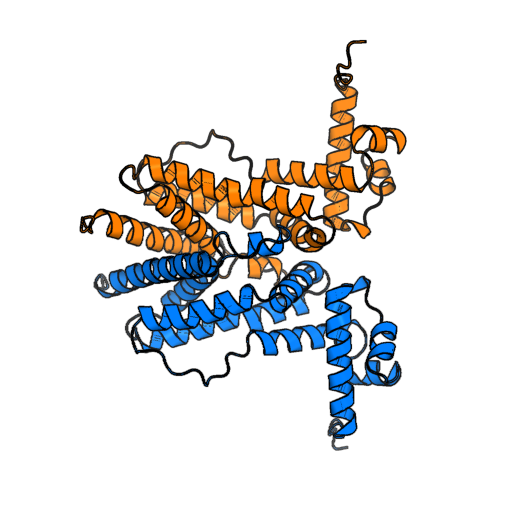7 1 91.69 131 GLN B N 1
ATOM 2663 C CA . GLN B 1 131 ? -14.789 6.035 1.149 1 91.69 131 GLN B CA 1
ATOM 2664 C C . GLN B 1 131 ? -13.82 5.633 2.26 1 91.69 131 GLN B C 1
ATOM 2666 O O . GLN B 1 131 ? -14.133 5.777 3.443 1 91.69 131 GLN B O 1
ATOM 2671 N N . GLY B 1 132 ? -12.711 5.164 1.916 1 93.25 132 GLY B N 1
ATOM 2672 C CA . GLY B 1 132 ? -11.703 4.773 2.893 1 93.25 132 GLY B CA 1
ATOM 2673 C C . GLY B 1 132 ? -10.516 5.711 2.932 1 93.25 132 GLY B C 1
ATOM 2674 O O . GLY B 1 132 ? -10.531 6.719 3.645 1 93.25 132 GLY B O 1
ATOM 2675 N N . PRO B 1 133 ? -9.484 5.453 2.119 1 95.06 133 PRO B N 1
ATOM 2676 C CA . PRO B 1 133 ? -8.266 6.258 2.148 1 95.06 133 PRO B CA 1
ATOM 2677 C C . PRO B 1 133 ? -8.523 7.738 1.886 1 95.06 133 PRO B C 1
ATOM 2679 O O . PRO B 1 133 ? -8.086 8.594 2.66 1 95.06 133 PRO B O 1
ATOM 2682 N N . GLN B 1 134 ? -9.203 8.031 0.833 1 96.06 134 GLN B N 1
ATOM 2683 C CA . GLN B 1 134 ? -9.406 9.422 0.464 1 96.06 134 GLN B CA 1
ATOM 2684 C C . GLN B 1 134 ? -10.195 10.164 1.543 1 96.06 134 GLN B C 1
ATOM 2686 O O . GLN B 1 134 ? -9.898 11.328 1.847 1 96.06 134 GLN B O 1
ATOM 2691 N N . GLN B 1 135 ? -11.156 9.531 2.074 1 92.88 135 GLN B N 1
ATOM 2692 C CA . GLN B 1 135 ? -11.906 10.156 3.162 1 92.88 135 GLN B CA 1
ATOM 2693 C C . GLN B 1 135 ? -11 10.445 4.355 1 92.88 135 GLN B C 1
ATOM 2695 O O . GLN B 1 135 ? -11.164 11.461 5.031 1 92.88 135 GLN B O 1
ATOM 2700 N N . SER B 1 136 ? -10.094 9.539 4.684 1 94.31 136 SER B N 1
ATOM 2701 C CA . SER B 1 136 ? -9.141 9.758 5.77 1 94.31 136 SER B CA 1
ATOM 2702 C C . SER B 1 136 ? -8.258 10.969 5.496 1 94.31 136 SER B C 1
ATOM 2704 O O . SER B 1 136 ? -7.988 11.766 6.398 1 94.31 136 SER B O 1
ATOM 2706 N N . TYR B 1 137 ? -7.805 11.125 4.234 1 96.62 137 TYR B N 1
ATOM 2707 C CA . TYR B 1 137 ? -7.012 12.289 3.857 1 96.62 137 TYR B CA 1
ATOM 2708 C C . TYR B 1 137 ? -7.797 13.578 4.078 1 96.62 137 TYR B C 1
ATOM 2710 O O . TYR B 1 137 ? -7.273 14.539 4.645 1 96.62 137 TYR B O 1
ATOM 2718 N N . LEU B 1 138 ? -9.016 13.547 3.65 1 94.38 138 LEU B N 1
ATOM 2719 C CA . LEU B 1 138 ? -9.875 14.727 3.727 1 94.38 138 LEU B CA 1
ATOM 2720 C C . LEU B 1 138 ? -10.141 15.109 5.176 1 94.38 138 LEU B C 1
ATOM 2722 O O . LEU B 1 138 ? -10.055 16.281 5.539 1 94.38 138 LEU B O 1
ATOM 2726 N N . LEU B 1 139 ? -10.422 14.125 5.965 1 91.75 139 LEU B N 1
ATOM 2727 C CA . LEU B 1 139 ? -10.719 14.383 7.371 1 91.75 139 LEU B CA 1
ATOM 2728 C C . LEU B 1 139 ? -9.5 14.953 8.094 1 91.75 139 LEU B C 1
ATOM 2730 O O . LEU B 1 139 ? -9.625 15.922 8.852 1 91.75 139 LEU B O 1
ATOM 2734 N N . LEU B 1 140 ? -8.367 14.414 7.914 1 94.81 140 LEU B N 1
ATOM 2735 C CA . LEU B 1 140 ? -7.168 14.945 8.547 1 94.81 140 LEU B CA 1
ATOM 2736 C C . LEU B 1 140 ? -6.871 16.359 8.047 1 94.81 140 LEU B C 1
ATOM 2738 O O . LEU B 1 140 ? -6.5 17.234 8.836 1 94.81 140 LEU B O 1
ATOM 2742 N N . SER B 1 141 ? -6.973 16.562 6.715 1 95.62 141 SER B N 1
ATOM 2743 C CA . SER B 1 141 ? -6.754 17.891 6.152 1 95.62 141 SER B CA 1
ATOM 2744 C C . SER B 1 141 ? -7.648 18.922 6.824 1 95.62 141 SER B C 1
ATOM 2746 O O . SER B 1 141 ? -7.195 20.031 7.133 1 95.62 141 SER B O 1
ATOM 2748 N N . GLU B 1 142 ? -8.859 18.562 7.062 1 92.62 142 GLU B N 1
ATOM 2749 C CA . GLU B 1 142 ? -9.812 19.453 7.715 1 92.62 142 GLU B CA 1
ATOM 2750 C C . GLU B 1 142 ? -9.391 19.75 9.156 1 92.62 142 GLU B C 1
ATOM 2752 O O . GLU B 1 142 ? -9.5 20.891 9.617 1 92.62 142 GLU B O 1
ATOM 2757 N N . ARG B 1 143 ? -8.961 18.75 9.852 1 92.25 143 ARG B N 1
ATOM 2758 C CA . ARG B 1 143 ? -8.539 18.938 11.234 1 92.25 143 ARG B CA 1
ATOM 2759 C C . ARG B 1 143 ? -7.277 19.781 11.312 1 92.25 143 ARG B C 1
ATOM 2761 O O . ARG B 1 143 ? -7.117 20.578 12.242 1 92.25 143 ARG B O 1
ATOM 2768 N N . LEU B 1 144 ? -6.387 19.594 10.391 1 94.44 144 LEU B N 1
ATOM 2769 C CA . LEU B 1 144 ? -5.18 20.406 10.344 1 94.44 144 LEU B CA 1
ATOM 2770 C C . LEU B 1 144 ? -5.52 21.859 10.047 1 94.44 144 LEU B C 1
ATOM 2772 O O . LEU B 1 144 ? -4.906 22.781 10.602 1 94.44 144 LEU B O 1
ATOM 2776 N N . ALA B 1 145 ? -6.465 22.078 9.156 1 93.31 145 ALA B N 1
ATOM 2777 C CA . ALA B 1 145 ? -6.887 23.438 8.805 1 93.31 145 ALA B CA 1
ATOM 2778 C C . ALA B 1 145 ? -7.414 24.188 10.023 1 93.31 145 ALA B C 1
ATOM 2780 O O . ALA B 1 145 ? -7.246 25.406 10.133 1 93.31 145 ALA B O 1
ATOM 2781 N N . ALA B 1 146 ? -7.965 23.469 10.953 1 90.75 146 ALA B N 1
ATOM 2782 C CA . ALA B 1 146 ? -8.516 24.078 12.164 1 90.75 146 ALA B CA 1
ATOM 2783 C C . ALA B 1 146 ? -7.41 24.609 13.07 1 90.75 146 ALA B C 1
ATOM 2785 O O . ALA B 1 146 ? -7.605 25.578 13.797 1 90.75 146 ALA B O 1
ATOM 2786 N N . VAL B 1 147 ? -6.254 24.078 13.023 1 91.38 147 VAL B N 1
ATOM 2787 C CA . VAL B 1 147 ? -5.176 24.484 13.922 1 91.38 147 VAL B CA 1
ATOM 2788 C C . VAL B 1 147 ? -4.117 25.25 13.141 1 91.38 147 VAL B C 1
ATOM 2790 O O . VAL B 1 147 ? -3.172 25.781 13.727 1 91.38 147 VAL B O 1
ATOM 2793 N N . ALA B 1 148 ? -4.203 25.281 11.852 1 91.12 148 ALA B N 1
ATOM 2794 C CA . ALA B 1 148 ? -3.326 26.062 10.977 1 91.12 148 ALA B CA 1
ATOM 2795 C C . ALA B 1 148 ? -4.129 26.812 9.914 1 91.12 148 ALA B C 1
ATOM 2797 O O . ALA B 1 148 ? -3.941 26.578 8.719 1 91.12 148 ALA B O 1
ATOM 2798 N N . PRO B 1 149 ? -4.914 27.719 10.344 1 89.31 149 PRO B N 1
ATOM 2799 C CA . PRO B 1 149 ? -5.848 28.391 9.43 1 89.31 149 PRO B CA 1
ATOM 2800 C C . PRO B 1 149 ? -5.141 29.234 8.367 1 89.31 149 PRO B C 1
ATOM 2802 O O . PRO B 1 149 ? -5.742 29.578 7.352 1 89.31 149 PRO B O 1
ATOM 2805 N N . HIS B 1 150 ? -3.943 29.547 8.508 1 91.88 150 HIS B N 1
ATOM 2806 C CA . HIS B 1 150 ? -3.219 30.375 7.555 1 91.88 150 HIS B CA 1
ATOM 2807 C C . HIS B 1 150 ? -2.691 29.562 6.387 1 91.88 150 HIS B C 1
ATOM 2809 O O . HIS B 1 150 ? -2.232 30.109 5.387 1 91.88 150 HIS B O 1
ATOM 2815 N N . MET B 1 151 ? -2.717 28.281 6.5 1 93.69 151 MET B N 1
ATOM 2816 C CA . MET B 1 151 ? -2.195 27.406 5.449 1 93.69 151 MET B CA 1
ATOM 2817 C C . MET B 1 151 ? -3.279 27.078 4.43 1 93.69 151 MET B C 1
ATOM 2819 O O . MET B 1 151 ? -4.441 26.891 4.789 1 93.69 151 MET B O 1
ATOM 2823 N N . ASP B 1 152 ? -2.865 26.984 3.211 1 94.44 152 ASP B N 1
ATOM 2824 C CA . ASP B 1 152 ? -3.836 26.719 2.148 1 94.44 152 ASP B CA 1
ATOM 2825 C C . ASP B 1 152 ? -4.316 25.281 2.174 1 94.44 152 ASP B C 1
ATOM 2827 O O . ASP B 1 152 ? -3.547 24.375 2.5 1 94.44 152 ASP B O 1
ATOM 2831 N N . GLU B 1 153 ? -5.492 25.062 1.708 1 95.38 153 GLU B N 1
ATOM 2832 C CA . GLU B 1 153 ? -6.176 23.781 1.77 1 95.38 153 GLU B CA 1
ATOM 2833 C C . GLU B 1 153 ? -5.473 22.734 0.901 1 95.38 153 GLU B C 1
ATOM 2835 O O . GLU B 1 153 ? -5.402 21.562 1.265 1 95.38 153 GLU B O 1
ATOM 2840 N N . GLU B 1 154 ? -5.02 23.141 -0.193 1 96 154 GLU B N 1
ATOM 2841 C CA . GLU B 1 154 ? -4.355 22.203 -1.104 1 96 154 GLU B CA 1
ATOM 2842 C C . GLU B 1 154 ? -3.082 21.641 -0.485 1 96 154 GLU B C 1
ATOM 2844 O O . GLU B 1 154 ? -2.807 20.453 -0.601 1 96 154 GLU B O 1
ATOM 2849 N N . THR B 1 155 ? -2.357 22.547 0.155 1 95.88 155 THR B N 1
ATOM 2850 C CA . THR B 1 155 ? -1.136 22.125 0.829 1 95.88 155 THR B CA 1
ATOM 2851 C C . THR B 1 155 ? -1.454 21.172 1.974 1 95.88 155 THR B C 1
ATOM 2853 O O . THR B 1 155 ? -0.801 20.141 2.123 1 95.88 155 THR B O 1
ATOM 2856 N N . LEU B 1 156 ? -2.484 21.516 2.703 1 97.06 156 LEU B N 1
ATOM 2857 C CA . LEU B 1 156 ? -2.846 20.688 3.846 1 97.06 156 LEU B CA 1
ATOM 2858 C C . LEU B 1 156 ? -3.34 19.312 3.391 1 97.06 156 LEU B C 1
ATOM 2860 O O . LEU B 1 156 ? -3.059 18.312 4.035 1 97.06 156 LEU B O 1
ATOM 2864 N N . TYR B 1 157 ? -4.082 19.281 2.299 1 97.94 157 TYR B N 1
ATOM 2865 C CA . TYR B 1 157 ? -4.527 18 1.755 1 97.94 157 TYR B CA 1
ATOM 2866 C C . TYR B 1 157 ? -3.342 17.141 1.318 1 97.94 157 TYR B C 1
ATOM 2868 O O . TYR B 1 157 ? -3.273 15.953 1.635 1 97.94 157 TYR B O 1
ATOM 2876 N N . ALA B 1 158 ? -2.42 17.766 0.58 1 98.31 158 ALA B N 1
ATOM 2877 C CA . ALA B 1 158 ? -1.244 17.047 0.11 1 98.31 158 ALA B CA 1
ATOM 2878 C C . ALA B 1 158 ? -0.422 16.516 1.281 1 98.31 158 ALA B C 1
ATOM 2880 O O . ALA B 1 158 ? 0.034 15.367 1.261 1 98.31 158 ALA B O 1
ATOM 2881 N N . VAL B 1 159 ? -0.264 17.297 2.322 1 98.44 159 VAL B N 1
ATOM 2882 C CA . VAL B 1 159 ? 0.496 16.922 3.506 1 98.44 159 VAL B CA 1
ATOM 2883 C C . VAL B 1 159 ? -0.22 15.781 4.234 1 98.44 159 VAL B C 1
ATOM 2885 O O . VAL B 1 159 ? 0.422 14.867 4.754 1 98.44 159 VAL B O 1
ATOM 2888 N N . ALA B 1 160 ? -1.543 15.867 4.297 1 98.19 160 ALA B N 1
ATOM 2889 C CA . ALA B 1 160 ? -2.324 14.805 4.922 1 98.19 160 ALA B CA 1
ATOM 2890 C C . ALA B 1 160 ? -2.117 13.477 4.203 1 98.19 160 ALA B C 1
ATOM 2892 O O . ALA B 1 160 ? -1.95 12.438 4.844 1 98.19 160 ALA B O 1
ATOM 2893 N N . CYS B 1 161 ? -2.137 13.484 2.859 1 98.56 161 CYS B N 1
ATOM 2894 C CA . CYS B 1 161 ? -1.862 12.289 2.068 1 98.56 161 CYS B CA 1
ATOM 2895 C C . CYS B 1 161 ? -0.48 11.727 2.385 1 98.56 161 CYS B C 1
ATOM 2897 O O . CYS B 1 161 ? -0.337 10.539 2.662 1 98.56 161 CYS B O 1
ATOM 2899 N N . GLN B 1 162 ? 0.519 12.609 2.359 1 98.75 162 GLN B N 1
ATOM 2900 C CA . GLN B 1 162 ? 1.897 12.211 2.615 1 98.75 162 GLN B CA 1
ATOM 2901 C C . GLN B 1 162 ? 2.051 11.625 4.02 1 98.75 162 GLN B C 1
ATOM 2903 O O . GLN B 1 162 ? 2.695 10.594 4.203 1 98.75 162 GLN B O 1
ATOM 2908 N N . PHE B 1 163 ? 1.405 12.25 4.98 1 98.81 163 PHE B N 1
ATOM 2909 C CA . PHE B 1 163 ? 1.523 11.844 6.375 1 98.81 163 PHE B CA 1
ATOM 2910 C C . PHE B 1 163 ? 0.936 10.445 6.582 1 98.81 163 PHE B C 1
ATOM 2912 O O . PHE B 1 163 ? 1.593 9.57 7.145 1 98.81 163 PHE B O 1
ATOM 2919 N N . LEU B 1 164 ? -0.239 10.258 6.148 1 98.25 164 LEU B N 1
ATOM 2920 C CA . LEU B 1 164 ? -0.903 8.984 6.406 1 98.25 164 LEU B CA 1
ATOM 2921 C C . LEU B 1 164 ? -0.206 7.848 5.664 1 98.25 164 LEU B C 1
ATOM 2923 O O . LEU B 1 164 ? -0.066 6.742 6.199 1 98.25 164 LEU B O 1
ATOM 2927 N N . GLU B 1 165 ? 0.253 8.086 4.453 1 98.44 165 GLU B N 1
ATOM 2928 C CA . GLU B 1 165 ? 0.973 7.059 3.715 1 98.44 165 GLU B CA 1
ATOM 2929 C C . GLU B 1 165 ? 2.328 6.766 4.352 1 98.44 165 GLU B C 1
ATOM 2931 O O . GLU B 1 165 ? 2.76 5.613 4.406 1 98.44 165 GLU B O 1
ATOM 2936 N N . MET B 1 166 ? 3.025 7.781 4.875 1 98.19 166 MET B N 1
ATOM 2937 C CA . MET B 1 166 ? 4.34 7.531 5.457 1 98.19 166 MET B CA 1
ATOM 2938 C C . MET B 1 166 ? 4.23 6.672 6.711 1 98.19 166 MET B C 1
ATOM 2940 O O . MET B 1 166 ? 5.176 5.977 7.078 1 98.19 166 MET B O 1
ATOM 2944 N N . LEU B 1 167 ? 3.051 6.723 7.391 1 98.31 167 LEU B N 1
ATOM 2945 C CA . LEU B 1 167 ? 2.852 5.926 8.594 1 98.31 167 LEU B CA 1
ATOM 2946 C C . LEU B 1 167 ? 2.984 4.438 8.297 1 98.31 167 LEU B C 1
ATOM 2948 O O . LEU B 1 167 ? 3.262 3.641 9.195 1 98.31 167 LEU B O 1
ATOM 2952 N N . LYS B 1 168 ? 2.734 4.059 7.105 1 97.94 168 LYS B N 1
ATOM 2953 C CA . LYS B 1 168 ? 2.836 2.658 6.703 1 97.94 168 LYS B CA 1
ATOM 2954 C C . LYS B 1 168 ? 4.273 2.156 6.816 1 97.94 168 LYS B C 1
ATOM 2956 O O . LYS B 1 168 ? 4.504 0.993 7.152 1 97.94 168 LYS B O 1
ATOM 2961 N N . ALA B 1 169 ? 5.301 3.018 6.465 1 97.06 169 ALA B N 1
ATOM 2962 C CA . ALA B 1 169 ? 6.727 2.771 6.664 1 97.06 169 ALA B CA 1
ATOM 2963 C C . ALA B 1 169 ? 7.066 1.3 6.445 1 97.06 169 ALA B C 1
ATOM 2965 O O . ALA B 1 169 ? 6.637 0.697 5.461 1 97.06 169 ALA B O 1
ATOM 2966 N N . ASP B 1 170 ? 7.91 0.735 7.23 1 97.75 170 ASP B N 1
ATOM 2967 C CA . ASP B 1 170 ? 8.273 -0.677 7.172 1 97.75 170 ASP B CA 1
ATOM 2968 C C . ASP B 1 170 ? 7.309 -1.525 8 1 97.75 170 ASP B C 1
ATOM 2970 O O . ASP B 1 170 ? 7.719 -2.486 8.656 1 97.75 170 ASP B O 1
ATOM 2974 N N . LEU B 1 171 ? 6.031 -1.18 8.031 1 98.06 171 LEU B N 1
ATOM 2975 C CA . LEU B 1 171 ? 5.066 -1.841 8.906 1 98.06 171 LEU B CA 1
ATOM 2976 C C . LEU B 1 171 ? 3.967 -2.512 8.094 1 98.06 171 LEU B C 1
ATOM 2978 O O . LEU B 1 171 ? 3.795 -3.73 8.156 1 98.06 171 LEU B O 1
ATOM 2982 N N . PHE B 1 172 ? 3.252 -1.77 7.262 1 97.38 172 PHE B N 1
ATOM 2983 C CA . PHE B 1 172 ? 1.988 -2.23 6.699 1 97.38 172 PHE B CA 1
ATOM 2984 C C . PHE B 1 172 ? 2.227 -3.309 5.648 1 97.38 172 PHE B C 1
ATOM 2986 O O . PHE B 1 172 ? 1.694 -4.418 5.758 1 97.38 172 PHE B O 1
ATOM 2993 N N . LEU B 1 173 ? 3.039 -2.965 4.637 1 97.12 173 LEU B N 1
ATOM 2994 C CA . LEU B 1 173 ? 3.281 -3.955 3.59 1 97.12 173 LEU B CA 1
ATOM 2995 C C . LEU B 1 173 ? 3.973 -5.188 4.16 1 97.12 173 LEU B C 1
ATOM 2997 O O . LEU B 1 173 ? 3.707 -6.312 3.725 1 97.12 173 LEU B O 1
ATOM 3001 N N . LYS B 1 174 ? 4.859 -4.949 5.145 1 97.38 174 LYS B N 1
ATOM 3002 C CA . LYS B 1 174 ? 5.48 -6.09 5.812 1 97.38 174 LYS B CA 1
ATOM 3003 C C . LYS B 1 174 ? 4.43 -6.977 6.477 1 97.38 174 LYS B C 1
ATOM 3005 O O . LYS B 1 174 ? 4.477 -8.203 6.355 1 97.38 174 LYS B O 1
ATOM 3010 N N . ALA B 1 175 ? 3.463 -6.406 7.137 1 96.81 175 ALA B N 1
ATOM 3011 C CA . ALA B 1 175 ? 2.389 -7.152 7.789 1 96.81 175 ALA B CA 1
ATOM 3012 C C . ALA B 1 175 ? 1.54 -7.902 6.77 1 96.81 175 ALA B C 1
ATOM 3014 O O . ALA B 1 175 ? 1.021 -8.984 7.059 1 96.81 175 ALA B O 1
ATOM 3015 N N . LEU B 1 176 ? 1.372 -7.332 5.574 1 95.88 176 LEU B N 1
ATOM 3016 C CA . LEU B 1 176 ? 0.579 -7.965 4.523 1 95.88 176 LEU B CA 1
ATOM 3017 C C . LEU B 1 176 ? 1.337 -9.125 3.895 1 95.88 176 LEU B C 1
ATOM 3019 O O . LEU B 1 176 ? 0.726 -10.086 3.424 1 95.88 176 LEU B O 1
ATOM 3023 N N . SER B 1 177 ? 2.646 -9.062 3.883 1 95.62 177 SER B N 1
ATOM 3024 C CA . SER B 1 177 ? 3.426 -9.938 3.012 1 95.62 177 SER B CA 1
ATOM 3025 C C . SER B 1 177 ? 4.172 -10.992 3.814 1 95.62 177 SER B C 1
ATOM 3027 O O . SER B 1 177 ? 4.453 -12.086 3.305 1 95.62 177 SER B O 1
ATOM 3029 N N . VAL B 1 178 ? 4.594 -10.617 5 1 95.25 178 VAL B N 1
ATOM 3030 C CA . VAL B 1 178 ? 5.426 -11.508 5.809 1 95.25 178 VAL B CA 1
ATOM 3031 C C . VAL B 1 178 ? 4.574 -12.172 6.887 1 95.25 178 VAL B C 1
ATOM 3033 O O . VAL B 1 178 ? 4.07 -11.508 7.793 1 95.25 178 VAL B O 1
ATOM 3036 N N . ALA B 1 179 ? 4.535 -13.438 6.773 1 91.31 179 ALA B N 1
ATOM 3037 C CA . ALA B 1 179 ? 3.699 -14.211 7.684 1 91.31 179 ALA B CA 1
ATOM 3038 C C . ALA B 1 179 ? 4.137 -14.016 9.133 1 91.31 179 ALA B C 1
ATOM 3040 O O . ALA B 1 179 ? 5.336 -13.977 9.422 1 91.31 179 ALA B O 1
ATOM 3041 N N . ASP B 1 180 ? 3.258 -13.805 10.039 1 88.88 180 ASP B N 1
ATOM 3042 C CA . ASP B 1 180 ? 3.43 -13.781 11.484 1 88.88 180 ASP B CA 1
ATOM 3043 C C . ASP B 1 180 ? 4.117 -12.492 11.938 1 88.88 180 ASP B C 1
ATOM 3045 O O . ASP B 1 180 ? 4.484 -12.352 13.102 1 88.88 180 ASP B O 1
ATOM 3049 N N . PHE B 1 181 ? 4.363 -11.641 10.953 1 94.88 181 PHE B N 1
ATOM 3050 C CA . PHE B 1 181 ? 4.883 -10.352 11.383 1 94.88 181 PHE B CA 1
ATOM 3051 C C . PHE B 1 181 ? 3.828 -9.578 12.164 1 94.88 181 PHE B C 1
ATOM 3053 O O . PHE B 1 181 ? 2.734 -9.32 11.656 1 94.88 181 PHE B O 1
ATOM 3060 N N . GLN B 1 182 ? 4.137 -9.188 13.383 1 92.88 182 GLN B N 1
ATOM 3061 C CA . GLN B 1 182 ? 3.373 -8.297 14.258 1 92.88 182 GLN B CA 1
ATOM 3062 C C . GLN B 1 182 ? 4.273 -7.254 14.906 1 92.88 182 GLN B C 1
ATOM 3064 O O . GLN B 1 182 ? 5.113 -7.586 15.742 1 92.88 182 GLN B O 1
ATOM 3069 N N . PRO B 1 183 ? 4.066 -6.047 14.461 1 95.62 183 PRO B N 1
ATOM 3070 C CA . PRO B 1 183 ? 4.941 -5.039 15.07 1 95.62 183 PRO B CA 1
ATOM 3071 C C . PRO B 1 183 ? 4.703 -4.875 16.562 1 95.62 183 PRO B C 1
ATOM 3073 O O . PRO B 1 183 ? 3.564 -4.977 17.031 1 95.62 183 PRO B O 1
ATOM 3076 N N . THR B 1 184 ? 5.781 -4.641 17.25 1 95.56 184 THR B N 1
ATOM 3077 C CA . THR B 1 184 ? 5.664 -4.344 18.672 1 95.56 184 THR B CA 1
ATOM 3078 C C . THR B 1 184 ? 5.078 -2.953 18.891 1 95.56 184 THR B C 1
ATOM 3080 O O . THR B 1 184 ? 5.156 -2.096 18.016 1 95.56 184 THR B O 1
ATOM 3083 N N . MET B 1 185 ? 4.52 -2.799 20.047 1 95.69 185 MET B N 1
ATOM 3084 C CA . MET B 1 185 ? 3.996 -1.479 20.391 1 95.69 185 MET B CA 1
ATOM 3085 C C . MET B 1 185 ? 5.105 -0.433 20.375 1 95.69 185 MET B C 1
ATOM 3087 O O . MET B 1 185 ? 4.879 0.71 19.984 1 95.69 185 MET B O 1
ATOM 3091 N N . ALA B 1 186 ? 6.242 -0.79 20.781 1 96.94 186 ALA B N 1
ATOM 3092 C CA . ALA B 1 186 ? 7.379 0.127 20.797 1 96.94 186 ALA B CA 1
ATOM 3093 C C . ALA B 1 186 ? 7.723 0.59 19.391 1 96.94 186 ALA B C 1
ATOM 3095 O O . ALA B 1 186 ? 7.98 1.775 19.156 1 96.94 186 ALA B O 1
ATOM 3096 N N . LEU B 1 187 ? 7.754 -0.328 18.453 1 96.88 187 LEU B N 1
ATOM 3097 C CA . LEU B 1 187 ? 8.055 0.011 17.078 1 96.88 187 LEU B CA 1
ATOM 3098 C C . LEU B 1 187 ? 6.977 0.925 16.5 1 96.88 187 LEU B C 1
ATOM 3100 O O . LEU B 1 187 ? 7.289 1.901 15.805 1 96.88 187 LEU B O 1
ATOM 3104 N N . LEU B 1 188 ? 5.699 0.647 16.828 1 97.56 188 LEU B N 1
ATOM 3105 C CA . LEU B 1 188 ? 4.586 1.47 16.375 1 97.56 188 LEU B CA 1
ATOM 3106 C C . LEU B 1 188 ? 4.715 2.898 16.891 1 97.56 188 LEU B C 1
ATOM 3108 O O . LEU B 1 188 ? 4.539 3.855 16.141 1 97.56 188 LEU B O 1
ATOM 3112 N N . GLU B 1 189 ? 5.031 3.002 18.125 1 97.62 189 GLU B N 1
ATOM 3113 C CA . GLU B 1 189 ? 5.148 4.312 18.766 1 97.62 189 GLU B CA 1
ATOM 3114 C C . GLU B 1 189 ? 6.32 5.098 18.172 1 97.62 189 GLU B C 1
ATOM 3116 O O . GLU B 1 189 ? 6.223 6.309 17.969 1 97.62 189 GLU B O 1
ATOM 3121 N N . THR B 1 190 ? 7.391 4.418 17.953 1 97.44 190 THR B N 1
ATOM 3122 C CA . THR B 1 190 ? 8.57 5.082 17.391 1 97.44 190 THR B CA 1
ATOM 3123 C C . THR B 1 190 ? 8.297 5.578 15.984 1 97.44 190 THR B C 1
ATOM 3125 O O . THR B 1 190 ? 8.695 6.688 15.617 1 97.44 190 THR B O 1
ATOM 3128 N N . ARG B 1 191 ? 7.629 4.773 15.141 1 98.06 191 ARG B N 1
ATOM 3129 C CA . ARG B 1 191 ? 7.32 5.176 13.773 1 98.06 191 ARG B CA 1
ATOM 3130 C C . ARG B 1 191 ? 6.281 6.293 13.75 1 98.06 191 ARG B C 1
ATOM 3132 O O . ARG B 1 191 ? 6.375 7.215 12.938 1 98.06 191 ARG B O 1
ATOM 3139 N N . LEU B 1 192 ? 5.32 6.152 14.641 1 98.44 192 LEU B N 1
ATOM 3140 C CA . LEU B 1 192 ? 4.328 7.219 14.742 1 98.44 192 LEU B CA 1
ATOM 3141 C C . LEU B 1 192 ? 4.984 8.531 15.133 1 98.44 192 LEU B C 1
ATOM 3143 O O . LEU B 1 192 ? 4.738 9.57 14.516 1 98.44 192 LEU B O 1
ATOM 3147 N N . LYS B 1 193 ? 5.766 8.531 16.188 1 98.38 193 LYS B N 1
ATOM 3148 C CA . LYS B 1 193 ? 6.422 9.734 16.672 1 98.38 193 LYS B CA 1
ATOM 3149 C C . LYS B 1 193 ? 7.312 10.352 15.602 1 98.38 193 LYS B C 1
ATOM 3151 O O . LYS B 1 193 ? 7.301 11.57 15.406 1 98.38 193 LYS B O 1
ATOM 3156 N N . LEU B 1 194 ? 8.055 9.523 14.938 1 98.38 194 LEU B N 1
ATOM 3157 C CA . LEU B 1 194 ? 8.914 10.023 13.875 1 98.38 194 LEU B CA 1
ATOM 3158 C C . LEU B 1 194 ? 8.094 10.695 12.773 1 98.38 194 LEU B C 1
ATOM 3160 O O . LEU B 1 194 ? 8.453 11.773 12.297 1 98.38 194 LEU B O 1
ATOM 3164 N N . SER B 1 195 ? 7.004 10.039 12.32 1 98.75 195 SER B N 1
ATOM 3165 C CA . SER B 1 195 ? 6.145 10.602 11.281 1 98.75 195 SER B CA 1
ATOM 3166 C C . SER B 1 195 ? 5.559 11.945 11.711 1 98.75 195 SER B C 1
ATOM 3168 O O . SER B 1 195 ? 5.52 12.891 10.922 1 98.75 195 SER B O 1
ATOM 3170 N N . VAL B 1 196 ? 5.137 12.016 12.961 1 98.56 196 VAL B N 1
ATOM 3171 C CA . VAL B 1 196 ? 4.578 13.25 13.508 1 98.56 196 VAL B CA 1
ATOM 3172 C C . VAL B 1 196 ? 5.652 14.336 13.523 1 98.56 196 VAL B C 1
ATOM 3174 O O . VAL B 1 196 ? 5.406 15.461 13.086 1 98.56 196 VAL B O 1
ATOM 3177 N N . ASP B 1 197 ? 6.852 14.039 14 1 98.25 197 ASP B N 1
ATOM 3178 C CA . ASP B 1 197 ? 7.938 15.008 14.086 1 98.25 197 ASP B CA 1
ATOM 3179 C C . ASP B 1 197 ? 8.312 15.539 12.703 1 98.25 197 ASP B C 1
ATOM 3181 O O . ASP B 1 197 ? 8.57 16.734 12.539 1 98.25 197 ASP B O 1
ATOM 3185 N N . ILE B 1 198 ? 8.352 14.688 11.727 1 98.44 198 ILE B N 1
ATOM 3186 C CA . ILE B 1 198 ? 8.719 15.055 10.367 1 98.44 198 ILE B CA 1
ATOM 3187 C C . ILE B 1 198 ? 7.711 16.062 9.82 1 98.44 198 ILE B C 1
ATOM 3189 O O . ILE B 1 198 ? 8.094 17.141 9.344 1 98.44 198 ILE B O 1
ATOM 3193 N N . ILE B 1 199 ? 6.465 15.719 9.906 1 98.62 199 ILE B N 1
ATOM 3194 C CA . ILE B 1 199 ? 5.434 16.547 9.297 1 98.62 199 ILE B CA 1
ATOM 3195 C C . ILE B 1 199 ? 5.277 17.844 10.094 1 98.62 199 ILE B C 1
ATOM 3197 O O . ILE B 1 199 ? 5.113 18.922 9.523 1 98.62 199 ILE B O 1
ATOM 3201 N N . ALA B 1 200 ? 5.281 17.75 11.43 1 97.31 200 ALA B N 1
ATOM 3202 C CA . ALA B 1 200 ? 5.176 18.938 12.266 1 97.31 200 ALA B CA 1
ATOM 3203 C C . ALA B 1 200 ? 6.32 19.906 11.984 1 97.31 200 ALA B C 1
ATOM 3205 O O . ALA B 1 200 ? 6.109 21.125 11.891 1 97.31 200 ALA B O 1
ATOM 3206 N N . CYS B 1 201 ? 7.539 19.422 11.891 1 96.62 201 CYS B N 1
ATOM 3207 C CA . CYS B 1 201 ? 8.703 20.234 11.57 1 96.62 201 CYS B CA 1
ATOM 3208 C C . CYS B 1 201 ? 8.492 21 10.266 1 96.62 201 CYS B C 1
ATOM 3210 O O . CYS B 1 201 ? 8.758 22.203 10.195 1 96.62 201 CYS B O 1
ATOM 3212 N N . TYR B 1 202 ? 8.016 20.312 9.273 1 97.44 202 TYR B N 1
ATOM 3213 C CA . TYR B 1 202 ? 7.812 20.938 7.965 1 97.44 202 TYR B CA 1
ATOM 3214 C C . TYR B 1 202 ? 6.73 22 8.031 1 97.44 202 TYR B C 1
ATOM 3216 O O . TYR B 1 202 ? 6.902 23.094 7.492 1 97.44 202 TYR B O 1
ATOM 3224 N N . LEU B 1 203 ? 5.602 21.656 8.648 1 96.25 203 LEU B N 1
ATOM 3225 C CA . LEU B 1 203 ? 4.496 22.609 8.742 1 96.25 203 LEU B CA 1
ATOM 3226 C C . LEU B 1 203 ? 4.895 23.844 9.547 1 96.25 203 LEU B C 1
ATOM 3228 O O . LEU B 1 203 ? 4.477 24.953 9.234 1 96.25 203 LEU B O 1
ATOM 3232 N N . GLU B 1 204 ? 5.676 23.641 10.57 1 93.56 204 GLU B N 1
ATOM 3233 C CA . GLU B 1 204 ? 6.191 24.766 11.336 1 93.56 204 GLU B CA 1
ATOM 3234 C C . GLU B 1 204 ? 7.129 25.625 10.5 1 93.56 204 GLU B C 1
ATOM 3236 O O . GLU B 1 204 ? 7.113 26.859 10.602 1 93.56 204 GLU B O 1
ATOM 3241 N N . HIS B 1 205 ? 7.969 24.984 9.766 1 93.38 205 HIS B N 1
ATOM 3242 C CA . HIS B 1 205 ? 8.859 25.688 8.852 1 93.38 205 HIS B CA 1
ATOM 3243 C C . HIS B 1 205 ? 8.07 26.547 7.863 1 93.38 205 HIS B C 1
ATOM 3245 O O . HIS B 1 205 ? 8.453 27.688 7.578 1 93.38 205 HIS B O 1
ATOM 3251 N N . LEU B 1 206 ? 6.98 26.031 7.281 1 92.62 206 LEU B N 1
ATOM 3252 C CA . LEU B 1 206 ? 6.145 26.766 6.336 1 92.62 206 LEU B CA 1
ATOM 3253 C C . LEU B 1 206 ? 5.516 27.984 6.996 1 92.62 206 LEU B C 1
ATOM 3255 O O . LEU B 1 206 ? 5.309 29 6.344 1 92.62 206 LEU B O 1
ATOM 3259 N N . SER B 1 207 ? 5.191 27.812 8.195 1 88.88 207 SER B N 1
ATOM 3260 C CA . SER B 1 207 ? 4.539 28.891 8.922 1 88.88 207 SER B CA 1
ATOM 3261 C C . SER B 1 207 ? 5.516 30.031 9.203 1 88.88 207 SER B C 1
ATOM 3263 O O . SER B 1 207 ? 5.102 31.188 9.367 1 88.88 207 SER B O 1
ATOM 3265 N N . GLN B 1 208 ? 6.805 29.766 9.367 1 84.12 208 GLN B N 1
ATOM 3266 C CA . GLN B 1 208 ? 7.812 30.781 9.68 1 84.12 208 GLN B CA 1
ATOM 3267 C C . GLN B 1 208 ? 8.352 31.438 8.414 1 84.12 208 GLN B C 1
ATOM 3269 O O . GLN B 1 208 ? 8.984 32.5 8.477 1 84.12 208 GLN B O 1
ATOM 3274 N N . SER B 1 209 ? 8.438 30.797 7.27 1 72.62 209 SER B N 1
ATOM 3275 C CA . SER B 1 209 ? 8.953 31.344 6.023 1 72.62 209 SER B CA 1
ATOM 3276 C C . SER B 1 209 ? 7.926 32.25 5.355 1 72.62 209 SER B C 1
ATOM 3278 O O . SER B 1 209 ? 6.879 31.781 4.902 1 72.62 209 SER B O 1
ATOM 3280 N N . PRO B 1 210 ? 7.801 33.562 5.652 1 55.5 210 PRO B N 1
ATOM 3281 C CA . PRO B 1 210 ? 6.875 34.531 5.035 1 55.5 210 PRO B CA 1
ATOM 3282 C C . PRO B 1 210 ? 6.723 34.312 3.529 1 55.5 210 PRO B C 1
ATOM 3284 O O . PRO B 1 210 ? 7.625 33.75 2.887 1 55.5 210 PRO B O 1
ATOM 3287 N N . ALA B 1 211 ? 5.43 34.094 2.938 1 46.34 211 ALA B N 1
ATOM 3288 C CA . ALA B 1 211 ? 5.145 34.156 1.508 1 46.34 211 ALA B CA 1
ATOM 3289 C C . ALA B 1 211 ? 6.066 35.156 0.814 1 46.34 211 ALA B C 1
ATOM 3291 O O . ALA B 1 211 ? 6.164 36.344 1.229 1 46.34 211 ALA B O 1
ATOM 3292 N N . GLN B 1 212 ? 7.211 34.844 0.344 1 39.88 212 GLN B N 1
ATOM 3293 C CA . GLN B 1 212 ? 7.699 35.875 -0.562 1 39.88 212 GLN B CA 1
ATOM 3294 C C . GLN B 1 212 ? 6.598 36.344 -1.502 1 39.88 212 GLN B C 1
ATOM 3296 O O . GLN B 1 212 ? 6.207 35.625 -2.426 1 39.88 212 GLN B O 1
ATOM 3301 N N . GLY B 1 213 ? 5.344 36.594 -1.096 1 30.36 213 GLY B N 1
ATOM 3302 C CA . GLY B 1 213 ? 4.781 37.688 -1.856 1 30.36 213 GLY B CA 1
ATOM 3303 C C . GLY B 1 213 ? 5.613 38.969 -1.775 1 30.36 213 GLY B C 1
ATOM 3304 O O . GLY B 1 213 ? 6.422 39.125 -0.856 1 30.36 213 GLY B O 1
#

Nearest PDB structures (foldseek):
  8ke8-assembly1_A  TM=9.630E-01  e=2.982E-22  Pseudomonas aeruginosa PAO1
  8ke8-assembly1_B  TM=9.677E-01  e=1.157E-21  Pseudomonas aeruginosa PAO1
  3dew-assembly1_A-2  TM=6.195E-01  e=2.583E-04  Geobacter sulfurreducens
  6ayh-assembly1_A-2  TM=5.985E-01  e=1.436E-04  Salmonella enterica
  2gen-assembly1_A-2  TM=6.178E-01  e=4.863E-04  Pseudomonas aeruginosa PAO1

Foldseek 3Di:
DPPPVPPQDPVLVQLVVLLLVQLLVQCLVQNLVGDASVSSCVRSNDDPVSCCVVQVGSVSSVLVSLVVLLCVLAVPPPPDPLFDLALLRLLLVLLVSLLVSLLDPSNLSSVVRCVVCCVVPVVSVVCSCVSHVLVSLQVSLVSNCRSVVVDDSVVSSVLSNVLNVQLCPCNRVCSNPPPPDDDDPVVSVVSSNVSSCVSSVVVVVVVPPPPPD/DPPPVPPQDPVRVQLVVLLLVQLLVQCLVQNLVGDASVSSCVRRNDDPVSCCVVQVGSVSSVLVSLVVLLCVLAVPPPPDDLFDLALLRLLLVLLVSLLVSLLDPSNLSSVVRCVVCCVVPVVSVVCSCVSHVLVSLQVSLVSNCRSVVVDDSVVSSVLSNVLNVQLCPCNRVCSNPPPPDDDDPVVSVVSSNVSSCVSSVVVVVVVPPPPPD